Protein AF-0000000071030434 (afdb_homodimer)

Structure (mmCIF, N/CA/C/O backbone):
data_AF-0000000071030434-model_v1
#
loop_
_entity.id
_entity.type
_entity.pdbx_description
1 polymer 'Integrase catalytic domain-containing protein'
#
loop_
_atom_site.group_PDB
_atom_site.id
_atom_site.type_symbol
_atom_site.label_atom_id
_atom_site.label_alt_id
_atom_site.label_comp_id
_atom_site.label_asym_id
_atom_site.label_entity_id
_atom_site.label_seq_id
_atom_site.pdbx_PDB_ins_code
_atom_site.Cartn_x
_atom_site.Cartn_y
_atom_site.Cartn_z
_atom_site.occupancy
_atom_site.B_iso_or_equiv
_atom_site.auth_seq_id
_atom_site.auth_comp_id
_atom_site.auth_asym_id
_atom_site.auth_atom_id
_atom_site.pdbx_PDB_model_num
ATOM 1 N N . MET A 1 1 ? -12.977 -3.25 -10.227 1 89.88 1 MET A N 1
ATOM 2 C CA . MET A 1 1 ? -12.336 -4.531 -9.938 1 89.88 1 MET A CA 1
ATOM 3 C C . MET A 1 1 ? -10.82 -4.383 -9.883 1 89.88 1 MET A C 1
ATOM 5 O O . MET A 1 1 ? -10.172 -4.883 -8.961 1 89.88 1 MET A O 1
ATOM 9 N N . ASN A 1 2 ? -10.219 -3.688 -10.883 1 91.19 2 ASN A N 1
ATOM 10 C CA . ASN A 1 2 ? -8.781 -3.432 -10.844 1 91.19 2 ASN A CA 1
ATOM 11 C C . ASN A 1 2 ? -8.375 -2.688 -9.57 1 91.19 2 ASN A C 1
ATOM 13 O O . ASN A 1 2 ? -7.336 -2.975 -8.984 1 91.19 2 ASN A O 1
ATOM 17 N N . SER A 1 3 ? -9.211 -1.746 -9.242 1 90.5 3 SER A N 1
ATOM 18 C CA . SER A 1 3 ? -8.914 -0.987 -8.031 1 90.5 3 SER A CA 1
ATOM 19 C C . SER A 1 3 ? -8.922 -1.888 -6.797 1 90.5 3 SER A C 1
ATOM 21 O O . SER A 1 3 ? -8.07 -1.75 -5.918 1 90.5 3 SER A O 1
ATOM 23 N N . LEU A 1 4 ? -9.867 -2.775 -6.727 1 90.75 4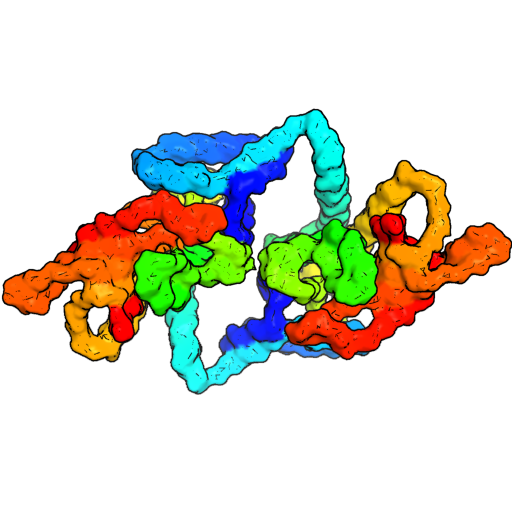 LEU A N 1
ATOM 24 C CA . LEU A 1 4 ? -9.93 -3.723 -5.617 1 90.75 4 LEU A CA 1
ATOM 25 C C . LEU A 1 4 ? -8.695 -4.617 -5.598 1 90.75 4 LEU A C 1
ATOM 27 O O . LEU A 1 4 ? -8.117 -4.863 -4.535 1 90.75 4 LEU A O 1
ATOM 31 N N . ARG A 1 5 ? -8.336 -5.07 -6.719 1 93.5 5 ARG A N 1
ATOM 32 C CA . ARG A 1 5 ? -7.172 -5.941 -6.82 1 93.5 5 ARG A CA 1
ATOM 33 C C . ARG A 1 5 ? -5.906 -5.211 -6.379 1 93.5 5 ARG A C 1
ATOM 35 O O . ARG A 1 5 ? -5.039 -5.801 -5.73 1 93.5 5 ARG A O 1
ATOM 42 N N . CYS A 1 6 ? -5.781 -3.953 -6.789 1 94.94 6 CYS A N 1
ATOM 43 C CA . CYS A 1 6 ? -4.656 -3.145 -6.328 1 94.94 6 CYS A CA 1
ATOM 44 C C . CYS A 1 6 ? -4.629 -3.061 -4.809 1 94.94 6 CYS A C 1
ATOM 46 O O . CYS A 1 6 ? -3.578 -3.234 -4.191 1 94.94 6 CYS A O 1
ATOM 48 N N . MET A 1 7 ? -5.773 -2.818 -4.238 1 93.81 7 MET A N 1
ATOM 49 C CA . MET A 1 7 ? -5.871 -2.711 -2.785 1 93.81 7 MET A CA 1
ATOM 50 C C . MET A 1 7 ? -5.426 -4.008 -2.113 1 93.81 7 MET A C 1
ATOM 52 O O . MET A 1 7 ? -4.664 -3.979 -1.145 1 93.81 7 MET A O 1
ATOM 56 N N . ILE A 1 8 ? -5.844 -5.105 -2.635 1 93.75 8 ILE A N 1
ATOM 57 C CA . ILE A 1 8 ? -5.512 -6.406 -2.07 1 93.75 8 ILE A CA 1
ATOM 58 C C . ILE A 1 8 ? -4.016 -6.672 -2.229 1 93.75 8 ILE A C 1
ATOM 60 O O . ILE A 1 8 ? -3.373 -7.191 -1.314 1 93.75 8 ILE A O 1
ATOM 64 N N . SER A 1 9 ? -3.48 -6.332 -3.357 1 95.19 9 SER A N 1
ATOM 65 C CA . SER A 1 9 ? -2.059 -6.531 -3.611 1 95.19 9 SER A CA 1
ATOM 66 C C . SER A 1 9 ? -1.203 -5.715 -2.648 1 95.19 9 SER A C 1
ATOM 68 O O . SER A 1 9 ? -0.106 -6.133 -2.275 1 95.19 9 SER A O 1
ATOM 70 N N . ILE A 1 10 ? -1.704 -4.562 -2.277 1 94.31 10 ILE A N 1
ATOM 71 C CA . ILE A 1 10 ? -0.948 -3.637 -1.439 1 94.31 10 ILE A CA 1
ATOM 72 C C . ILE A 1 10 ? -1.154 -3.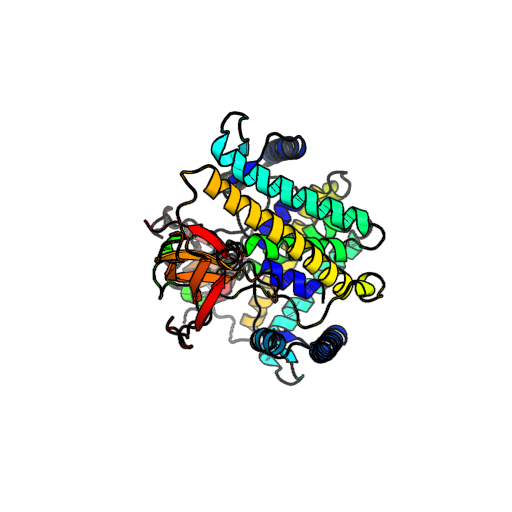99 0.032 1 94.31 10 ILE A C 1
ATOM 74 O O . ILE A 1 10 ? -0.197 -4.023 0.809 1 94.31 10 ILE A O 1
ATOM 78 N N . ARG A 1 11 ? -2.371 -4.262 0.407 1 93.56 11 ARG A N 1
ATOM 79 C CA . ARG A 1 11 ? -2.717 -4.344 1.822 1 93.56 11 ARG A CA 1
ATOM 80 C C . ARG A 1 11 ? -2.926 -5.789 2.252 1 93.56 11 ARG A C 1
ATOM 82 O O . ARG A 1 11 ? -3.074 -6.074 3.441 1 93.56 11 ARG A O 1
ATOM 89 N N . GLY A 1 12 ? -2.953 -6.68 1.349 1 91.44 12 GLY A N 1
ATOM 90 C CA . GLY A 1 12 ? -3.217 -8.07 1.675 1 91.44 12 GLY A CA 1
ATOM 91 C C . GLY A 1 12 ? -4.691 -8.43 1.604 1 91.44 12 GLY A C 1
ATOM 92 O O . GLY A 1 12 ? -5.516 -7.605 1.207 1 91.44 12 GLY A O 1
ATOM 93 N N . ARG A 1 13 ? -4.945 -9.555 2.033 1 90 13 ARG A N 1
ATOM 94 C CA . ARG A 1 13 ? -6.301 -10.094 1.938 1 90 13 ARG A CA 1
ATOM 95 C C . ARG A 1 13 ? -7.277 -9.258 2.764 1 90 13 ARG A C 1
ATOM 97 O O . ARG A 1 13 ? -6.977 -8.891 3.902 1 90 13 ARG A O 1
ATOM 104 N N . ILE A 1 14 ? -8.391 -8.984 2.193 1 90 14 ILE A N 1
ATOM 105 C CA . ILE A 1 14 ? -9.484 -8.273 2.85 1 90 14 ILE A CA 1
ATOM 106 C C . ILE A 1 14 ? -10.625 -9.234 3.152 1 90 14 ILE A C 1
ATOM 108 O O . ILE A 1 14 ? -11.125 -9.914 2.254 1 90 14 ILE A O 1
ATOM 112 N N . ARG A 1 15 ? -11.008 -9.242 4.359 1 87.88 15 ARG A N 1
ATOM 113 C CA . ARG A 1 15 ? -12.055 -10.18 4.75 1 87.88 15 ARG A CA 1
ATOM 114 C C . ARG A 1 15 ? -13.438 -9.641 4.398 1 87.88 15 ARG A C 1
ATOM 116 O O . ARG A 1 15 ? -14.273 -10.375 3.861 1 87.88 15 ARG A O 1
ATOM 123 N N . GLN A 1 16 ? -13.625 -8.336 4.781 1 88.94 16 GLN A N 1
ATOM 124 C CA . GLN A 1 16 ? -14.938 -7.738 4.562 1 88.94 16 GLN A CA 1
ATOM 125 C C . GLN A 1 16 ? -14.82 -6.332 3.984 1 88.94 16 GLN A C 1
ATOM 127 O O . GLN A 1 16 ? -13.93 -5.57 4.371 1 88.94 16 GLN A O 1
ATOM 132 N N . ILE A 1 17 ? -15.68 -6.09 3.105 1 86.06 17 ILE A N 1
ATOM 133 C CA . ILE A 1 17 ? -15.805 -4.75 2.543 1 86.06 17 ILE A CA 1
ATOM 134 C C . ILE A 1 17 ? -17.219 -4.23 2.764 1 86.06 17 ILE A C 1
ATOM 136 O O . ILE A 1 17 ? -18.188 -4.844 2.311 1 86.06 17 ILE A O 1
ATOM 140 N N . PHE A 1 18 ? -17.328 -3.143 3.477 1 82.81 18 PHE A N 1
ATOM 141 C CA . PHE A 1 18 ? -18.609 -2.479 3.672 1 82.81 18 PHE A CA 1
ATOM 142 C C . PHE A 1 18 ? -18.844 -1.423 2.598 1 82.81 18 PHE A C 1
ATOM 144 O O . PHE A 1 18 ? -18 -0.534 2.404 1 82.81 18 PHE A O 1
ATOM 151 N N . CYS A 1 19 ? -19.859 -1.647 1.867 1 80.62 19 CYS A N 1
ATOM 152 C CA . CYS A 1 19 ? -20.078 -0.709 0.773 1 80.62 19 CYS A CA 1
ATOM 153 C C . CYS A 1 19 ? -21.562 -0.381 0.635 1 80.62 19 CYS A C 1
ATOM 155 O O . CYS A 1 19 ? -22.406 -1.078 1.193 1 80.62 19 CYS A O 1
ATOM 157 N N . ASP A 1 20 ? -21.828 0.729 0.026 1 77.75 20 ASP A N 1
ATOM 158 C CA . ASP A 1 20 ? -23.203 1.07 -0.298 1 77.75 20 ASP A CA 1
ATOM 159 C C . ASP A 1 20 ? -23.703 0.264 -1.496 1 77.75 20 ASP A C 1
ATOM 161 O O . ASP A 1 20 ? -22.984 -0.583 -2.025 1 77.75 20 ASP A O 1
ATOM 165 N N . GLN A 1 21 ? -24.938 0.445 -1.788 1 78.06 21 GLN A N 1
ATOM 166 C CA . GLN A 1 21 ? -25.516 -0.317 -2.891 1 78.06 21 GLN A CA 1
ATOM 167 C C . GLN A 1 21 ? -25.359 0.429 -4.215 1 78.06 21 GLN A C 1
ATOM 169 O O . GLN A 1 21 ? -26.281 0.445 -5.031 1 78.06 21 GLN A O 1
ATOM 174 N N . GLY A 1 22 ? -24.203 1.085 -4.336 1 78.06 22 GLY A N 1
ATOM 175 C CA . GLY A 1 22 ? -23.938 1.766 -5.598 1 78.06 22 GLY A CA 1
ATOM 176 C C . GLY A 1 22 ? -23.797 0.816 -6.77 1 78.06 22 GLY A C 1
ATOM 177 O O . GLY A 1 22 ? -23.453 -0.353 -6.594 1 78.06 22 GLY A O 1
ATOM 178 N N . SER A 1 23 ? -24.016 1.279 -7.953 1 80.75 23 SER A N 1
ATOM 179 C CA . SER A 1 23 ? -24.047 0.458 -9.156 1 80.75 23 SER A CA 1
ATOM 180 C C . SER A 1 23 ? -22.703 -0.226 -9.398 1 80.75 23 SER A C 1
ATOM 182 O O . SER A 1 23 ? -22.656 -1.382 -9.82 1 80.75 23 SER A O 1
ATOM 184 N N . ASN A 1 24 ? -21.609 0.449 -9.062 1 79.69 24 ASN A N 1
ATOM 185 C CA . ASN A 1 24 ? -20.297 -0.127 -9.297 1 79.69 24 ASN A CA 1
ATOM 186 C C . ASN A 1 24 ? -20.031 -1.324 -8.383 1 79.69 24 ASN A C 1
ATOM 188 O O . ASN A 1 24 ? -19.453 -2.32 -8.812 1 79.69 24 ASN A O 1
ATOM 192 N N . PHE A 1 25 ? -20.5 -1.24 -7.219 1 81.06 25 PHE A N 1
ATOM 193 C CA . PHE A 1 25 ? -20.266 -2.322 -6.273 1 81.06 25 PHE A CA 1
ATOM 194 C C . PHE A 1 25 ? -21.172 -3.508 -6.559 1 81.06 25 PHE A C 1
ATOM 196 O O . PHE A 1 25 ? -20.75 -4.66 -6.512 1 81.06 25 PHE A O 1
ATOM 203 N N . VAL A 1 26 ? -22.391 -3.113 -6.852 1 81.69 26 VAL A N 1
ATOM 204 C CA . VAL A 1 26 ? -23.328 -4.168 -7.219 1 81.69 26 VAL A CA 1
ATOM 205 C C . VAL A 1 26 ? -22.844 -4.867 -8.492 1 81.69 26 VAL A C 1
ATOM 207 O O . VAL A 1 26 ? -22.906 -6.094 -8.594 1 81.69 26 VAL A O 1
ATOM 210 N N . GLY A 1 27 ? -22.422 -4.055 -9.43 1 83.81 27 GLY A N 1
ATOM 211 C CA . GLY A 1 27 ? -21.859 -4.617 -10.648 1 83.81 27 GLY A CA 1
ATOM 212 C C . GLY A 1 27 ? -20.656 -5.516 -10.391 1 83.81 27 GLY A C 1
ATOM 213 O O . GLY A 1 27 ? -20.531 -6.57 -11.016 1 83.81 27 GLY A O 1
ATOM 214 N N . ALA A 1 28 ? -19.812 -5.062 -9.523 1 85.19 28 ALA A N 1
ATOM 215 C CA . ALA A 1 28 ? -18.656 -5.875 -9.156 1 85.19 28 ALA A CA 1
ATOM 216 C C . ALA A 1 28 ? -19.078 -7.207 -8.555 1 85.19 28 ALA A C 1
ATOM 218 O O . ALA A 1 28 ? -18.516 -8.25 -8.867 1 85.19 28 ALA A O 1
ATOM 219 N N . LEU A 1 29 ? -20.062 -7.133 -7.758 1 86 29 LEU A N 1
ATOM 220 C CA . LEU A 1 29 ? -20.562 -8.344 -7.109 1 86 29 LEU A CA 1
ATOM 221 C C . LEU A 1 29 ? -21.109 -9.312 -8.141 1 86 29 LEU A C 1
ATOM 223 O O . LEU A 1 29 ? -20.891 -10.523 -8.047 1 86 29 LEU A O 1
ATOM 227 N N . ASN A 1 30 ? -21.828 -8.758 -9.031 1 88.5 30 ASN A N 1
ATOM 228 C CA . ASN A 1 30 ? -22.359 -9.594 -10.102 1 88.5 30 ASN A CA 1
ATOM 229 C C . ASN A 1 30 ? -21.25 -10.219 -10.938 1 88.5 30 ASN A C 1
ATOM 231 O O . ASN A 1 30 ? -21.344 -11.383 -11.336 1 88.5 30 ASN A O 1
ATOM 235 N N . GLU A 1 31 ? -20.297 -9.43 -11.188 1 89.25 31 GLU A N 1
ATOM 236 C CA . GLU A 1 31 ? -19.156 -9.93 -11.945 1 89.25 31 GLU A CA 1
ATOM 237 C C . GLU A 1 31 ? -18.453 -11.07 -11.203 1 89.25 31 GLU A C 1
ATOM 239 O O . GLU A 1 31 ? -18.062 -12.07 -11.812 1 89.25 31 GLU A O 1
ATOM 244 N N . PHE A 1 32 ? -18.312 -10.938 -9.969 1 86.75 32 PHE A N 1
ATOM 245 C CA . PHE A 1 32 ? -17.688 -11.977 -9.156 1 86.75 32 PHE A CA 1
ATOM 246 C C . PHE A 1 32 ? -18.516 -13.25 -9.18 1 86.75 32 PHE A C 1
ATOM 248 O O . PHE A 1 32 ? -17.969 -14.352 -9.227 1 86.75 32 PHE A O 1
ATOM 255 N N . LYS A 1 33 ? -19.797 -13.078 -9.148 1 88.38 33 LYS A N 1
ATOM 256 C CA . LYS A 1 33 ? -20.688 -14.234 -9.211 1 88.38 33 LYS A CA 1
ATOM 257 C C . LYS A 1 33 ? -20.531 -14.977 -10.531 1 88.38 33 LYS A C 1
ATOM 259 O O . LYS A 1 33 ? -20.5 -16.219 -10.555 1 88.38 33 LYS A O 1
ATOM 264 N N . LYS A 1 34 ? -20.453 -14.258 -11.562 1 90.56 34 LYS A N 1
ATOM 265 C CA . LYS A 1 34 ? -20.25 -14.859 -12.875 1 90.56 34 LYS A CA 1
ATOM 266 C C . LYS A 1 34 ? -18.922 -15.609 -12.945 1 90.56 34 LYS A C 1
ATOM 268 O O . LYS A 1 34 ? -18.859 -16.703 -13.5 1 90.56 34 LYS A O 1
ATOM 273 N N . CYS A 1 35 ? -17.906 -15.008 -12.398 1 90.5 35 CYS A N 1
ATOM 274 C CA . CYS A 1 35 ? -16.578 -15.609 -12.414 1 90.5 35 CYS A CA 1
ATOM 275 C C . CYS A 1 35 ? -16.562 -16.922 -11.633 1 90.5 35 CYS A C 1
ATOM 277 O O . CYS A 1 35 ? -15.898 -17.875 -12.039 1 90.5 35 CYS A O 1
ATOM 279 N N . ARG A 1 36 ? -17.312 -16.891 -10.617 1 88.38 36 ARG A N 1
ATOM 280 C CA . ARG A 1 36 ? -17.406 -18.094 -9.797 1 88.38 36 ARG A CA 1
ATOM 281 C C . ARG A 1 36 ? -17.969 -19.25 -10.602 1 88.38 36 ARG A C 1
ATOM 283 O O . ARG A 1 36 ? -17.516 -20.391 -10.461 1 88.38 36 ARG A O 1
ATOM 290 N N . LYS A 1 37 ? -18.859 -18.953 -11.383 1 89.88 37 LYS A N 1
ATOM 291 C CA . LYS A 1 37 ? -19.531 -19.984 -12.172 1 89.88 37 LYS A CA 1
ATOM 292 C C . LYS A 1 37 ? -18.609 -20.516 -13.273 1 89.88 37 LYS A C 1
ATOM 294 O O . LYS A 1 37 ? -18.797 -21.641 -13.742 1 89.88 37 LYS A O 1
ATOM 299 N N . GLU A 1 38 ? -17.672 -19.75 -13.648 1 89.44 38 GLU A N 1
ATOM 300 C CA . GLU A 1 38 ? -16.766 -20.109 -14.742 1 89.44 38 GLU A CA 1
ATOM 301 C C . GLU A 1 38 ? -15.742 -21.156 -14.289 1 89.44 38 GLU A C 1
ATOM 303 O O . GLU A 1 38 ? -15.117 -21.812 -15.117 1 89.44 38 GLU A O 1
ATOM 308 N N . MET A 1 39 ? -15.578 -21.25 -13.023 1 89.31 39 MET A N 1
ATOM 309 C CA . MET A 1 39 ? -14.492 -22.078 -12.523 1 89.31 39 MET A CA 1
ATOM 310 C C . MET A 1 39 ? -14.836 -23.562 -12.656 1 89.31 39 MET A C 1
ATOM 312 O O . MET A 1 39 ? -15.875 -24 -12.172 1 89.31 39 MET A O 1
ATOM 316 N N . LYS A 1 40 ? -13.945 -24.297 -13.211 1 85.31 40 LYS A N 1
ATOM 317 C CA . LYS A 1 40 ? -14.164 -25.719 -13.484 1 85.31 40 LYS A CA 1
ATOM 318 C C . LYS A 1 40 ? -13.648 -26.594 -12.344 1 85.31 40 LYS A C 1
ATOM 320 O O . LYS A 1 40 ? -14.312 -27.547 -11.93 1 85.31 40 LYS A O 1
ATOM 325 N N . ASP A 1 41 ? -12.469 -26.203 -11.898 1 84.06 41 ASP A N 1
ATOM 326 C CA . ASP A 1 41 ? -11.859 -26.984 -10.82 1 84.06 41 ASP A CA 1
ATOM 327 C C . ASP A 1 41 ? -12.539 -26.688 -9.484 1 84.06 41 ASP A C 1
ATOM 329 O O . ASP A 1 41 ? -12.359 -25.594 -8.922 1 84.06 41 ASP A O 1
ATOM 333 N N . GLN A 1 42 ? -13.203 -27.625 -8.969 1 85.62 42 GLN A N 1
ATOM 334 C CA . GLN A 1 42 ? -14.016 -27.422 -7.77 1 85.62 42 GLN A CA 1
ATOM 335 C C . GLN A 1 42 ? -13.141 -27.266 -6.531 1 85.62 42 GLN A C 1
ATOM 337 O O . GLN A 1 42 ? -13.5 -26.562 -5.59 1 85.62 42 GLN A O 1
ATOM 342 N N . LEU A 1 43 ? -12.039 -27.922 -6.578 1 79.44 43 LEU A N 1
ATOM 343 C CA . LEU A 1 43 ? -11.148 -27.828 -5.426 1 79.44 43 LEU A CA 1
ATOM 344 C C . LEU A 1 43 ? -10.562 -26.422 -5.305 1 79.44 43 LEU A C 1
ATOM 346 O O . LEU A 1 43 ? -10.555 -25.828 -4.219 1 79.44 43 LEU A O 1
ATOM 350 N N . ILE A 1 44 ? -10.109 -25.984 -6.43 1 80.62 44 ILE A N 1
ATOM 351 C CA . ILE A 1 44 ? -9.539 -24.641 -6.445 1 80.62 44 ILE A CA 1
ATOM 352 C C . ILE A 1 44 ? -10.633 -23.625 -6.156 1 80.62 44 ILE A C 1
ATOM 354 O O . ILE A 1 44 ? -10.414 -22.641 -5.43 1 80.62 44 ILE A O 1
ATOM 358 N N . LYS A 1 45 ? -11.742 -23.891 -6.719 1 87.06 45 LYS A N 1
ATOM 359 C CA . LYS A 1 45 ? -12.883 -23 -6.496 1 87.06 45 LYS A CA 1
ATOM 360 C C . LYS A 1 45 ? -13.211 -22.891 -5.008 1 87.06 45 LYS A C 1
ATOM 362 O O . LYS A 1 45 ? -13.344 -21.797 -4.477 1 87.06 45 LYS A O 1
ATOM 367 N N . LYS A 1 46 ? -13.312 -23.969 -4.383 1 84 46 LYS A N 1
ATOM 368 C CA . LYS A 1 46 ? -13.641 -23.969 -2.963 1 84 46 LYS A CA 1
ATOM 369 C C . LYS A 1 46 ? -12.555 -23.281 -2.141 1 84 46 LYS A C 1
ATOM 371 O O . LYS A 1 46 ? -12.844 -22.531 -1.216 1 84 46 LYS A O 1
ATOM 376 N N . PHE A 1 47 ? -11.391 -23.547 -2.551 1 80.94 47 PHE A N 1
ATOM 377 C CA . PHE A 1 47 ? -10.25 -22.953 -1.859 1 80.94 47 PHE A CA 1
ATOM 378 C C . PHE A 1 47 ? -10.297 -21.438 -1.945 1 80.94 47 PHE A C 1
ATOM 380 O O . PHE A 1 47 ? -10.086 -20.75 -0.944 1 80.94 47 PHE A O 1
ATOM 387 N N . LEU A 1 48 ? -10.562 -20.922 -3.084 1 84.06 48 LEU A N 1
ATOM 388 C CA . LEU A 1 48 ? -10.594 -19.484 -3.309 1 84.06 48 LEU A CA 1
ATOM 389 C C . LEU A 1 48 ? -11.844 -18.875 -2.695 1 84.06 48 LEU A C 1
ATOM 391 O O . LEU A 1 48 ? -11.797 -17.766 -2.15 1 84.06 48 LEU A O 1
ATOM 395 N N . GLU A 1 49 ? -12.906 -19.609 -2.746 1 84.62 49 GLU A N 1
ATOM 396 C CA . GLU A 1 49 ? -14.172 -19.125 -2.209 1 84.62 49 GLU A CA 1
ATOM 397 C C . GLU A 1 49 ? -14.094 -18.922 -0.7 1 84.62 49 GLU A C 1
ATOM 399 O O . GLU A 1 49 ? -14.641 -17.953 -0.167 1 84.62 49 GLU A O 1
ATOM 404 N N . ASP A 1 50 ? -13.406 -19.766 -0.11 1 80.88 50 ASP A N 1
ATOM 405 C CA . ASP A 1 50 ? -13.273 -19.719 1.343 1 80.88 50 ASP A CA 1
ATOM 406 C C . ASP A 1 50 ? -12.469 -18.484 1.774 1 80.88 50 ASP A C 1
ATOM 408 O O . ASP A 1 50 ? -12.539 -18.078 2.934 1 80.88 50 ASP A O 1
ATOM 412 N N . ARG A 1 51 ? -11.797 -17.969 0.853 1 81.5 51 ARG A N 1
ATOM 413 C CA . ARG A 1 51 ? -10.891 -16.891 1.205 1 81.5 51 ARG A CA 1
ATOM 414 C C . ARG A 1 51 ? -11.242 -15.609 0.453 1 81.5 51 ARG A C 1
ATOM 416 O O . ARG A 1 51 ? -10.453 -14.664 0.423 1 81.5 51 ARG A O 1
ATOM 423 N N . GLU A 1 52 ? -12.398 -15.625 -0.109 1 84.19 52 GLU A N 1
ATOM 424 C CA . GLU A 1 52 ? -12.836 -14.477 -0.89 1 84.19 52 GLU A CA 1
ATOM 425 C C . GLU A 1 52 ? -13.328 -13.352 0.017 1 84.19 52 GLU A C 1
ATOM 427 O O . GLU A 1 52 ? -13.773 -13.602 1.139 1 84.19 52 GLU A O 1
ATOM 432 N N . CYS A 1 53 ? -13.117 -12.18 -0.505 1 85.44 53 CYS A N 1
ATOM 433 C CA . CYS A 1 53 ? -13.602 -10.992 0.195 1 85.44 53 CYS A CA 1
ATOM 434 C C . CYS A 1 53 ? -15.125 -10.984 0.256 1 85.44 53 CYS A C 1
ATOM 436 O O . CYS A 1 53 ? -15.789 -11.234 -0.75 1 85.44 53 CYS A O 1
ATOM 438 N N . GLU A 1 54 ? -15.695 -10.758 1.447 1 86.44 54 GLU A N 1
ATOM 439 C CA . GLU A 1 54 ? -17.141 -10.641 1.614 1 86.44 54 GLU A CA 1
ATOM 440 C C . GLU A 1 54 ? -17.594 -9.195 1.472 1 86.44 54 GLU A C 1
ATOM 442 O O . GLU A 1 54 ? -17.062 -8.305 2.135 1 86.44 54 GLU A O 1
ATOM 447 N N . PHE A 1 55 ? -18.547 -8.984 0.653 1 85.75 55 PHE A N 1
ATOM 448 C CA . PHE A 1 55 ? -19.125 -7.652 0.471 1 85.75 55 PHE A CA 1
ATOM 449 C C . PHE A 1 55 ? -20.391 -7.492 1.293 1 85.75 55 PHE A C 1
ATOM 451 O O . PHE A 1 55 ? -21.344 -8.258 1.129 1 85.75 55 PHE A O 1
ATOM 458 N N . ILE A 1 56 ? -20.406 -6.594 2.182 1 83.94 56 ILE A N 1
ATOM 459 C CA . ILE A 1 56 ? -21.562 -6.297 3.016 1 83.94 56 ILE A CA 1
ATOM 460 C C . ILE A 1 56 ? -22.203 -4.992 2.555 1 83.94 56 ILE A C 1
ATOM 462 O O . ILE A 1 56 ? -21.625 -3.918 2.688 1 83.94 56 ILE A O 1
ATOM 466 N N . LEU A 1 57 ? -23.391 -5.117 1.968 1 81.19 57 LEU A N 1
ATOM 467 C CA . LEU A 1 57 ? -24.094 -3.947 1.451 1 81.19 57 LEU A CA 1
ATOM 468 C C . LEU A 1 57 ? -24.891 -3.262 2.555 1 81.19 57 LEU A C 1
ATOM 470 O O . LEU A 1 57 ? -25.609 -3.92 3.307 1 81.19 57 LEU A O 1
ATOM 474 N N . ASN A 1 58 ? -24.484 -2.041 2.873 1 71.31 58 ASN A N 1
ATOM 475 C CA . ASN A 1 58 ? -25.172 -1.284 3.916 1 71.31 58 ASN A CA 1
ATOM 476 C C . ASN A 1 58 ? -26.625 -1.04 3.564 1 71.31 58 ASN A C 1
ATOM 478 O O . ASN A 1 58 ? -26.953 -0.708 2.422 1 71.31 58 ASN A O 1
ATOM 482 N N . THR A 1 59 ? -27.516 -1.575 4.387 1 61.62 59 THR A N 1
ATOM 483 C CA . THR A 1 59 ? -28.922 -1.227 4.258 1 61.62 59 THR A CA 1
ATOM 484 C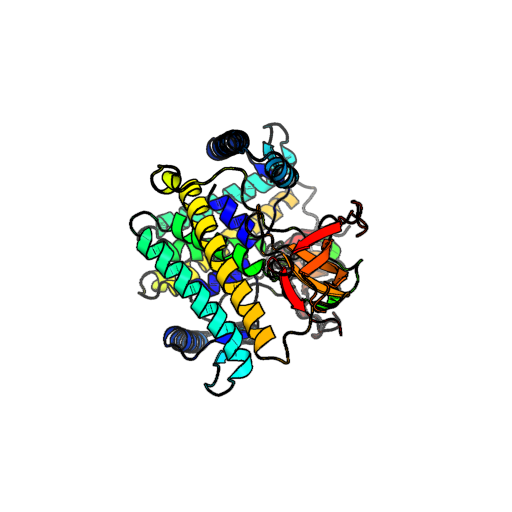 C . THR A 1 59 ? -29.172 0.19 4.766 1 61.62 59 THR A C 1
ATOM 486 O O . THR A 1 59 ? -28.469 0.671 5.656 1 61.62 59 THR A O 1
ATOM 489 N N . PRO A 1 60 ? -29.844 1.016 4.008 1 53 60 PRO A N 1
ATOM 490 C CA . PRO A 1 60 ? -30.203 2.379 4.398 1 53 60 PRO A CA 1
ATOM 491 C C . PRO A 1 60 ? -30.375 2.531 5.91 1 53 60 PRO A C 1
ATOM 493 O O . PRO A 1 60 ? -30.125 3.604 6.461 1 53 60 PRO A O 1
ATOM 496 N N . SER A 1 61 ? -30.859 1.59 6.543 1 47.69 61 SER A N 1
ATOM 497 C CA . SER A 1 61 ? -31.328 1.89 7.895 1 47.69 61 SER A CA 1
ATOM 498 C C . SER A 1 61 ? -30.172 1.892 8.891 1 47.69 61 SER A C 1
ATOM 500 O O . SER A 1 61 ? -30.359 2.121 10.086 1 47.69 61 SER A O 1
ATOM 502 N N . SER A 1 62 ? -29.047 1.376 8.656 1 51 62 SER A N 1
ATOM 503 C CA . SER A 1 62 ? -28.062 1.348 9.727 1 51 62 SER A CA 1
ATOM 504 C C . SER A 1 62 ? -27.344 2.686 9.852 1 51 62 SER A C 1
ATOM 506 O O . SER A 1 62 ? -26.266 2.869 9.281 1 51 62 SER A O 1
ATOM 508 N N . SER A 1 63 ? -27.969 3.682 10.266 1 49.72 63 SER A N 1
ATOM 509 C CA . SER A 1 63 ? -27.875 5.137 10.25 1 49.72 63 SER A CA 1
ATOM 510 C C . SER A 1 63 ? -26.594 5.617 10.914 1 49.72 63 SER A C 1
ATOM 512 O O . SER A 1 63 ? -25.938 6.535 10.414 1 49.72 63 SER A O 1
ATOM 514 N N . HIS A 1 64 ? -26.359 5.02 12.188 1 49.09 64 HIS A N 1
ATOM 515 C CA . HIS A 1 64 ? -25.406 5.762 13.016 1 49.09 64 HIS A CA 1
ATOM 516 C C . HIS A 1 64 ? -23.984 5.555 12.523 1 49.09 64 HIS A C 1
ATOM 518 O O . HIS A 1 64 ? -23.188 6.5 12.492 1 49.09 64 HIS A O 1
ATOM 524 N N . MET A 1 65 ? -23.531 4.301 12.328 1 52.97 65 MET A N 1
ATOM 525 C CA . MET A 1 65 ? -22.156 4.012 11.93 1 52.97 65 MET A CA 1
ATOM 526 C C . MET A 1 65 ? -21.891 4.477 10.5 1 52.97 65 MET A C 1
ATOM 528 O O . MET A 1 65 ? -20.812 4.988 10.203 1 52.97 65 MET A O 1
ATOM 532 N N . GLY A 1 66 ? -22.922 4.41 9.789 1 55.22 66 GLY A N 1
ATOM 533 C CA . GLY A 1 66 ? -22.891 4.832 8.398 1 55.22 66 GLY A CA 1
ATOM 534 C C . GLY A 1 66 ? -22.797 6.336 8.234 1 55.22 66 GLY A C 1
ATOM 535 O O . GLY A 1 66 ? -22.172 6.828 7.289 1 55.22 66 GLY A O 1
ATOM 536 N N . GLY A 1 67 ? -23.172 6.93 9.414 1 60.16 67 GLY A N 1
ATOM 537 C CA . GLY A 1 67 ? -23.25 8.375 9.312 1 60.16 67 GLY A CA 1
ATOM 538 C C . GLY A 1 67 ? -21.906 9.055 9.375 1 60.16 67 GLY A C 1
ATOM 539 O O . GLY A 1 67 ? -21.625 9.969 8.594 1 60.16 67 GLY A O 1
ATOM 540 N N . PHE A 1 68 ? -20.984 8.484 10.234 1 64.31 68 PHE A N 1
ATOM 541 C CA . PHE A 1 68 ? -19.688 9.141 10.406 1 64.31 68 PHE A CA 1
ATOM 542 C C . PHE A 1 68 ? -18.828 8.945 9.164 1 64.31 68 PHE A C 1
ATOM 544 O O . PHE A 1 68 ? -18.234 9.906 8.656 1 64.31 68 PHE A O 1
ATOM 551 N N . TRP A 1 69 ? -18.75 7.754 8.609 1 72.06 69 TRP A N 1
ATOM 552 C CA . TRP A 1 69 ? -17.859 7.527 7.477 1 72.06 69 TRP A CA 1
ATOM 553 C C . TRP A 1 69 ? -18.406 8.195 6.219 1 72.06 69 TRP A C 1
ATOM 555 O O . TRP A 1 69 ? -17.625 8.664 5.375 1 72.06 69 TRP A O 1
ATOM 565 N N . GLU A 1 70 ? -19.703 8.258 6.188 1 73.38 70 GLU A N 1
ATOM 566 C CA . GLU A 1 70 ? -20.297 8.93 5.039 1 73.38 70 GLU A CA 1
ATOM 567 C C . GLU A 1 70 ? -19.969 10.414 5.031 1 73.38 70 GLU A C 1
ATOM 569 O O . GLU A 1 70 ? -19.672 10.984 3.977 1 73.38 70 GLU A O 1
ATOM 574 N N . ARG A 1 71 ? -20.062 11.008 6.215 1 75.06 71 ARG A N 1
ATOM 575 C CA . ARG A 1 71 ? -19.719 12.422 6.32 1 75.06 71 ARG A CA 1
ATOM 576 C C . ARG A 1 71 ? -18.25 12.656 5.992 1 75.06 71 ARG A C 1
ATOM 578 O O . ARG A 1 71 ? -17.906 13.641 5.332 1 75.06 71 ARG A O 1
ATOM 585 N N . GLN A 1 72 ? -17.375 11.758 6.449 1 80.44 72 GLN A N 1
ATOM 586 C CA . GLN A 1 72 ? -15.945 11.867 6.168 1 80.44 72 GLN A CA 1
ATOM 587 C C . GLN A 1 72 ? -15.672 11.742 4.672 1 80.44 72 GLN A C 1
ATOM 589 O O . GLN A 1 72 ? -14.883 12.508 4.113 1 80.44 72 GLN A O 1
ATOM 594 N N . ILE A 1 73 ? -16.328 10.812 4.043 1 85.25 73 ILE A N 1
ATOM 595 C CA . ILE A 1 73 ? -16.141 10.609 2.609 1 85.25 73 ILE A CA 1
ATOM 596 C C . ILE A 1 73 ? -16.609 11.844 1.847 1 85.25 73 ILE A C 1
ATOM 598 O O . ILE A 1 73 ? -15.945 12.289 0.906 1 85.25 73 ILE A O 1
ATOM 602 N N . ARG A 1 74 ? -17.75 12.359 2.275 1 85.5 74 ARG A N 1
ATOM 603 C CA . ARG A 1 74 ? -18.281 13.555 1.627 1 85.5 74 ARG A CA 1
ATOM 604 C C . ARG A 1 74 ? -17.312 14.727 1.743 1 85.5 74 ARG A C 1
ATOM 606 O O . ARG A 1 74 ? -17.078 15.445 0.772 1 85.5 74 ARG A O 1
ATOM 613 N N . SER A 1 75 ? -16.766 14.906 2.934 1 88.25 75 SER A N 1
ATOM 614 C CA . SER A 1 75 ? -15.82 15.984 3.166 1 88.25 75 SER A CA 1
ATOM 615 C C . SER A 1 75 ? -14.578 15.828 2.287 1 88.25 75 SER A C 1
ATOM 617 O O . SER A 1 75 ? -14.156 16.781 1.627 1 88.25 75 SER A O 1
ATOM 619 N N . ILE A 1 76 ? -14.078 14.633 2.191 1 92.5 76 ILE A N 1
ATOM 620 C CA . ILE A 1 76 ? -12.883 14.352 1.397 1 92.5 76 ILE A CA 1
ATOM 621 C C . ILE A 1 76 ? -13.18 14.602 -0.08 1 92.5 76 ILE A C 1
ATOM 623 O O . ILE A 1 76 ? -12.398 15.258 -0.774 1 92.5 76 ILE A O 1
ATOM 627 N N . ARG A 1 77 ? -14.297 14.125 -0.52 1 92.38 77 ARG A N 1
ATOM 628 C CA . ARG A 1 77 ? -14.68 14.281 -1.919 1 92.38 77 ARG A CA 1
ATOM 629 C C . ARG A 1 77 ? -14.844 15.75 -2.279 1 92.38 77 ARG A C 1
ATOM 631 O O . ARG A 1 77 ? -14.398 16.188 -3.344 1 92.38 77 ARG A O 1
ATOM 638 N N . SER A 1 78 ? -15.492 16.469 -1.384 1 93.62 78 SER A N 1
ATOM 639 C CA . SER A 1 78 ? -15.719 17.891 -1.625 1 93.62 78 SER A CA 1
ATOM 640 C C . SER A 1 78 ? -14.406 18.656 -1.76 1 93.62 78 SER A C 1
ATOM 642 O O . SER A 1 78 ? -14.219 19.438 -2.695 1 93.62 78 SER A O 1
ATOM 644 N N . ILE A 1 79 ? -13.5 18.359 -0.911 1 94.88 79 ILE A N 1
ATOM 645 C CA . ILE A 1 79 ? -12.211 19.031 -0.911 1 94.88 79 ILE A CA 1
ATOM 646 C C . ILE A 1 79 ? -11.422 18.641 -2.16 1 94.88 79 ILE A C 1
ATOM 648 O O . ILE A 1 79 ? -10.891 19.516 -2.859 1 94.88 79 ILE A O 1
ATOM 652 N N . LEU A 1 80 ? -11.375 17.359 -2.453 1 94.56 80 LEU A N 1
ATOM 653 C CA . LEU A 1 80 ? -10.633 16.859 -3.607 1 94.56 80 LEU A CA 1
ATOM 654 C C . LEU A 1 80 ? -11.203 17.438 -4.902 1 94.56 80 LEU A C 1
ATOM 656 O O . LEU A 1 80 ? -10.445 17.875 -5.773 1 94.56 80 LEU A O 1
ATOM 660 N N . THR A 1 81 ? -12.547 17.438 -5 1 93.38 81 THR A N 1
ATOM 661 C CA . THR A 1 81 ? -13.195 17.953 -6.203 1 93.38 81 THR A CA 1
ATOM 662 C C . THR A 1 81 ? -12.875 19.438 -6.395 1 93.38 81 THR A C 1
ATOM 664 O O . THR A 1 81 ? -12.578 19.875 -7.512 1 93.38 81 THR A O 1
ATOM 667 N N . SER A 1 82 ? -12.953 20.188 -5.348 1 94 82 SER A N 1
ATOM 668 C CA . SER A 1 82 ? -12.656 21.609 -5.406 1 94 82 SER A CA 1
ATOM 669 C C . SER A 1 82 ? -11.219 21.875 -5.848 1 94 82 SER A C 1
ATOM 671 O O . SER A 1 82 ? -10.969 22.688 -6.73 1 94 82 SER A O 1
ATOM 673 N N . ILE A 1 83 ? -10.266 21.141 -5.277 1 93.38 83 ILE A N 1
ATOM 674 C CA . ILE A 1 83 ? -8.852 21.312 -5.59 1 93.38 83 ILE A CA 1
ATOM 675 C C . ILE A 1 83 ? -8.594 20.922 -7.043 1 93.38 83 ILE A C 1
ATOM 677 O O . ILE A 1 83 ? -7.891 21.625 -7.77 1 93.38 83 ILE A O 1
ATOM 681 N N . LEU A 1 84 ? -9.164 19.797 -7.457 1 90.88 84 LEU A N 1
ATOM 682 C CA . LEU A 1 84 ? -8.93 19.297 -8.812 1 90.88 84 LEU A CA 1
ATOM 683 C C . LEU A 1 84 ? -9.602 20.203 -9.844 1 90.88 84 LEU A C 1
ATOM 685 O O . LEU A 1 84 ? -9.102 20.359 -10.961 1 90.88 84 LEU A O 1
ATOM 689 N N . HIS A 1 85 ? -10.766 20.75 -9.461 1 90.5 85 HIS A N 1
ATOM 690 C CA . HIS A 1 85 ? -11.43 21.703 -10.352 1 90.5 85 HIS A CA 1
ATOM 691 C C . HIS A 1 85 ? -10.586 22.953 -10.555 1 90.5 85 HIS A C 1
ATOM 693 O O . HIS A 1 85 ? -10.531 23.5 -11.664 1 90.5 85 HIS A O 1
ATOM 699 N N . GLN A 1 86 ? -9.953 23.344 -9.547 1 88.31 86 GLN A N 1
ATOM 700 C CA . GLN A 1 86 ? -9.125 24.547 -9.586 1 88.31 86 GLN A CA 1
ATOM 701 C C . GLN A 1 86 ? -7.844 24.312 -10.383 1 88.31 86 GLN A C 1
ATOM 703 O O . GLN A 1 86 ? -7.305 25.234 -10.992 1 88.31 86 GLN A O 1
ATOM 708 N N . HIS A 1 87 ? -7.352 23 -10.422 1 83.19 87 HIS A N 1
ATOM 709 C CA . HIS A 1 87 ? -6.031 22.734 -10.984 1 83.19 87 HIS A CA 1
ATOM 710 C C . HIS A 1 87 ? -6.094 21.672 -12.062 1 83.19 87 HIS A C 1
ATOM 712 O O . HIS A 1 87 ? -5.066 21.094 -12.438 1 83.19 87 HIS A O 1
ATOM 718 N N . LYS A 1 88 ? -7.211 21.188 -12.516 1 65 88 LYS A N 1
ATOM 719 C CA . LYS A 1 88 ? -7.496 20.016 -13.336 1 65 88 LYS A CA 1
ATOM 720 C C . LYS A 1 88 ? -6.547 19.938 -14.531 1 65 88 LYS A C 1
ATOM 722 O O . LYS A 1 88 ? -6.004 18.875 -14.836 1 65 88 LYS A O 1
ATOM 727 N N . SER A 1 89 ? -6.406 20.922 -15.18 1 65.75 89 SER A N 1
ATOM 728 C CA . SER A 1 89 ? -5.73 20.953 -16.469 1 65.75 89 SER A CA 1
ATOM 729 C C . SER A 1 89 ? -4.234 20.688 -16.312 1 65.75 89 SER A C 1
ATOM 731 O O . SER A 1 89 ? -3.531 20.469 -17.297 1 65.75 89 SER A O 1
ATOM 733 N N . ARG A 1 90 ? -3.809 20.203 -15.117 1 77 90 ARG A N 1
ATOM 734 C CA . ARG A 1 90 ? -2.357 20.234 -14.969 1 77 90 ARG A CA 1
ATOM 735 C C . ARG A 1 90 ? -1.842 18.906 -14.414 1 77 90 ARG A C 1
ATOM 737 O O . ARG A 1 90 ? -0.63 18.688 -14.352 1 77 90 ARG A O 1
ATOM 744 N N . LEU A 1 91 ? -2.727 17.953 -14.125 1 85.44 91 LEU A N 1
ATOM 745 C CA . LEU A 1 91 ? -2.236 16.719 -13.516 1 85.44 91 LEU A CA 1
ATOM 746 C C . LEU A 1 91 ? -2.363 15.539 -14.477 1 85.44 91 LEU A C 1
ATOM 748 O O . LEU A 1 91 ? -3.436 15.305 -15.039 1 85.44 91 LEU A O 1
ATOM 752 N N . ASP A 1 92 ? -1.299 14.945 -14.773 1 87.69 92 ASP A N 1
ATOM 753 C CA . ASP A 1 92 ? -1.361 13.695 -15.523 1 87.69 92 ASP A CA 1
ATOM 754 C C . ASP A 1 92 ? -1.739 12.523 -14.609 1 87.69 92 ASP A C 1
ATOM 756 O O . ASP A 1 92 ? -1.934 12.711 -13.406 1 87.69 92 ASP A O 1
ATOM 760 N N . CYS A 1 93 ? -1.876 11.328 -15.117 1 86.5 93 CYS A N 1
ATOM 761 C CA . CYS A 1 93 ? -2.334 10.156 -14.391 1 86.5 93 CYS A CA 1
ATOM 762 C C . CYS A 1 93 ? -1.393 9.828 -13.234 1 86.5 93 CYS A C 1
ATOM 764 O O . CYS A 1 93 ? -1.842 9.484 -12.141 1 86.5 93 CYS A O 1
ATOM 766 N N . SER A 1 94 ? -0.151 9.969 -13.516 1 88.69 94 SER A N 1
ATOM 767 C CA . SER A 1 94 ? 0.839 9.641 -12.492 1 88.69 94 SER A CA 1
ATOM 768 C C . SER A 1 94 ? 0.792 10.641 -11.344 1 88.69 94 SER A C 1
ATOM 770 O O . SER A 1 94 ? 0.852 10.25 -10.172 1 88.69 94 SER A O 1
ATOM 772 N N . SER A 1 95 ? 0.7 11.93 -11.672 1 91.94 95 SER A N 1
ATOM 773 C CA . SER A 1 95 ? 0.634 12.977 -10.648 1 91.94 95 SER A CA 1
ATOM 774 C C . SER A 1 95 ? -0.657 12.875 -9.844 1 91.94 95 SER A C 1
ATOM 776 O O . SER A 1 95 ? -0.654 13.086 -8.625 1 91.94 95 SER A O 1
ATOM 778 N N . LEU A 1 96 ? -1.708 12.609 -10.594 1 91.81 96 LEU A N 1
ATOM 779 C CA . LEU A 1 96 ? -2.982 12.445 -9.898 1 91.81 96 LEU A CA 1
ATOM 780 C C . LEU A 1 96 ? -2.922 11.289 -8.914 1 91.81 96 LEU A C 1
ATOM 782 O O . LEU A 1 96 ? -3.398 11.406 -7.777 1 91.81 96 LEU A O 1
ATOM 786 N N . ARG A 1 97 ? -2.363 10.242 -9.297 1 91.75 97 ARG A N 1
ATOM 787 C CA . ARG A 1 97 ? -2.213 9.078 -8.422 1 91.75 97 ARG A CA 1
ATOM 788 C C . ARG A 1 97 ? -1.39 9.43 -7.188 1 91.75 97 ARG A C 1
ATOM 790 O O . ARG A 1 97 ? -1.763 9.078 -6.07 1 91.75 97 ARG A O 1
ATOM 797 N N . ALA A 1 98 ? -0.267 10.047 -7.453 1 95.12 98 ALA A N 1
ATOM 798 C CA . ALA A 1 98 ? 0.581 10.453 -6.336 1 95.12 98 ALA A CA 1
ATOM 799 C C . ALA A 1 98 ? -0.178 11.359 -5.375 1 95.12 98 ALA A C 1
ATOM 801 O O . ALA A 1 98 ? -0.071 11.219 -4.156 1 95.12 98 ALA A O 1
ATOM 802 N N . PHE A 1 99 ? -0.936 12.297 -6.012 1 95.38 99 PHE A N 1
ATOM 803 C CA . PHE A 1 99 ? -1.725 13.227 -5.207 1 95.38 99 PHE A CA 1
ATOM 804 C C . PHE A 1 99 ? -2.734 12.477 -4.348 1 95.38 99 PHE A C 1
ATOM 806 O O . PHE A 1 99 ? -2.865 12.742 -3.152 1 95.38 99 PHE A O 1
ATOM 813 N N . LEU A 1 100 ? -3.373 11.492 -4.871 1 94.94 100 LEU A N 1
ATOM 814 C CA . LEU A 1 100 ? -4.387 10.727 -4.152 1 94.94 100 LEU A CA 1
ATOM 815 C C . LEU A 1 100 ? -3.752 9.898 -3.037 1 94.94 100 LEU A C 1
ATOM 817 O O . LEU A 1 100 ? -4.336 9.75 -1.961 1 94.94 100 LEU A O 1
ATOM 821 N N . TYR A 1 101 ? -2.604 9.359 -3.268 1 96.19 101 TYR A N 1
ATOM 822 C CA . TYR A 1 101 ? -1.923 8.609 -2.223 1 96.19 101 TYR A CA 1
ATOM 823 C C . TYR A 1 101 ? -1.472 9.523 -1.093 1 96.19 101 TYR A C 1
ATOM 825 O O . TYR A 1 101 ? -1.518 9.148 0.08 1 96.19 101 TYR A O 1
ATOM 833 N N . GLU A 1 102 ? -1.003 10.711 -1.442 1 96.62 102 GLU A N 1
ATOM 834 C CA . GLU A 1 102 ? -0.662 11.688 -0.411 1 96.62 102 GLU A CA 1
ATOM 835 C C . GLU A 1 102 ? -1.874 12.023 0.451 1 96.62 102 GLU A C 1
ATOM 837 O O . GLU A 1 102 ? -1.771 12.086 1.678 1 96.62 102 GLU A O 1
ATOM 842 N N . THR A 1 103 ? -2.973 12.242 -0.226 1 95.94 103 THR A N 1
ATOM 843 C CA . THR A 1 103 ? -4.215 12.547 0.475 1 95.94 103 THR A CA 1
ATOM 844 C C . THR A 1 103 ? -4.613 11.398 1.392 1 95.94 103 THR A C 1
ATOM 846 O O . THR A 1 103 ? -5.059 11.617 2.52 1 95.94 103 THR A O 1
ATOM 849 N N . MET A 1 104 ? -4.453 10.18 0.89 1 96.06 104 MET A N 1
ATOM 850 C CA . MET A 1 104 ? -4.734 8.992 1.698 1 96.06 104 MET A CA 1
ATOM 851 C C . MET A 1 104 ? -3.896 8.992 2.973 1 96.06 104 MET A C 1
ATOM 853 O O . MET A 1 104 ? -4.414 8.758 4.062 1 96.06 104 MET A O 1
ATOM 857 N N . ALA A 1 105 ? -2.654 9.25 2.859 1 95.69 105 ALA A N 1
ATOM 858 C CA . ALA A 1 105 ? -1.75 9.266 4.008 1 95.69 105 ALA A CA 1
ATOM 859 C C . ALA A 1 105 ? -2.154 10.344 5.008 1 95.69 105 ALA A C 1
ATOM 861 O O . ALA A 1 105 ? -2.092 10.125 6.223 1 95.69 105 ALA A O 1
ATOM 862 N N . ILE A 1 106 ? -2.549 11.469 4.48 1 94.44 106 ILE A N 1
ATOM 863 C CA . ILE A 1 106 ? -2.959 12.586 5.324 1 94.44 106 ILE A CA 1
ATOM 864 C C . ILE A 1 106 ? -4.195 12.195 6.129 1 94.44 106 ILE A C 1
ATOM 866 O O . ILE A 1 106 ? -4.227 12.359 7.352 1 94.44 106 ILE A O 1
ATOM 870 N N . VAL A 1 107 ? -5.207 11.703 5.484 1 92.56 107 VAL A N 1
ATOM 871 C CA . VAL A 1 107 ? -6.465 11.344 6.129 1 92.56 107 VAL A CA 1
ATOM 872 C C . VAL A 1 107 ? -6.223 10.258 7.172 1 92.56 107 VAL A C 1
ATOM 874 O O . VAL A 1 107 ? -6.809 10.281 8.25 1 92.56 107 VAL A O 1
ATOM 877 N N . ASN A 1 108 ? -5.316 9.344 6.844 1 91.69 108 ASN A N 1
ATOM 878 C CA . ASN A 1 108 ? -5.039 8.227 7.73 1 91.69 108 ASN A CA 1
ATOM 879 C C . ASN A 1 108 ? -4.109 8.625 8.875 1 91.69 108 ASN A C 1
ATOM 881 O O . ASN A 1 108 ? -3.797 7.812 9.742 1 91.69 108 ASN A O 1
ATOM 885 N N . SER A 1 109 ? -3.691 9.797 8.906 1 88.81 109 SER A N 1
ATOM 886 C CA . SER A 1 109 ? -2.875 10.289 10.016 1 88.81 109 SER A CA 1
ATOM 887 C C . SER A 1 109 ? -3.742 10.836 11.141 1 88.81 109 SER A C 1
ATOM 889 O O . SER A 1 109 ? -3.229 11.242 12.188 1 88.81 109 SER A O 1
ATOM 891 N N . ARG A 1 110 ? -4.996 10.852 10.961 1 83.19 110 ARG A N 1
ATOM 892 C CA . ARG A 1 110 ? -5.918 11.336 11.984 1 83.19 110 ARG A CA 1
ATOM 893 C C . ARG A 1 110 ? -5.902 10.43 13.203 1 83.19 110 ARG A C 1
ATOM 895 O O . ARG A 1 110 ? -5.805 9.203 13.078 1 83.19 110 ARG A O 1
ATOM 902 N N . PRO A 1 111 ? -6.113 10.992 14.375 1 77.5 111 PRO A N 1
ATOM 903 C CA . PRO A 1 111 ? -6.129 10.172 15.594 1 77.5 111 PRO A CA 1
ATOM 904 C C . PRO A 1 111 ? -7.414 9.359 15.742 1 77.5 111 PRO A C 1
ATOM 906 O O . PRO A 1 111 ? -8.5 9.836 15.398 1 77.5 111 PRO A O 1
ATOM 909 N N . LEU A 1 112 ? -7.297 7.957 16.062 1 70.31 112 LEU A N 1
ATOM 910 C CA . LEU A 1 112 ? -8.453 7.098 16.297 1 70.31 112 LEU A CA 1
ATOM 911 C C . LEU A 1 112 ? -8.93 7.203 17.734 1 70.31 112 LEU A C 1
ATOM 913 O O . LEU A 1 112 ? -10.125 7.125 18.016 1 70.31 112 LEU A O 1
ATOM 917 N N . THR A 1 113 ? -8.047 6.75 18.797 1 56.75 113 THR A N 1
ATOM 918 C CA . THR A 1 113 ? -8.422 6.668 20.203 1 56.75 113 THR A CA 1
ATOM 919 C C . THR A 1 113 ? -7.934 7.895 20.953 1 56.75 113 THR A C 1
ATOM 921 O O . THR A 1 113 ? -6.84 8.398 20.703 1 56.75 113 THR A O 1
ATOM 924 N N . VAL A 1 114 ? -8.852 8.617 21.391 1 51.09 114 VAL A N 1
ATOM 925 C CA . VAL A 1 114 ? -8.484 9.719 22.281 1 51.09 114 VAL A CA 1
ATOM 926 C C . VAL A 1 114 ? -8.336 9.195 23.703 1 51.09 114 VAL A C 1
ATOM 928 O O . VAL A 1 114 ? -7.844 9.906 24.594 1 51.09 114 VAL A O 1
ATOM 931 N N . ASP A 1 115 ? -8.867 8.031 23.875 1 44.12 115 ASP A N 1
ATOM 932 C CA . ASP A 1 115 ? -8.969 7.621 25.266 1 44.12 115 ASP A CA 1
ATOM 933 C C . ASP A 1 115 ? -7.586 7.473 25.891 1 44.12 115 ASP A C 1
ATOM 935 O O . ASP A 1 115 ? -7.379 7.852 27.047 1 44.12 115 ASP A O 1
ATOM 939 N N . ASN A 1 116 ? -6.871 6.527 25.453 1 41.75 116 ASN A N 1
ATOM 940 C CA . ASN A 1 116 ? -5.656 6.242 26.219 1 41.75 116 ASN A CA 1
ATOM 941 C C . ASN A 1 116 ? -4.719 7.445 26.25 1 41.75 116 ASN A C 1
ATOM 943 O O . ASN A 1 116 ? -3.547 7.316 26.609 1 41.75 116 ASN A O 1
ATOM 947 N N . LEU A 1 117 ? -5.113 8.367 25.609 1 45.31 117 LEU A N 1
ATOM 948 C CA . LEU A 1 117 ? -4.332 9.594 25.734 1 45.31 117 LEU A CA 1
ATOM 949 C C . LEU A 1 117 ? -4.254 10.039 27.188 1 45.31 117 LEU A C 1
ATOM 951 O O . LEU A 1 117 ? -3.584 11.031 27.5 1 45.31 117 LEU A O 1
ATOM 955 N N . ASN A 1 118 ? -5.156 9.477 27.922 1 38.25 118 ASN A N 1
ATOM 956 C CA . ASN A 1 118 ? -5.184 9.836 29.344 1 38.25 118 ASN A CA 1
ATOM 957 C C . ASN A 1 118 ? -3.84 9.562 30.016 1 38.25 118 ASN A C 1
ATOM 959 O O . ASN A 1 118 ? -3.629 9.945 31.172 1 38.25 118 ASN A O 1
ATOM 963 N N . ASP A 1 119 ? -3.262 8.555 29.719 1 39.78 119 ASP A N 1
ATOM 964 C CA . ASP A 1 119 ? -2.049 8.281 30.5 1 39.78 119 ASP A CA 1
ATOM 965 C C . ASP A 1 119 ? -0.897 9.172 30.031 1 39.78 119 ASP A C 1
ATOM 967 O O . ASP A 1 119 ? -0.53 9.164 28.859 1 39.78 119 ASP A O 1
ATOM 971 N N . PRO A 1 120 ? -0.827 10.367 30.688 1 44 120 PRO A N 1
ATOM 972 C CA . PRO A 1 120 ? 0.299 11.273 30.438 1 44 120 PRO A CA 1
ATOM 973 C C . PRO A 1 120 ? 1.506 10.562 29.828 1 44 120 PRO A C 1
ATOM 975 O O . PRO A 1 120 ? 2.303 11.188 29.125 1 44 120 PRO A O 1
ATOM 978 N N . ASN A 1 121 ? 1.785 9.438 30.281 1 43.88 121 ASN A N 1
ATOM 979 C CA . ASN A 1 121 ? 2.822 8.539 29.781 1 43.88 121 ASN A CA 1
ATOM 980 C C . ASN A 1 121 ? 2.354 7.762 28.562 1 43.88 121 ASN A C 1
ATOM 982 O O . ASN A 1 121 ? 3.004 6.801 28.141 1 43.88 121 ASN A O 1
ATOM 986 N N . GLY A 1 122 ? 1.217 8.133 28.203 1 47.56 122 GLY A N 1
ATOM 987 C CA . GLY A 1 122 ? 0.552 7.312 27.203 1 47.56 122 GLY A CA 1
ATOM 988 C C . GLY A 1 122 ? 1.069 7.543 25.797 1 47.56 122 GLY A C 1
ATOM 989 O O . GLY A 1 122 ? 1.609 8.609 25.5 1 47.56 122 GLY A O 1
ATOM 990 N N . PRO A 1 123 ? 1.232 6.641 25.078 1 51.84 123 PRO A N 1
ATOM 991 C CA . PRO A 1 123 ? 1.787 6.543 23.719 1 51.84 123 PRO A CA 1
ATOM 992 C C . PRO A 1 123 ? 1.04 7.414 22.703 1 51.84 123 PRO A C 1
ATOM 994 O O . PRO A 1 123 ? -0.071 7.871 22.984 1 51.84 123 PRO A O 1
ATOM 997 N N . GLU A 1 124 ? 1.687 8.086 21.734 1 61.09 124 GLU A N 1
ATOM 998 C CA . GLU A 1 124 ? 1.146 8.711 20.531 1 61.09 124 GLU A CA 1
ATOM 999 C C . GLU A 1 124 ? -0.167 8.055 20.109 1 61.09 124 GLU A C 1
ATOM 1001 O O . GLU A 1 124 ? -0.336 6.844 20.266 1 61.09 124 GLU A O 1
ATOM 1006 N N . PRO A 1 125 ? -1.204 9.062 19.922 1 67.31 125 PRO A N 1
ATOM 1007 C CA . PRO A 1 125 ? -2.469 8.469 19.484 1 67.31 125 PRO A CA 1
ATOM 1008 C C . PRO A 1 125 ? -2.289 7.512 18.312 1 67.31 125 PRO A C 1
ATOM 1010 O O . PRO A 1 125 ? -1.421 7.727 17.453 1 67.31 125 PRO A O 1
ATOM 1013 N N . LEU A 1 126 ? -2.975 6.543 18.469 1 74.88 126 LEU A N 1
ATOM 1014 C CA . LEU A 1 126 ? -2.99 5.594 17.375 1 74.88 126 LEU A CA 1
ATOM 1015 C C . LEU A 1 126 ? -3.719 6.18 16.156 1 74.88 126 LEU A C 1
ATOM 1017 O O . LEU A 1 126 ? -4.762 6.82 16.312 1 74.88 126 LEU A O 1
ATOM 1021 N N . THR A 1 127 ? -3.135 6.113 15.055 1 84.38 127 THR A N 1
ATOM 1022 C CA . THR A 1 127 ? -3.73 6.547 13.797 1 84.38 127 THR A CA 1
ATOM 1023 C C . THR A 1 127 ? -3.979 5.355 12.875 1 84.38 127 THR A C 1
ATOM 1025 O O . THR A 1 127 ? -3.387 4.289 13.055 1 84.38 127 THR A O 1
ATOM 1028 N N . PRO A 1 128 ? -4.887 5.465 11.891 1 87.56 128 PRO A N 1
ATOM 1029 C CA . PRO A 1 128 ? -5.055 4.395 10.906 1 87.56 128 PRO A CA 1
ATOM 1030 C C . PRO A 1 128 ? -3.75 4.027 10.195 1 87.56 128 PRO A C 1
ATOM 1032 O O . PRO A 1 128 ? -3.529 2.859 9.867 1 87.56 128 PRO A O 1
ATOM 1035 N N . ASN A 1 129 ? -2.857 4.977 9.984 1 90.31 129 ASN A N 1
ATOM 1036 C CA . ASN A 1 129 ? -1.563 4.684 9.367 1 90.31 129 ASN A CA 1
ATOM 1037 C C . ASN A 1 129 ? -0.754 3.703 10.211 1 90.31 129 ASN A C 1
ATOM 1039 O O . ASN A 1 129 ? -0.073 2.83 9.672 1 90.31 129 ASN A O 1
ATOM 1043 N N . HIS A 1 130 ? -0.879 3.883 11.531 1 86.12 130 HIS A N 1
ATOM 1044 C CA . HIS A 1 130 ? -0.19 2.955 12.422 1 86.12 130 HIS A CA 1
ATOM 1045 C C . HIS A 1 130 ? -0.67 1.524 12.203 1 86.12 130 HIS A C 1
ATOM 1047 O O . HIS A 1 130 ? 0.139 0.594 12.156 1 86.12 130 HIS A O 1
ATOM 1053 N N . LEU A 1 131 ? -1.903 1.453 12.039 1 84.44 131 LEU A N 1
ATOM 1054 C CA . LEU A 1 131 ? -2.504 0.133 11.875 1 84.44 131 LEU A CA 1
ATOM 1055 C C . LEU A 1 131 ? -2.193 -0.437 10.492 1 84.44 131 LEU A C 1
ATOM 1057 O O . LEU A 1 131 ? -1.944 -1.637 10.359 1 84.44 131 LEU A O 1
ATOM 1061 N N . LEU A 1 132 ? -2.16 0.369 9.531 1 88.25 132 LEU A N 1
ATOM 1062 C CA . LEU A 1 132 ? -1.98 -0.076 8.156 1 88.25 132 LEU A CA 1
ATOM 1063 C C . LEU A 1 132 ? -0.519 -0.413 7.879 1 88.25 132 LEU A C 1
ATOM 1065 O O . LEU A 1 132 ? -0.223 -1.341 7.121 1 88.25 132 LEU A O 1
ATOM 1069 N N . THR A 1 133 ? 0.38 0.338 8.453 1 88.06 133 THR A N 1
ATOM 1070 C CA . THR A 1 133 ? 1.797 0.153 8.156 1 88.06 133 THR A CA 1
ATOM 1071 C C . THR A 1 133 ? 2.488 -0.605 9.289 1 88.06 133 THR A C 1
ATOM 1073 O O . THR A 1 133 ? 3.602 -1.105 9.117 1 88.06 133 THR A O 1
ATOM 1076 N N . THR A 1 134 ? 1.86 -0.733 10.445 1 82.31 134 THR A N 1
ATOM 1077 C CA . THR A 1 134 ? 2.402 -1.329 11.656 1 82.31 134 THR A CA 1
ATOM 1078 C C . THR A 1 134 ? 3.678 -0.612 12.086 1 82.31 134 THR A C 1
ATOM 1080 O O . THR A 1 134 ? 4.57 -1.223 12.68 1 82.31 134 THR A O 1
ATOM 1083 N N . LYS A 1 135 ? 3.771 0.585 11.672 1 84.62 135 LYS A N 1
ATOM 1084 C CA . LYS A 1 135 ? 4.891 1.443 12.055 1 84.62 135 LYS A CA 1
ATOM 1085 C C . LYS A 1 135 ? 4.43 2.561 12.984 1 84.62 135 LYS A C 1
ATOM 1087 O O . LYS A 1 135 ? 3.305 3.051 12.867 1 84.62 135 LYS A O 1
ATOM 1092 N N . SER A 1 136 ? 5.324 2.932 13.836 1 76.56 136 SER A N 1
ATOM 1093 C CA . SER A 1 136 ? 4.961 3.949 14.812 1 76.56 136 SER A CA 1
ATOM 1094 C C . SER A 1 136 ? 5.273 5.352 14.305 1 76.56 136 SER A C 1
ATOM 1096 O O . SER A 1 136 ? 4.723 6.336 14.797 1 76.56 136 SER A O 1
ATOM 1098 N N . GLU A 1 137 ? 6.059 5.422 13.258 1 80.62 137 GLU A N 1
ATOM 1099 C CA . GLU A 1 137 ? 6.488 6.73 12.766 1 80.62 137 GLU A CA 1
ATOM 1100 C C . GLU A 1 137 ? 5.434 7.352 11.859 1 80.62 137 GLU A C 1
ATOM 1102 O O . GLU A 1 137 ? 4.777 6.652 11.086 1 80.62 137 GLU A O 1
ATOM 1107 N N . LEU A 1 138 ? 5.359 8.602 11.914 1 82.62 138 LEU A N 1
ATOM 1108 C CA . LEU A 1 138 ? 4.426 9.367 11.094 1 82.62 138 LEU A CA 1
ATOM 1109 C C . LEU A 1 138 ? 4.914 9.453 9.648 1 82.62 138 LEU A C 1
ATOM 1111 O O . LEU A 1 138 ? 6.121 9.43 9.398 1 82.62 138 LEU A O 1
ATOM 1115 N N . ILE A 1 139 ? 3.938 9.438 8.828 1 89.69 139 ILE A N 1
ATOM 1116 C CA . ILE A 1 139 ? 4.246 9.766 7.441 1 89.69 139 ILE A CA 1
ATOM 1117 C C . ILE A 1 139 ? 4.344 11.281 7.273 1 89.69 139 ILE A C 1
ATOM 1119 O O . ILE A 1 139 ? 3.336 11.984 7.328 1 89.69 139 ILE A O 1
ATOM 1123 N N . LEU A 1 140 ? 5.527 11.75 7.074 1 89.06 140 LEU A N 1
ATOM 1124 C CA . LEU A 1 140 ? 5.789 13.188 7.043 1 89.06 140 LEU A CA 1
ATOM 1125 C C . LEU A 1 140 ? 5.961 13.68 5.609 1 89.06 140 LEU A C 1
ATOM 1127 O O . LEU A 1 140 ? 6.293 12.891 4.715 1 89.06 140 LEU A O 1
ATOM 1131 N N . PRO A 1 141 ? 5.668 14.945 5.406 1 91.12 141 PRO A N 1
ATOM 1132 C CA . PRO A 1 141 ? 5.949 15.516 4.086 1 91.12 141 PRO A CA 1
ATOM 1133 C C . PRO A 1 141 ? 7.441 15.57 3.771 1 91.12 141 PRO A C 1
ATOM 1135 O O . PRO A 1 141 ? 8.273 15.477 4.68 1 91.12 141 PRO A O 1
ATOM 1138 N N . PRO A 1 142 ? 7.766 15.586 2.459 1 90.75 142 PRO A N 1
ATOM 1139 C CA . PRO A 1 142 ? 9.18 15.727 2.102 1 90.75 142 PRO A CA 1
ATOM 1140 C C . PRO A 1 142 ? 9.758 17.078 2.484 1 90.75 142 PRO A C 1
ATOM 1142 O O . PRO A 1 142 ? 9.008 18.031 2.746 1 90.75 142 PRO A O 1
ATOM 1145 N N . LEU A 1 143 ? 11.039 17.109 2.539 1 89.75 143 LEU A N 1
ATOM 1146 C CA . LEU A 1 143 ? 11.711 18.391 2.758 1 89.75 143 LEU A CA 1
ATOM 1147 C C . LEU A 1 143 ? 11.477 19.328 1.584 1 89.75 143 LEU A C 1
ATOM 1149 O O . LEU A 1 143 ? 11.477 18.906 0.427 1 89.75 143 LEU A O 1
ATOM 1153 N N . GLY A 1 144 ? 11.234 20.562 1.962 1 90.06 144 GLY A N 1
ATOM 1154 C CA . GLY A 1 144 ? 11.055 21.547 0.91 1 90.06 144 GLY A CA 1
ATOM 1155 C C . GLY A 1 144 ? 9.906 22.5 1.176 1 90.06 144 GLY A C 1
ATOM 1156 O O . GLY A 1 144 ? 9.086 22.266 2.07 1 90.06 144 GLY A O 1
ATOM 1157 N N . GLU A 1 145 ? 9.961 23.562 0.508 1 90.81 145 GLU A N 1
ATOM 1158 C CA . GLU A 1 145 ? 8.867 24.531 0.529 1 90.81 145 GLU A CA 1
ATOM 1159 C C . GLU A 1 145 ? 8.055 24.484 -0.765 1 90.81 145 GLU A C 1
ATOM 1161 O O . GLU A 1 145 ? 8.594 24.719 -1.849 1 90.81 145 GLU A O 1
ATOM 1166 N N . PHE A 1 146 ? 6.84 24.125 -0.644 1 92.31 146 PHE A N 1
ATOM 1167 C CA . PHE A 1 146 ? 5.977 23.969 -1.808 1 92.31 146 PHE A CA 1
ATOM 1168 C C . PHE A 1 146 ? 4.891 25.047 -1.824 1 92.31 146 PHE A C 1
ATOM 1170 O O . PHE A 1 146 ? 3.986 25.031 -0.986 1 92.31 146 PHE A O 1
ATOM 1177 N N . VAL A 1 147 ? 5.059 25.922 -2.779 1 91.06 147 VAL A N 1
ATOM 1178 C CA . VAL A 1 147 ? 4.223 27.109 -2.82 1 91.06 147 VAL A CA 1
ATOM 1179 C C . VAL A 1 147 ? 3.338 27.078 -4.066 1 91.06 147 VAL A C 1
ATOM 1181 O O . VAL A 1 147 ? 3.473 26.188 -4.906 1 91.06 147 VAL A O 1
ATOM 1184 N N . LYS A 1 148 ? 2.473 28.031 -4.176 1 89.94 148 LYS A N 1
ATOM 1185 C CA . LYS A 1 148 ? 1.484 28.094 -5.25 1 89.94 148 LYS A CA 1
ATOM 1186 C C . LYS A 1 148 ? 2.16 28.141 -6.617 1 89.94 148 LYS A C 1
ATOM 1188 O O . LYS A 1 148 ? 1.664 27.547 -7.578 1 89.94 148 LYS A O 1
ATOM 1193 N N . GLN A 1 149 ? 3.301 28.703 -6.73 1 89.75 149 GLN A N 1
ATOM 1194 C CA . GLN A 1 149 ? 4.027 28.844 -7.988 1 89.75 149 GLN A CA 1
ATOM 1195 C C . GLN A 1 149 ? 4.488 27.5 -8.508 1 89.75 149 GLN A C 1
ATOM 1197 O O . GLN A 1 149 ? 4.797 27.344 -9.695 1 89.75 149 GLN A O 1
ATOM 1202 N N . ASP A 1 150 ? 4.512 26.547 -7.598 1 90.19 150 ASP A N 1
ATOM 1203 C CA . ASP A 1 150 ? 4.977 25.219 -7.984 1 90.19 150 ASP A CA 1
ATOM 1204 C C . ASP A 1 150 ? 3.996 24.562 -8.945 1 90.19 150 ASP A C 1
ATOM 1206 O O . ASP A 1 150 ? 4.355 23.609 -9.648 1 90.19 150 ASP A O 1
ATOM 1210 N N . ILE A 1 151 ? 2.785 25.016 -8.977 1 86.88 151 ILE A N 1
ATOM 1211 C CA . ILE A 1 151 ? 1.77 24.453 -9.859 1 86.88 151 ILE A CA 1
ATOM 1212 C C . ILE A 1 151 ? 2.16 24.672 -11.312 1 86.88 151 ILE A C 1
ATOM 1214 O O . ILE A 1 151 ? 1.736 23.922 -12.203 1 86.88 151 ILE A O 1
ATOM 1218 N N . TYR A 1 152 ? 3.018 25.703 -11.516 1 83.25 152 TYR A N 1
ATOM 1219 C CA . TYR A 1 152 ? 3.365 26.094 -12.875 1 83.25 152 TYR A CA 1
ATOM 1220 C C . TYR A 1 152 ? 4.727 25.531 -13.266 1 83.25 152 TYR A C 1
ATOM 1222 O O . TYR A 1 152 ? 5.18 25.703 -14.398 1 83.25 152 TYR A O 1
ATOM 1230 N N . THR A 1 153 ? 5.328 24.828 -12.367 1 84 153 THR A N 1
ATOM 1231 C CA . THR A 1 153 ? 6.66 24.297 -12.648 1 84 153 THR A CA 1
ATOM 1232 C C . THR A 1 153 ? 6.578 23.031 -13.477 1 84 153 THR A C 1
ATOM 1234 O O . THR A 1 153 ? 5.539 22.359 -13.5 1 84 153 THR A O 1
ATOM 1237 N N . LYS A 1 154 ? 7.664 22.75 -14.094 1 84.06 154 LYS A N 1
ATOM 1238 C CA . LYS A 1 154 ? 7.758 21.516 -14.859 1 84.06 154 LYS A CA 1
ATOM 1239 C C . LYS A 1 154 ? 7.957 20.312 -13.945 1 84.06 154 LYS A C 1
ATOM 1241 O O . LYS A 1 154 ? 7.734 19.156 -14.352 1 84.06 154 LYS A O 1
ATOM 1246 N N . LYS A 1 155 ? 8.344 20.578 -12.75 1 88.69 155 LYS A N 1
ATOM 1247 C CA . LYS A 1 155 ? 8.555 19.5 -11.789 1 88.69 155 LYS A CA 1
ATOM 1248 C C . LYS A 1 155 ? 7.223 19.031 -11.203 1 88.69 155 LYS A C 1
ATOM 1250 O O . LYS A 1 155 ? 6.742 19.609 -10.219 1 88.69 155 LYS A O 1
ATOM 1255 N N . ARG A 1 156 ? 6.742 17.891 -11.656 1 90.31 156 ARG A N 1
ATOM 1256 C CA . ARG A 1 156 ? 5.414 17.391 -11.336 1 90.31 156 ARG A CA 1
ATOM 1257 C C . ARG A 1 156 ? 5.309 17.016 -9.859 1 90.31 156 ARG A C 1
ATOM 1259 O O . ARG A 1 156 ? 4.25 17.188 -9.25 1 90.31 156 ARG A O 1
ATOM 1266 N N . TRP A 1 157 ? 6.391 16.578 -9.352 1 92.25 157 TRP A N 1
ATOM 1267 C CA . TRP A 1 157 ? 6.32 16.156 -7.957 1 92.25 157 TRP A CA 1
ATOM 1268 C C . TRP A 1 157 ? 6.129 17.344 -7.031 1 92.25 157 TRP A C 1
ATOM 1270 O O . TRP A 1 157 ? 5.465 17.234 -6 1 92.25 157 TRP A O 1
ATOM 1280 N N . ARG A 1 158 ? 6.645 18.469 -7.391 1 92.75 158 ARG A N 1
ATOM 1281 C CA . ARG A 1 158 ? 6.445 19.672 -6.602 1 92.75 158 ARG A CA 1
ATOM 1282 C C . ARG A 1 158 ? 4.996 20.141 -6.668 1 92.75 158 ARG A C 1
ATOM 1284 O O . ARG A 1 158 ? 4.449 20.641 -5.68 1 92.75 158 ARG A O 1
ATOM 1291 N N . GLN A 1 159 ? 4.441 19.984 -7.871 1 93.62 159 GLN A N 1
ATOM 1292 C CA . GLN A 1 159 ? 3.021 20.281 -8.023 1 93.62 159 GLN A CA 1
ATOM 1293 C C . GLN A 1 159 ? 2.176 19.453 -7.055 1 93.62 159 GLN A C 1
ATOM 1295 O O . GLN A 1 159 ? 1.295 20 -6.379 1 93.62 159 GLN A O 1
ATOM 1300 N N . VAL A 1 160 ? 2.469 18.219 -7.008 1 95.12 160 VAL A N 1
ATOM 1301 C CA . VAL A 1 160 ? 1.716 17.281 -6.172 1 95.12 160 VAL A CA 1
ATOM 1302 C C . VAL A 1 160 ? 1.859 17.672 -4.703 1 95.12 160 VAL A C 1
ATOM 1304 O O . VAL A 1 160 ? 0.882 17.656 -3.953 1 95.12 160 VAL A O 1
ATOM 1307 N N . GLN A 1 161 ? 3.057 18.062 -4.305 1 95.12 161 GLN A N 1
ATOM 1308 C CA . GLN A 1 161 ? 3.279 18.406 -2.906 1 95.12 161 GLN A CA 1
ATOM 1309 C C . GLN A 1 161 ? 2.537 19.688 -2.525 1 95.12 161 GLN A C 1
ATOM 1311 O O . GLN A 1 161 ? 2.031 19.812 -1.408 1 95.12 161 GLN A O 1
ATOM 1316 N N . PHE A 1 162 ? 2.48 20.578 -3.451 1 94.44 162 PHE A N 1
ATOM 1317 C CA . PHE A 1 162 ? 1.697 21.797 -3.203 1 94.44 162 PHE A CA 1
ATOM 1318 C C . PHE A 1 162 ? 0.224 21.453 -3.01 1 94.44 162 PHE A C 1
ATOM 1320 O O . PHE A 1 162 ? -0.409 21.922 -2.066 1 94.44 162 PHE A O 1
ATOM 1327 N N . LEU A 1 163 ? -0.276 20.688 -3.91 1 94.88 163 LEU A N 1
ATOM 1328 C CA . LEU A 1 163 ? -1.678 20.281 -3.832 1 94.88 163 LEU A CA 1
ATOM 1329 C C . LEU A 1 163 ? -1.955 19.531 -2.537 1 94.88 163 LEU A C 1
ATOM 1331 O O . LEU A 1 163 ? -3.018 19.688 -1.935 1 94.88 163 LEU A O 1
ATOM 1335 N N . ALA A 1 164 ? -1.038 18.656 -2.16 1 95.94 164 ALA A N 1
ATOM 1336 C CA . ALA A 1 164 ? -1.178 17.922 -0.907 1 95.94 164 ALA A CA 1
ATOM 1337 C C . ALA A 1 164 ? -1.252 18.875 0.284 1 95.94 164 ALA A C 1
ATOM 1339 O O . ALA A 1 164 ? -2.018 18.641 1.223 1 95.94 164 ALA A O 1
ATOM 1340 N N . ASN A 1 165 ? -0.444 19.922 0.245 1 93.56 165 ASN A N 1
ATOM 1341 C CA . ASN A 1 165 ? -0.508 20.938 1.292 1 93.56 165 ASN A CA 1
ATOM 1342 C C . ASN A 1 165 ? -1.874 21.625 1.33 1 93.56 165 ASN A C 1
ATOM 1344 O O . ASN A 1 165 ? -2.426 21.859 2.406 1 93.56 165 ASN A O 1
ATOM 1348 N N . GLU A 1 166 ? -2.316 21.922 0.137 1 92.94 166 GLU A N 1
ATOM 1349 C CA . GLU A 1 166 ? -3.643 22.531 0.05 1 92.94 166 GLU A CA 1
ATOM 1350 C C . GLU A 1 166 ? -4.711 21.609 0.632 1 92.94 166 GLU A C 1
ATOM 1352 O O . GLU A 1 166 ? -5.582 22.062 1.379 1 92.94 166 GLU A O 1
ATOM 1357 N N . PHE A 1 167 ? -4.652 20.422 0.256 1 95.56 167 PHE A N 1
ATOM 1358 C CA . PHE A 1 167 ? -5.598 19.453 0.783 1 95.56 167 PHE A CA 1
ATOM 1359 C C . PHE A 1 167 ? -5.516 19.375 2.303 1 95.56 167 PHE A C 1
ATOM 1361 O O . PHE A 1 167 ? -6.543 19.375 2.986 1 95.56 167 PHE A O 1
ATOM 1368 N N . TRP A 1 168 ? -4.328 19.266 2.824 1 93.62 168 TRP A N 1
ATOM 1369 C CA . TRP A 1 168 ? -4.113 19.156 4.266 1 93.62 168 TRP A CA 1
ATOM 1370 C C . TRP A 1 168 ? -4.762 20.328 4.996 1 93.62 168 TRP A C 1
ATOM 1372 O O . TRP A 1 168 ? -5.477 20.141 5.98 1 93.62 168 TRP A O 1
ATOM 1382 N N . THR A 1 169 ? -4.512 21.484 4.512 1 90.5 169 THR A N 1
ATOM 1383 C CA . THR A 1 169 ? -5.023 22.688 5.148 1 90.5 169 THR A CA 1
ATOM 1384 C C . THR A 1 169 ? -6.551 22.672 5.203 1 90.5 169 THR A C 1
ATOM 1386 O O . THR A 1 169 ? -7.141 22.938 6.25 1 90.5 169 THR A O 1
ATOM 1389 N N . ARG A 1 170 ? -7.152 22.328 4.152 1 90.94 170 ARG A N 1
ATOM 1390 C CA . ARG A 1 170 ? -8.609 22.297 4.074 1 90.94 170 ARG A CA 1
ATOM 1391 C C . ARG A 1 170 ? -9.18 21.141 4.883 1 90.94 170 ARG A C 1
ATOM 1393 O O . ARG A 1 170 ? -10.164 21.312 5.605 1 90.94 170 ARG A O 1
ATOM 1400 N N . TRP A 1 171 ? -8.609 20.031 4.688 1 91.31 171 TRP A N 1
ATOM 1401 C CA . TRP A 1 171 ? -9.086 18.828 5.375 1 91.31 171 TRP A CA 1
ATOM 1402 C C . TRP A 1 171 ? -8.969 19 6.887 1 91.31 171 TRP A C 1
ATOM 1404 O O . TRP A 1 171 ? -9.891 18.641 7.625 1 91.31 171 TRP A O 1
ATOM 1414 N N . ARG A 1 172 ? -7.906 19.469 7.348 1 85.62 172 ARG A N 1
ATOM 1415 C CA . ARG A 1 172 ? -7.688 19.656 8.773 1 85.62 172 ARG A CA 1
ATOM 1416 C C . ARG A 1 172 ? -8.758 20.578 9.375 1 85.62 172 ARG A C 1
ATOM 1418 O O . ARG A 1 172 ? -9.281 20.297 10.453 1 85.62 172 ARG A O 1
ATOM 1425 N N . LYS A 1 173 ? -8.984 21.641 8.703 1 83 173 LYS A N 1
ATOM 1426 C CA . LYS A 1 173 ? -10 22.578 9.172 1 83 173 LYS A CA 1
ATOM 1427 C C . LYS A 1 173 ? -11.359 21.891 9.305 1 83 173 LYS A C 1
ATOM 1429 O O . LYS A 1 173 ? -12.031 22.031 10.328 1 83 173 LYS A O 1
ATOM 1434 N N . GLU A 1 174 ? -11.727 21.172 8.266 1 82.38 174 GLU A N 1
ATOM 1435 C CA . GLU A 1 174 ? -13.008 20.484 8.281 1 82.38 174 GLU A CA 1
ATOM 1436 C C . GLU A 1 174 ? -13.031 19.391 9.352 1 82.38 174 GLU A C 1
ATOM 1438 O O . GLU A 1 174 ? -14.047 19.203 10.023 1 82.38 174 GLU A O 1
ATOM 1443 N N . TYR A 1 175 ? -12.055 18.719 9.438 1 81.5 175 TYR A N 1
ATOM 1444 C CA . TYR A 1 175 ? -11.961 17.625 10.414 1 81.5 175 TYR A CA 1
ATOM 1445 C C . TYR A 1 175 ? -12.078 18.156 11.836 1 81.5 175 TYR A C 1
ATOM 1447 O O . TYR A 1 175 ? -12.844 17.625 12.641 1 81.5 175 TYR A O 1
ATOM 1455 N N . LEU A 1 176 ? -11.352 19.172 12.164 1 75.44 176 LEU A N 1
ATOM 1456 C CA . LEU A 1 176 ? -11.367 19.766 13.492 1 75.44 176 LEU A CA 1
ATOM 1457 C C . LEU A 1 176 ? -12.75 20.312 13.828 1 75.44 176 LEU A C 1
ATOM 1459 O O . LEU A 1 176 ? -13.219 20.203 14.961 1 75.44 176 LEU A O 1
ATOM 1463 N N . GLN A 1 177 ? -13.344 20.906 12.852 1 73.5 177 GLN A N 1
ATOM 1464 C CA . GLN A 1 177 ? -14.703 21.406 13.039 1 73.5 177 GLN A CA 1
ATOM 1465 C C . GLN A 1 177 ? -15.672 20.266 13.344 1 73.5 177 GLN A C 1
ATOM 1467 O O . GLN A 1 177 ? -16.578 20.422 14.172 1 73.5 177 GLN A O 1
ATOM 1472 N N . SER A 1 178 ? -15.477 19.234 12.609 1 74.12 178 SER A N 1
ATOM 1473 C CA . SER A 1 178 ? -16.359 18.078 12.812 1 74.12 178 SER A CA 1
ATOM 1474 C C . SER A 1 178 ? -16.203 17.516 14.219 1 74.12 178 SER A C 1
ATOM 1476 O O . SER A 1 178 ? -17.156 17 14.789 1 74.12 178 SER A O 1
ATOM 1478 N N . LEU A 1 179 ? -15.062 17.625 14.75 1 69.25 179 LEU A N 1
ATOM 1479 C CA . LEU A 1 179 ? -14.805 17.125 16.094 1 69.25 179 LEU A CA 1
ATOM 1480 C C . LEU A 1 179 ? -15.445 18.031 17.141 1 69.25 179 LEU A C 1
ATOM 1482 O O . LEU A 1 179 ? -15.898 17.562 18.188 1 69.25 179 LEU A O 1
ATOM 1486 N N . GLN A 1 180 ? -15.438 19.281 16.859 1 63.78 180 GLN A N 1
ATOM 1487 C CA . GLN A 1 180 ? -16.016 20.25 17.781 1 63.78 180 GLN A CA 1
ATOM 1488 C C . GLN A 1 180 ? -17.531 20.141 17.812 1 63.78 180 GLN A C 1
ATOM 1490 O O . GLN A 1 180 ? -18.141 20.281 18.875 1 63.78 180 GLN A O 1
ATOM 1495 N N . THR A 1 181 ? -18.109 20.031 16.641 1 60.34 181 THR A N 1
ATOM 1496 C CA . THR A 1 181 ? -19.562 19.953 16.562 1 60.34 181 THR A CA 1
ATOM 1497 C C . THR A 1 181 ? -20.062 18.719 17.297 1 60.34 181 THR A C 1
ATOM 1499 O O . THR A 1 181 ? -21.109 18.75 17.938 1 60.34 181 THR A O 1
ATOM 1502 N N . ARG A 1 182 ? -19.375 17.766 17.141 1 55.94 182 ARG A N 1
ATOM 1503 C CA . ARG A 1 182 ? -19.766 16.547 17.859 1 55.94 182 ARG A CA 1
ATOM 1504 C C . ARG A 1 182 ? -19.734 16.781 19.359 1 55.94 182 ARG A C 1
ATOM 1506 O O . ARG A 1 182 ? -20.578 16.25 20.094 1 55.94 182 ARG A O 1
ATOM 1513 N N . ALA A 1 183 ? -18.781 17.516 19.75 1 52.5 183 ALA A N 1
ATOM 1514 C CA . ALA A 1 183 ? -18.672 17.812 21.172 1 52.5 183 ALA A CA 1
ATOM 1515 C C . ALA A 1 183 ? -19.781 18.75 21.625 1 52.5 183 ALA A C 1
ATOM 1517 O O . ALA A 1 183 ? -20.25 18.672 22.766 1 52.5 183 ALA A O 1
ATOM 1518 N N . LYS A 1 184 ? -20.172 19.656 20.734 1 48.59 184 LYS A N 1
ATOM 1519 C CA . LYS A 1 184 ? -21.219 20.625 21.062 1 48.59 184 LYS A CA 1
ATOM 1520 C C . LYS A 1 184 ? -22.578 19.938 21.234 1 48.59 184 LYS A C 1
ATOM 1522 O O . LYS A 1 184 ? -23.406 20.375 22.031 1 48.59 184 LYS A O 1
ATOM 1527 N N . TRP A 1 185 ? -22.844 19.109 20.234 1 44.66 185 TRP A N 1
ATOM 1528 C CA . TRP A 1 185 ? -24.172 18.516 20.375 1 44.66 185 TRP A CA 1
ATOM 1529 C C . TRP A 1 185 ? -24.312 17.844 21.734 1 44.66 185 TRP A C 1
ATOM 1531 O O . TRP A 1 185 ? -25.422 17.469 22.125 1 44.66 185 TRP A O 1
ATOM 1541 N N . GLY A 1 186 ? -23.203 17.609 22.297 1 45 186 GLY A N 1
ATOM 1542 C CA . GLY A 1 186 ? -23.453 17.25 23.688 1 45 186 GLY A CA 1
ATOM 1543 C C . GLY A 1 186 ? -23.641 18.469 24.578 1 45 186 GLY A C 1
ATOM 1544 O O . GLY A 1 186 ? -23.703 19.594 24.094 1 45 186 GLY A O 1
ATOM 1545 N N . LYS A 1 187 ? -23.641 18.281 26.109 1 46.56 187 LYS A N 1
ATOM 1546 C CA . LYS A 1 187 ? -24.047 19.203 27.156 1 46.56 187 LYS A CA 1
ATOM 1547 C C . LYS A 1 187 ? -23.312 20.531 27.031 1 46.56 187 LYS A C 1
ATOM 1549 O O . LYS A 1 187 ? -22.312 20.641 26.297 1 46.56 187 LYS A O 1
ATOM 1554 N N . ALA A 1 188 ? -23.688 21.484 27.891 1 46.75 188 ALA A N 1
ATOM 1555 C CA . ALA A 1 188 ? -23.203 22.812 28.266 1 46.75 188 ALA A CA 1
ATOM 1556 C C . ALA A 1 188 ? -21.688 22.891 28.188 1 46.75 188 ALA A C 1
ATOM 1558 O O . ALA A 1 188 ? -20.984 21.953 28.594 1 46.75 188 ALA A O 1
ATOM 1559 N N . LYS A 1 189 ? -21.109 23.594 27.047 1 55 189 LYS A N 1
ATOM 1560 C CA . LYS A 1 189 ? -19.672 23.797 26.875 1 55 189 LYS A CA 1
ATOM 1561 C C . LYS A 1 189 ? -18.969 23.906 28.219 1 55 189 LYS A C 1
ATOM 1563 O O . LYS A 1 189 ? -19.141 24.875 28.938 1 55 189 LYS A O 1
ATOM 1568 N N . ARG A 1 190 ? -18.875 22.828 28.844 1 61.59 190 ARG A N 1
ATOM 1569 C CA . ARG A 1 190 ? -18.125 22.906 30.094 1 61.59 190 ARG A CA 1
ATOM 1570 C C . ARG A 1 190 ? -16.734 23.469 29.859 1 61.59 190 ARG A C 1
ATOM 1572 O O . ARG A 1 190 ? -16.203 23.406 28.734 1 61.59 190 ARG A O 1
ATOM 1579 N N . ASN A 1 191 ? -16.297 24.188 30.812 1 66.25 191 ASN A N 1
ATOM 1580 C CA . ASN A 1 191 ? -14.922 24.672 30.781 1 66.25 191 ASN A CA 1
ATOM 1581 C C . ASN A 1 191 ? -13.922 23.516 30.656 1 66.25 191 ASN A C 1
ATOM 1583 O O . ASN A 1 191 ? -14.18 22.406 31.125 1 66.25 191 ASN A O 1
ATOM 1587 N N . LEU A 1 192 ? -12.938 23.719 29.734 1 71.31 192 LEU A N 1
ATOM 1588 C CA . LEU A 1 192 ? -11.836 22.766 29.656 1 71.31 192 LEU A CA 1
ATOM 1589 C C . LEU A 1 192 ? -11.32 22.422 31.047 1 71.31 192 LEU A C 1
ATOM 1591 O O . LEU A 1 192 ? -11.227 23.281 31.922 1 71.31 192 LEU A O 1
ATOM 1595 N N . GLU A 1 193 ? -11.273 21.234 31.297 1 71.62 193 GLU A N 1
ATOM 1596 C CA . GLU A 1 193 ? -10.805 20.781 32.594 1 71.62 193 GLU A CA 1
ATOM 1597 C C . GLU A 1 193 ? -9.477 20.031 32.469 1 71.62 193 GLU A C 1
ATOM 1599 O O . GLU A 1 193 ? -9.102 19.594 31.391 1 71.62 193 GLU A O 1
ATOM 1604 N N . VAL A 1 194 ? -8.82 20.078 33.656 1 75.69 194 VAL A N 1
ATOM 1605 C CA . VAL A 1 194 ? -7.57 19.344 33.75 1 75.69 194 VAL A CA 1
ATOM 1606 C C . VAL A 1 194 ? -7.809 17.891 33.375 1 75.69 194 VAL A C 1
ATOM 1608 O O . VAL A 1 194 ? -8.758 17.266 33.844 1 75.69 194 VAL A O 1
ATOM 1611 N N . GLY A 1 195 ? -7.051 17.375 32.344 1 71.06 195 GLY A N 1
ATOM 1612 C CA . GLY A 1 195 ? -7.172 16 31.906 1 71.06 195 GLY A CA 1
ATOM 1613 C C . GLY A 1 195 ? -7.789 15.875 30.531 1 71.06 195 GLY A C 1
ATOM 1614 O O . GLY A 1 195 ? -7.727 14.805 29.906 1 71.06 195 GLY A O 1
ATOM 1615 N N . ASP A 1 196 ? -8.391 17 30.125 1 70.31 196 ASP A N 1
ATOM 1616 C CA . ASP A 1 196 ? -8.984 16.984 28.797 1 70.31 196 ASP A CA 1
ATOM 1617 C C . ASP A 1 196 ? -7.914 16.844 27.719 1 70.31 196 ASP A C 1
ATOM 1619 O O . ASP A 1 196 ? -6.805 17.359 27.859 1 70.31 196 ASP A O 1
ATOM 1623 N N . ILE A 1 197 ? -8.227 16.031 26.75 1 70.31 197 ILE A N 1
ATOM 1624 C CA . ILE A 1 197 ? -7.344 15.898 25.594 1 70.31 197 ILE A CA 1
ATOM 1625 C C . ILE A 1 197 ? -7.793 16.859 24.484 1 70.31 197 ILE A C 1
ATOM 1627 O O . ILE A 1 197 ? -8.969 16.875 24.125 1 70.31 197 ILE A O 1
ATOM 1631 N N . VAL A 1 198 ? -6.781 17.641 24.141 1 72.5 198 VAL A N 1
ATOM 1632 C CA . VAL A 1 198 ? -7.137 18.656 23.172 1 72.5 198 VAL A CA 1
ATOM 1633 C C . VAL A 1 198 ? -6.195 18.578 21.969 1 72.5 198 VAL A C 1
ATOM 1635 O O . VAL A 1 198 ? -5.094 18.031 22.078 1 72.5 198 VAL A O 1
ATOM 1638 N N . LEU A 1 199 ? -6.762 18.859 20.844 1 72.12 199 LEU A N 1
ATOM 1639 C CA . LEU A 1 199 ? -5.965 19.047 19.641 1 72.12 199 LEU A CA 1
ATOM 1640 C C . LEU A 1 199 ? -5.562 20.5 19.469 1 72.12 199 LEU A C 1
ATOM 1642 O O . LEU A 1 199 ? -6.375 21.406 19.688 1 72.12 199 LEU A O 1
ATOM 1646 N N . LEU A 1 200 ? -4.27 20.641 19.266 1 69.5 200 LEU A N 1
ATOM 1647 C CA . LEU A 1 200 ? -3.791 22 19.047 1 69.5 200 LEU A CA 1
ATOM 1648 C C . LEU A 1 200 ? -4.121 22.469 17.641 1 69.5 200 LEU A C 1
ATOM 1650 O O . LEU A 1 200 ? -3.875 21.75 16.656 1 69.5 200 LEU A O 1
ATOM 1654 N N . LYS A 1 201 ? -5.102 23.484 17.594 1 61.91 201 LYS A N 1
ATOM 1655 C CA . LYS A 1 201 ? -5.461 24.047 16.297 1 61.91 201 LYS A CA 1
ATOM 1656 C C . LYS A 1 201 ? -4.25 24.688 15.633 1 61.91 201 LYS A C 1
ATOM 1658 O O . LYS A 1 201 ? -4.191 24.781 14.406 1 61.91 201 LYS A O 1
ATOM 1663 N N . ASP A 1 202 ? -3.584 25.578 16.453 1 54.59 202 ASP A N 1
ATOM 1664 C CA . ASP A 1 202 ? -2.713 26.594 15.891 1 54.59 202 ASP A CA 1
ATOM 1665 C C . ASP A 1 202 ? -1.727 26 14.898 1 54.59 202 ASP A C 1
ATOM 1667 O O . ASP A 1 202 ? -1.724 24.781 14.68 1 54.59 202 ASP A O 1
ATOM 1671 N N . GLU A 1 203 ? -0.396 26.594 14.867 1 52.94 203 GLU A N 1
ATOM 1672 C CA . GLU A 1 203 ? 0.485 27.078 13.812 1 52.94 203 GLU A CA 1
ATOM 1673 C C . GLU A 1 203 ? 1.092 25.922 13.023 1 52.94 203 GLU A C 1
ATOM 1675 O O . GLU A 1 203 ? 0.453 25.375 12.125 1 52.94 203 GLU A O 1
ATOM 1680 N N . GLU A 1 204 ? 2.514 26.078 12.961 1 55.47 204 GLU A N 1
ATOM 1681 C CA . GLU A 1 204 ? 3.49 25.578 12.008 1 55.47 204 GLU A CA 1
ATOM 1682 C C . GLU A 1 204 ? 3.514 24.047 12.008 1 55.47 204 GLU A C 1
ATOM 1684 O O . GLU A 1 204 ? 4.398 23.438 12.609 1 55.47 204 GLU A O 1
ATOM 1689 N N . LEU A 1 205 ? 2.229 23.578 11.609 1 63.25 205 LEU A N 1
ATOM 1690 C CA . LEU A 1 205 ? 2.119 22.125 11.703 1 63.25 205 LEU A CA 1
ATOM 1691 C C . LEU A 1 205 ? 2.625 21.469 10.422 1 63.25 205 LEU A C 1
ATOM 1693 O O . LEU A 1 205 ? 2.49 22.016 9.336 1 63.25 205 LEU A O 1
ATOM 1697 N N . ILE A 1 206 ? 3.414 20.656 10.664 1 79.69 206 ILE A N 1
ATOM 1698 C CA . ILE A 1 206 ? 3.871 19.75 9.609 1 79.69 206 ILE A CA 1
ATOM 1699 C C . ILE A 1 206 ? 2.697 18.922 9.102 1 79.69 206 ILE A C 1
ATOM 1701 O O . ILE A 1 206 ? 1.886 18.438 9.891 1 79.69 206 ILE A O 1
ATOM 1705 N N . ARG A 1 207 ? 2.584 18.984 7.824 1 86.62 207 ARG A N 1
ATOM 1706 C CA . ARG A 1 207 ? 1.536 18.203 7.172 1 86.62 207 ARG A CA 1
ATOM 1707 C C . ARG A 1 207 ? 1.438 16.812 7.773 1 86.62 207 ARG A C 1
ATOM 1709 O O . ARG A 1 207 ? 2.449 16.109 7.918 1 86.62 207 ARG A O 1
ATOM 1716 N N . GLY A 1 208 ? 0.237 16.469 8.18 1 78.94 208 GLY A N 1
ATOM 1717 C CA . GLY A 1 208 ? 0.001 15.133 8.68 1 78.94 208 GLY A CA 1
ATOM 1718 C C . GLY A 1 208 ? 0.274 15 10.172 1 78.94 208 GLY A C 1
ATOM 1719 O O . GLY A 1 208 ? 0.115 13.914 10.742 1 78.94 208 GLY A O 1
ATOM 1720 N N . ASN A 1 209 ? 0.68 16.016 10.773 1 76.06 209 ASN A N 1
ATOM 1721 C CA . ASN A 1 209 ? 1.008 15.953 12.195 1 76.06 209 ASN A CA 1
ATOM 1722 C C . ASN A 1 209 ? -0.029 16.672 13.047 1 76.06 209 ASN A C 1
ATOM 1724 O O . ASN A 1 209 ? 0.036 17.906 13.203 1 76.06 209 ASN A O 1
ATOM 1728 N N . LEU A 1 210 ? -0.93 15.938 13.523 1 72.81 210 LEU A N 1
ATOM 1729 C CA . LEU A 1 210 ? -1.895 16.469 14.484 1 72.81 210 LEU A CA 1
ATOM 1730 C C . LEU A 1 210 ? -1.397 16.266 15.914 1 72.81 210 LEU A C 1
ATOM 1732 O O . LEU A 1 210 ? -1.246 15.141 16.375 1 72.81 210 LEU A O 1
ATOM 1736 N N . ARG A 1 211 ? -1.103 17.391 16.5 1 71.88 211 ARG A N 1
ATOM 1737 C CA . ARG A 1 211 ? -0.514 17.312 17.828 1 71.88 211 ARG A CA 1
ATOM 1738 C C . ARG A 1 211 ? -1.594 17.297 18.906 1 71.88 211 ARG A C 1
ATOM 1740 O O . ARG A 1 211 ? -2.463 18.172 18.922 1 71.88 211 ARG A O 1
ATOM 1747 N N . LEU A 1 212 ? -1.443 16.297 19.656 1 72 212 LEU A N 1
ATOM 1748 C CA . LEU A 1 212 ? -2.363 16.156 20.781 1 72 212 LEU A CA 1
ATOM 1749 C C . LEU A 1 212 ? -1.71 16.625 22.078 1 72 212 LEU A C 1
ATOM 1751 O O . LEU A 1 212 ? -0.488 16.547 22.219 1 72 212 LEU A O 1
ATOM 1755 N N . ALA A 1 213 ? -2.51 17.234 22.812 1 72.25 213 ALA A N 1
ATOM 1756 C CA . ALA A 1 213 ? -2.029 17.688 24.125 1 72.25 213 ALA A CA 1
ATOM 1757 C C . ALA A 1 213 ? -3.062 17.406 25.203 1 72.25 213 ALA A C 1
ATOM 1759 O O . ALA A 1 213 ? -4.246 17.219 24.922 1 72.25 213 ALA A O 1
ATOM 1760 N N . ARG A 1 214 ? -2.492 17.297 26.359 1 73.06 214 ARG A N 1
ATOM 1761 C CA . ARG A 1 214 ? -3.348 17.156 27.531 1 73.06 214 ARG A CA 1
ATOM 1762 C C . ARG A 1 214 ? -3.307 18.422 28.391 1 73.06 214 ARG A C 1
ATOM 1764 O O . ARG A 1 214 ? -2.24 19.016 28.578 1 73.06 214 ARG A O 1
ATOM 1771 N N . ILE A 1 215 ? -4.473 18.75 28.859 1 74.62 215 ILE A N 1
ATOM 1772 C CA . ILE A 1 215 ? -4.523 19.938 29.719 1 74.62 215 ILE A CA 1
ATOM 1773 C C . ILE A 1 215 ? -4.023 19.562 31.109 1 74.62 215 ILE A C 1
ATOM 1775 O O . ILE A 1 215 ? -4.531 18.641 31.734 1 74.62 215 ILE A O 1
ATOM 1779 N N . VAL A 1 216 ? -3.043 20.156 31.578 1 78.38 216 VAL A N 1
ATOM 1780 C CA . VAL A 1 216 ? -2.484 19.859 32.906 1 78.38 216 VAL A CA 1
ATOM 1781 C C . VAL A 1 216 ? -2.924 20.922 33.906 1 78.38 216 VAL A C 1
ATOM 1783 O O . VAL A 1 216 ? -3.082 20.641 35.094 1 78.38 216 VAL A O 1
ATOM 1786 N N . GLU A 1 217 ? -3.066 22.109 33.469 1 80 217 GLU A N 1
ATOM 1787 C CA . GLU A 1 217 ? -3.494 23.188 34.344 1 80 217 GLU A CA 1
ATOM 1788 C C . GLU A 1 217 ? -4.434 24.156 33.625 1 80 217 GLU A C 1
ATOM 1790 O O . GLU A 1 217 ? -4.262 24.422 32.438 1 80 217 GLU A O 1
ATOM 1795 N N . THR A 1 218 ? -5.422 24.547 34.406 1 80.75 218 THR A N 1
ATOM 1796 C CA . THR A 1 218 ? -6.344 25.547 33.844 1 80.75 218 THR A CA 1
ATOM 1797 C C . THR A 1 218 ? -6.301 26.828 34.656 1 80.75 218 THR A C 1
ATOM 1799 O O . THR A 1 218 ? -6.117 26.797 35.875 1 80.75 218 THR A O 1
ATOM 1802 N N . THR A 1 219 ? -6.246 27.844 33.969 1 77.81 219 THR A N 1
ATOM 1803 C CA . THR A 1 219 ? -6.309 29.125 34.656 1 77.81 219 THR A CA 1
ATOM 1804 C C . THR A 1 219 ? -7.711 29.719 34.562 1 77.81 219 THR A C 1
ATOM 1806 O O . THR A 1 219 ? -8.211 29.984 33.469 1 77.81 219 THR A O 1
ATOM 1809 N N . LEU A 1 220 ? -8.336 29.828 35.719 1 74.62 220 LEU A N 1
ATOM 1810 C CA . LEU A 1 220 ? -9.688 30.391 35.781 1 74.62 220 LEU A CA 1
ATOM 1811 C C . LEU A 1 220 ? -9.641 31.906 35.812 1 74.62 220 LEU A C 1
ATOM 1813 O O . LEU A 1 220 ? -8.82 32.5 36.5 1 74.62 220 LEU A O 1
ATOM 1817 N N . SER A 1 221 ? -10.312 32.438 34.844 1 71.56 221 SER A N 1
ATOM 1818 C CA . SER A 1 221 ? -10.43 33.906 34.844 1 71.56 221 SER A CA 1
ATOM 1819 C C . SER A 1 221 ? -11.5 34.344 35.844 1 71.56 221 SER A C 1
ATOM 1821 O O . SER A 1 221 ? -12.164 33.531 36.469 1 71.56 221 SER A O 1
ATOM 1823 N N . ARG A 1 222 ? -11.594 35.688 36.094 1 70.75 222 ARG A N 1
ATOM 1824 C CA . ARG A 1 222 ? -12.508 36.312 37.062 1 70.75 222 ARG A CA 1
ATOM 1825 C C . ARG A 1 222 ? -13.953 35.906 36.75 1 70.75 222 ARG A C 1
ATOM 1827 O O . ARG A 1 222 ? -14.781 35.844 37.656 1 70.75 222 ARG A O 1
ATOM 1834 N N . ASP A 1 223 ? -14.258 35.625 35.562 1 70.5 223 ASP A N 1
ATOM 1835 C CA . ASP A 1 223 ? -15.617 35.281 35.188 1 70.5 223 ASP A CA 1
ATOM 1836 C C . ASP A 1 223 ? -15.836 33.781 35.219 1 70.5 223 ASP A C 1
ATOM 1838 O O . ASP A 1 223 ? -16.828 33.281 34.688 1 70.5 223 ASP A O 1
ATOM 1842 N N . ASN A 1 224 ? -14.992 32.969 35.812 1 67.12 224 ASN A N 1
ATOM 1843 C CA . ASN A 1 224 ? -15.094 31.516 35.969 1 67.12 224 ASN A CA 1
ATOM 1844 C C . ASN A 1 224 ? -14.953 30.797 34.625 1 67.12 224 ASN A C 1
ATOM 1846 O O . ASN A 1 224 ? -15.492 29.703 34.438 1 67.12 224 ASN A O 1
ATOM 1850 N N . LEU A 1 225 ? -14.398 31.594 33.75 1 72.56 225 LEU A N 1
ATOM 1851 C CA . LEU A 1 225 ? -14.164 30.938 32.469 1 72.56 225 LEU A CA 1
ATOM 1852 C C . LEU A 1 225 ? -12.68 30.609 32.281 1 72.56 225 LEU A C 1
ATOM 1854 O O . LEU A 1 225 ? -11.82 31.375 32.719 1 72.56 225 LEU A O 1
ATOM 1858 N N . VAL A 1 226 ? -12.367 29.469 31.875 1 71.88 226 VAL A N 1
ATOM 1859 C CA . VAL A 1 226 ? -10.992 29.062 31.594 1 71.88 226 VAL A CA 1
ATOM 1860 C C . VAL A 1 226 ? -10.555 29.641 30.25 1 71.88 226 VAL A C 1
ATOM 1862 O O . VAL A 1 226 ? -11.156 29.359 29.219 1 71.88 226 VAL A O 1
ATOM 1865 N N . ARG A 1 227 ? -9.602 30.578 30.266 1 70.81 227 ARG A N 1
ATOM 1866 C CA . ARG A 1 227 ? -9.156 31.219 29.016 1 70.81 227 ARG A CA 1
ATOM 1867 C C . ARG A 1 227 ? -7.785 30.703 28.609 1 70.81 227 ARG A C 1
ATOM 1869 O O . ARG A 1 227 ? -7.43 30.75 27.422 1 70.81 227 ARG A O 1
ATOM 1876 N N . LYS A 1 228 ? -6.996 30.281 29.578 1 75.94 228 LYS A N 1
ATOM 1877 C CA . LYS A 1 228 ? -5.656 29.766 29.297 1 75.94 228 LYS A CA 1
ATOM 1878 C C . LYS A 1 228 ? -5.434 28.406 29.984 1 75.94 228 LYS A C 1
ATOM 1880 O O . LYS A 1 228 ? -5.922 28.172 31.078 1 75.94 228 LYS A O 1
ATOM 1885 N N . VAL A 1 229 ? -4.859 27.531 29.203 1 76.5 229 VAL A N 1
ATOM 1886 C CA . VAL A 1 229 ? -4.594 26.219 29.766 1 76.5 229 VAL A CA 1
ATOM 1887 C C . VAL A 1 229 ? -3.143 25.812 29.5 1 76.5 229 VAL A C 1
ATOM 1889 O O . VAL A 1 229 ? -2.535 26.266 28.531 1 76.5 229 VAL A O 1
ATOM 1892 N N . LYS A 1 230 ? -2.643 25.172 30.422 1 77.31 230 LYS A N 1
ATOM 1893 C CA . LYS A 1 230 ? -1.33 24.562 30.25 1 77.31 230 LYS A CA 1
ATOM 1894 C C . LYS A 1 230 ? -1.459 23.125 29.734 1 77.31 230 LYS A C 1
ATOM 1896 O O . LYS A 1 230 ? -2.203 22.328 30.281 1 77.31 230 LYS A O 1
ATOM 1901 N N . LEU A 1 231 ? -0.739 22.922 28.578 1 74.69 231 LEU A N 1
ATOM 1902 C CA . LEU A 1 231 ? -0.882 21.656 27.875 1 74.69 231 LEU A CA 1
ATOM 1903 C C . LEU A 1 231 ? 0.39 20.828 28 1 74.69 231 LEU A C 1
ATOM 1905 O O . LEU A 1 231 ? 1.496 21.359 27.969 1 74.69 231 LEU A O 1
ATOM 1909 N N . LEU A 1 232 ? 0.193 19.594 28.266 1 70.56 232 LEU A N 1
ATOM 1910 C CA . LEU A 1 232 ? 1.263 18.609 28.125 1 70.56 232 LEU A CA 1
ATOM 1911 C C . LEU A 1 232 ? 1.217 17.938 26.766 1 70.56 232 LEU A C 1
ATOM 1913 O O . LEU A 1 232 ? 0.218 17.297 26.406 1 70.56 232 LEU A O 1
ATOM 1917 N N . MET A 1 233 ? 2.303 18.156 26.016 1 69.5 233 MET A N 1
ATOM 1918 C CA . MET A 1 233 ? 2.338 17.656 24.656 1 69.5 233 MET A CA 1
ATOM 1919 C C . MET A 1 233 ? 2.664 16.172 24.625 1 69.5 233 MET A C 1
ATOM 1921 O O . MET A 1 233 ? 3.457 15.688 25.438 1 69.5 233 MET A O 1
ATOM 1925 N N . ALA A 1 234 ? 1.921 15.531 23.797 1 61.47 234 ALA A N 1
ATOM 1926 C CA . ALA A 1 234 ? 2.215 14.109 23.594 1 61.47 234 ALA A CA 1
ATOM 1927 C C . ALA A 1 234 ? 3.574 13.914 22.938 1 61.47 234 ALA A C 1
ATOM 1929 O O . ALA A 1 234 ? 3.988 14.734 22.109 1 61.47 234 ALA A O 1
ATOM 1930 N N . ASP A 1 235 ? 4.59 13.164 23.609 1 56.19 235 ASP A N 1
ATOM 1931 C CA . ASP A 1 235 ? 5.918 12.922 23.047 1 56.19 235 ASP A CA 1
ATOM 1932 C C . ASP A 1 235 ? 5.875 11.82 21.984 1 56.19 235 ASP A C 1
ATOM 1934 O O . ASP A 1 235 ? 5.438 10.695 22.281 1 56.19 235 ASP A O 1
ATOM 1938 N N . SER A 1 236 ? 5.973 12.172 20.797 1 54.62 236 SER A N 1
ATOM 1939 C CA . SER A 1 236 ? 5.992 11.148 19.75 1 54.62 236 SER A CA 1
ATOM 1940 C C . SER A 1 236 ? 7.34 10.43 19.719 1 54.62 236 SER A C 1
ATOM 1942 O O . SER A 1 236 ? 7.457 9.352 19.125 1 54.62 236 SER A O 1
ATOM 1944 N N . ASP A 1 237 ? 8.383 10.961 20.328 1 53.88 237 ASP A N 1
ATOM 1945 C CA . ASP A 1 237 ? 9.727 10.398 20.203 1 53.88 237 ASP A CA 1
ATOM 1946 C C . ASP A 1 237 ? 10.055 9.477 21.375 1 53.88 237 ASP A C 1
ATOM 1948 O O . ASP A 1 237 ? 10.391 9.945 22.453 1 53.88 237 ASP A O 1
ATOM 1952 N N . LEU A 1 238 ? 9.547 8.344 21.328 1 52.59 238 LEU A N 1
ATOM 1953 C CA . LEU A 1 238 ? 9.859 7.355 22.359 1 52.59 238 LEU A CA 1
ATOM 1954 C C . LEU A 1 238 ? 11.148 6.617 22.031 1 52.59 238 LEU A C 1
ATOM 1956 O O . LEU A 1 238 ? 11.477 6.422 20.859 1 52.59 238 LEU A O 1
ATOM 1960 N N . ASN A 1 239 ? 12.023 6.555 22.953 1 53.06 239 ASN A N 1
ATOM 1961 C CA . ASN A 1 239 ? 13.227 5.766 22.734 1 53.06 239 ASN A CA 1
ATOM 1962 C C . ASN A 1 239 ? 12.898 4.293 22.5 1 53.06 239 ASN A C 1
ATOM 1964 O O . ASN A 1 239 ? 11.734 3.895 22.594 1 53.06 239 ASN A O 1
ATOM 1968 N N . LYS A 1 240 ? 13.992 3.471 22.141 1 52.19 240 LYS A N 1
ATOM 1969 C CA . LYS A 1 240 ? 13.906 2.061 21.781 1 52.19 240 LYS A CA 1
ATOM 1970 C C . LYS A 1 240 ? 13.133 1.266 22.828 1 52.19 240 LYS A C 1
ATOM 1972 O O . LYS A 1 240 ? 12.539 0.23 22.516 1 52.19 240 LYS A O 1
ATOM 1977 N N . MET A 1 241 ? 13.141 1.781 24 1 51.91 241 MET A N 1
ATOM 1978 C CA . MET A 1 241 ? 12.508 1.054 25.109 1 51.91 241 MET A CA 1
ATOM 1979 C C . MET A 1 241 ? 11.102 1.583 25.375 1 51.91 241 MET A C 1
ATOM 1981 O O . MET A 1 241 ? 10.477 1.231 26.375 1 51.91 241 MET A O 1
ATOM 1985 N N . GLY A 1 242 ? 10.672 2.396 24.438 1 51.06 242 GLY A N 1
ATOM 1986 C CA . GLY A 1 242 ? 9.336 2.967 24.594 1 51.06 242 GLY A CA 1
ATOM 1987 C C . GLY A 1 242 ? 9.289 4.105 25.594 1 51.06 242 GLY A C 1
ATOM 1988 O O . GLY A 1 242 ? 8.211 4.492 26.047 1 51.06 242 GLY A O 1
ATOM 1989 N N . LYS A 1 243 ? 10.453 4.375 26.047 1 53.25 243 LYS A N 1
ATOM 1990 C CA . LYS A 1 243 ? 10.531 5.449 27.031 1 53.25 243 LYS A CA 1
ATOM 1991 C C . LYS A 1 243 ? 10.727 6.805 26.359 1 53.25 243 LYS A C 1
ATOM 1993 O O . LYS A 1 243 ? 11.359 6.891 25.297 1 53.25 243 LYS A O 1
ATOM 1998 N N . ARG A 1 244 ? 10.07 7.805 27.016 1 56.06 244 ARG A N 1
ATOM 1999 C CA . ARG A 1 244 ? 10.18 9.172 26.516 1 56.06 244 ARG A CA 1
ATOM 2000 C C . ARG A 1 244 ? 11.625 9.656 26.562 1 56.06 244 ARG A C 1
ATOM 2002 O O . ARG A 1 244 ? 12.305 9.492 27.578 1 56.06 244 ARG A O 1
ATOM 2009 N N . VAL A 1 245 ? 12.211 9.891 25.391 1 56.44 245 VAL A N 1
ATOM 2010 C CA . VAL A 1 245 ? 13.586 10.375 25.328 1 56.44 245 VAL A CA 1
ATOM 2011 C C . VAL A 1 245 ? 13.625 11.859 25.703 1 56.44 245 VAL A C 1
ATOM 2013 O O . VAL A 1 245 ? 14.648 12.352 26.172 1 56.44 245 VAL A O 1
ATOM 2016 N N . LYS A 1 246 ? 12.555 12.562 25.391 1 58.19 246 LYS A N 1
ATOM 2017 C CA . LYS A 1 246 ? 12.648 14.008 25.609 1 58.19 246 LYS A CA 1
ATOM 2018 C C . LYS A 1 246 ? 11.758 14.445 26.766 1 58.19 246 LYS A C 1
ATOM 2020 O O . LYS A 1 246 ? 10.781 13.773 27.109 1 58.19 246 LYS A O 1
ATOM 2025 N N . GLU A 1 247 ? 12.188 15.391 27.609 1 60.62 247 GLU A N 1
ATOM 2026 C CA . GLU A 1 247 ? 11.422 16 28.688 1 60.62 247 GLU A CA 1
ATOM 2027 C C . GLU A 1 247 ? 10.047 16.453 28.203 1 60.62 247 GLU A C 1
ATOM 2029 O O . GLU A 1 247 ? 9.891 16.844 27.047 1 60.62 247 GLU A O 1
ATOM 2034 N N . PRO A 1 248 ? 9.023 16.141 29 1 64.25 248 PRO A N 1
ATOM 2035 C CA . PRO A 1 248 ? 7.676 16.594 28.641 1 64.25 248 PRO A CA 1
ATOM 2036 C C . PRO A 1 248 ? 7.617 18.078 28.297 1 64.25 248 PRO A C 1
ATOM 2038 O O . PRO A 1 248 ? 8.305 18.891 28.922 1 64.25 248 PRO A O 1
ATOM 2041 N N . VAL A 1 249 ? 7.168 18.359 27.188 1 66.12 249 VAL A N 1
ATOM 2042 C CA . VAL A 1 249 ? 7.027 19.734 26.75 1 66.12 249 VAL A CA 1
ATOM 2043 C C . VAL A 1 249 ? 5.668 20.281 27.172 1 66.12 249 VAL A C 1
ATOM 2045 O O . VAL A 1 249 ? 4.633 19.672 26.906 1 66.12 249 VAL A O 1
ATOM 2048 N N . TYR A 1 250 ? 5.75 21.359 28.016 1 71 250 TYR A N 1
ATOM 2049 C CA . TYR A 1 250 ? 4.527 22.047 28.438 1 71 250 TYR A CA 1
ATOM 2050 C C . TYR A 1 250 ? 4.305 23.312 27.641 1 71 250 TYR A C 1
ATOM 2052 O O . TYR A 1 250 ? 5.25 24.047 27.344 1 71 250 TYR A O 1
ATOM 2060 N N . LEU A 1 251 ? 3.117 23.438 27.078 1 74.38 251 LEU A N 1
ATOM 2061 C CA . LEU A 1 251 ? 2.783 24.641 26.312 1 74.38 251 LEU A CA 1
ATOM 2062 C C . LEU A 1 251 ? 1.536 25.312 26.875 1 74.38 251 LEU A C 1
ATOM 2064 O O . LEU A 1 251 ? 0.604 24.641 27.312 1 74.38 251 LEU A O 1
ATOM 2068 N N . GLU A 1 252 ? 1.626 26.625 27.031 1 73.81 252 GLU A N 1
ATOM 2069 C CA . GLU A 1 252 ? 0.441 27.391 27.406 1 73.81 252 GLU A CA 1
ATOM 2070 C C . GLU A 1 252 ? -0.286 27.922 26.172 1 73.81 252 GLU A C 1
ATOM 2072 O O . GLU A 1 252 ? 0.334 28.5 25.281 1 73.81 252 GLU A O 1
ATOM 2077 N N . ARG A 1 253 ? -1.528 27.516 26.016 1 74.19 253 ARG A N 1
ATOM 2078 C CA . ARG A 1 253 ? -2.311 27.984 24.875 1 74.19 253 ARG A CA 1
ATOM 2079 C C . ARG A 1 253 ? -3.688 28.469 25.312 1 74.19 253 ARG A C 1
ATOM 2081 O O . ARG A 1 253 ? -4.238 27.969 26.297 1 74.19 253 ARG A O 1
ATOM 2088 N N . PRO A 1 254 ? -4.066 29.594 24.594 1 70.06 254 PRO A N 1
ATOM 2089 C CA . PRO A 1 254 ? -5.461 29.984 24.828 1 70.06 254 PRO A CA 1
ATOM 2090 C C . PRO A 1 254 ? -6.453 28.906 24.375 1 70.06 254 PRO A C 1
ATOM 2092 O O . PRO A 1 254 ? -6.156 28.141 23.469 1 70.06 254 PRO A O 1
ATOM 2095 N N . VAL A 1 255 ? -7.605 28.859 25.031 1 68.44 255 VAL A N 1
ATOM 2096 C CA . VAL A 1 255 ? -8.617 27.828 24.828 1 68.44 255 VAL A CA 1
ATOM 2097 C C . VAL A 1 255 ? -9.117 27.875 23.391 1 68.44 255 VAL A C 1
ATOM 2099 O O . VAL A 1 255 ? -9.484 26.844 22.828 1 68.44 255 VAL A O 1
ATOM 2102 N N . HIS A 1 256 ? -9.055 29.078 22.797 1 61.47 256 HIS A N 1
ATOM 2103 C CA . HIS A 1 256 ? -9.617 29.188 21.453 1 61.47 256 HIS A CA 1
ATOM 2104 C C . HIS A 1 256 ? -8.734 28.484 20.422 1 61.47 256 HIS A C 1
ATOM 2106 O O . HIS A 1 256 ? -9.18 28.203 19.297 1 61.47 256 HIS A O 1
ATOM 2112 N N . LYS A 1 257 ? -7.543 28.078 20.781 1 63.72 257 LYS A N 1
ATOM 2113 C CA . LYS A 1 257 ? -6.625 27.391 19.875 1 63.72 257 LYS A CA 1
ATOM 2114 C C . LYS A 1 257 ? -6.668 25.875 20.094 1 63.72 257 LYS A C 1
ATOM 2116 O O . LYS A 1 257 ? -5.844 25.141 19.547 1 63.72 257 LYS A O 1
ATOM 2121 N N . LEU A 1 258 ? -7.621 25.531 20.875 1 65.56 258 LEU A N 1
ATOM 2122 C CA . LEU A 1 258 ? -7.672 24.125 21.25 1 65.56 258 LEU A CA 1
ATOM 2123 C C . LEU A 1 258 ? -9.016 23.5 20.859 1 65.56 258 LEU A C 1
ATOM 2125 O O . LEU A 1 258 ? -10.031 24.203 20.828 1 65.56 258 LEU A O 1
ATOM 2129 N N . VAL A 1 259 ? -8.922 22.344 20.406 1 61.41 259 VAL A N 1
ATOM 2130 C CA . VAL A 1 259 ? -10.141 21.594 20.141 1 61.41 259 VAL A CA 1
ATOM 2131 C C . VAL A 1 259 ? -10.219 20.391 21.094 1 61.41 259 VAL A C 1
ATOM 2133 O O . VAL A 1 259 ? -9.289 19.594 21.156 1 61.41 259 VAL A O 1
ATOM 2136 N N . LEU A 1 260 ? -11.32 20.422 21.859 1 57.41 260 LEU A N 1
ATOM 2137 C CA . LEU A 1 260 ? -11.516 19.344 22.812 1 57.41 260 LEU A CA 1
ATOM 2138 C C . LEU A 1 260 ? -11.828 18.031 22.094 1 57.41 260 LEU A C 1
ATOM 2140 O O . LEU A 1 260 ? -12.727 17.984 21.25 1 57.41 260 LEU A O 1
ATOM 2144 N N . LEU A 1 261 ? -10.992 17.125 22.234 1 59.97 261 LEU A N 1
ATOM 2145 C CA . LEU A 1 261 ? -11.211 15.828 21.609 1 59.97 261 LEU A CA 1
ATOM 2146 C C . LEU A 1 261 ? -11.922 14.883 22.562 1 59.97 261 LEU A C 1
ATOM 2148 O O . LEU A 1 261 ? -12.836 14.164 22.172 1 59.97 261 LEU A O 1
ATOM 2152 N N . GLN A 1 262 ? -11.398 14.836 23.797 1 55.66 262 GLN A N 1
ATOM 2153 C CA . GLN A 1 262 ? -11.992 13.914 24.766 1 55.66 262 GLN A CA 1
ATOM 2154 C C . GLN A 1 262 ? -12.039 14.531 26.156 1 55.66 262 GLN A C 1
ATOM 2156 O O . GLN A 1 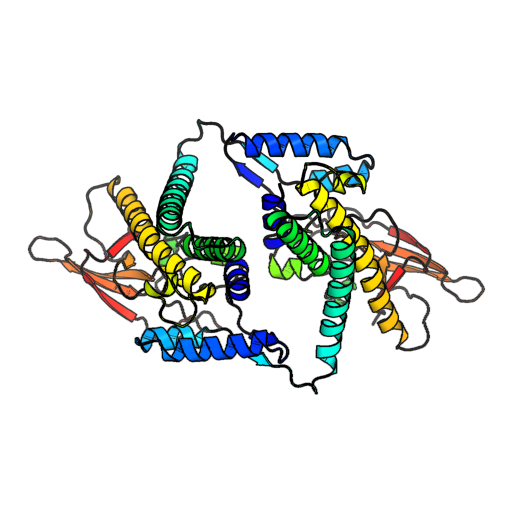262 ? -11.039 15.062 26.641 1 55.66 262 GLN A O 1
ATOM 2161 N N . GLU A 1 263 ? -13.391 14.547 26.719 1 54 263 GLU A N 1
ATOM 2162 C CA . GLU A 1 263 ? -13.586 15.039 28.078 1 54 263 GLU A CA 1
ATOM 2163 C C . GLU A 1 263 ? -13.039 14.055 29.109 1 54 263 GLU A C 1
ATOM 2165 O O . GLU A 1 263 ? -13.078 12.836 28.891 1 54 263 GLU A O 1
ATOM 2170 N N . ARG A 1 264 ? -12.344 14.539 30.141 1 55.59 264 ARG A N 1
ATOM 2171 C CA . ARG A 1 264 ? -11.922 13.672 31.234 1 55.59 264 ARG A CA 1
ATOM 2172 C C . ARG A 1 264 ? -13.07 12.789 31.719 1 55.59 264 ARG A C 1
ATOM 2174 O O . ARG A 1 264 ? -14.219 13.234 31.781 1 55.59 264 ARG A O 1
ATOM 2181 N N . GLU A 1 265 ? -12.797 11.383 31.562 1 48.84 265 GLU A N 1
ATOM 2182 C CA . GLU A 1 265 ? -13.805 10.57 32.219 1 48.84 265 GLU A CA 1
ATOM 2183 C C . GLU A 1 265 ? -13.891 10.914 33.719 1 48.84 265 GLU A C 1
ATOM 2185 O O . GLU A 1 265 ? -12.891 11.305 34.312 1 48.84 265 GLU A O 1
ATOM 2190 N N . MET B 1 1 ? 10.438 10.82 -7.945 1 89.88 1 MET B N 1
ATOM 2191 C CA . MET B 1 1 ? 10.062 11.398 -6.656 1 89.88 1 MET B CA 1
ATOM 2192 C C . MET B 1 1 ? 8.609 11.078 -6.312 1 89.88 1 MET B C 1
ATOM 2194 O O . MET B 1 1 ? 8.312 10.672 -5.188 1 89.88 1 MET B O 1
ATOM 2198 N N . ASN B 1 2 ? 7.684 11.266 -7.273 1 91.25 2 ASN B N 1
ATOM 2199 C CA . ASN B 1 2 ? 6.293 10.883 -7.035 1 91.25 2 ASN B CA 1
ATOM 2200 C C . ASN B 1 2 ? 6.168 9.406 -6.672 1 91.25 2 ASN B C 1
ATOM 2202 O O . ASN B 1 2 ? 5.371 9.047 -5.805 1 91.25 2 ASN B O 1
ATOM 2206 N N . SER B 1 3 ? 6.938 8.633 -7.383 1 90.62 3 SER B N 1
ATOM 2207 C CA . SER B 1 3 ? 6.906 7.207 -7.09 1 90.62 3 SER B CA 1
ATOM 2208 C C . SER B 1 3 ? 7.359 6.922 -5.664 1 90.62 3 SER B C 1
ATOM 2210 O O . SER B 1 3 ? 6.773 6.086 -4.973 1 90.62 3 SER B O 1
ATOM 2212 N N . LEU B 1 4 ? 8.391 7.586 -5.23 1 90.81 4 LEU B N 1
ATOM 2213 C CA . LEU B 1 4 ? 8.875 7.43 -3.863 1 90.81 4 LEU B CA 1
ATOM 2214 C C . LEU B 1 4 ? 7.812 7.867 -2.861 1 90.81 4 LEU B C 1
ATOM 2216 O O . LEU B 1 4 ? 7.586 7.191 -1.854 1 90.81 4 LEU B O 1
ATOM 2220 N N . ARG B 1 5 ? 7.211 8.953 -3.139 1 93.56 5 ARG B N 1
ATOM 2221 C CA . ARG B 1 5 ? 6.176 9.469 -2.248 1 93.56 5 ARG B CA 1
ATOM 2222 C C . ARG B 1 5 ? 5.004 8.492 -2.15 1 93.56 5 ARG B C 1
ATOM 2224 O O . ARG B 1 5 ? 4.426 8.32 -1.075 1 93.56 5 ARG B O 1
ATOM 2231 N N . CYS B 1 6 ? 4.613 7.922 -3.287 1 95 6 CYS B N 1
ATOM 2232 C CA . CYS B 1 6 ? 3.57 6.898 -3.273 1 95 6 CYS B CA 1
ATOM 2233 C C . CYS B 1 6 ? 3.957 5.738 -2.369 1 95 6 CYS B C 1
ATOM 2235 O O . CYS B 1 6 ? 3.15 5.277 -1.559 1 95 6 CYS B O 1
ATOM 2237 N N . MET B 1 7 ? 5.176 5.301 -2.506 1 94 7 MET B N 1
ATOM 2238 C CA . MET B 1 7 ? 5.66 4.184 -1.696 1 94 7 MET B CA 1
ATOM 2239 C C . MET B 1 7 ? 5.586 4.516 -0.21 1 94 7 MET B C 1
ATOM 2241 O O . MET B 1 7 ? 5.125 3.701 0.591 1 94 7 MET B O 1
ATOM 2245 N N . ILE B 1 8 ? 5.98 5.695 0.154 1 93.81 8 ILE B N 1
ATOM 2246 C CA . ILE B 1 8 ? 5.984 6.125 1.548 1 93.81 8 ILE B CA 1
ATOM 2247 C C . ILE B 1 8 ? 4.547 6.234 2.059 1 93.81 8 ILE B C 1
ATOM 2249 O O . ILE B 1 8 ? 4.254 5.84 3.189 1 93.81 8 ILE B O 1
ATOM 2253 N N . SER B 1 9 ? 3.676 6.758 1.249 1 95.25 9 SER B N 1
ATOM 2254 C CA . SER B 1 9 ? 2.275 6.902 1.631 1 95.25 9 SER B CA 1
ATOM 2255 C C . SER B 1 9 ? 1.627 5.543 1.88 1 95.25 9 SER B C 1
ATOM 2257 O O . SER B 1 9 ? 0.739 5.422 2.727 1 95.25 9 SER B O 1
ATOM 2259 N N . ILE B 1 10 ? 2.062 4.562 1.132 1 94.31 10 ILE B N 1
ATOM 2260 C CA . ILE B 1 10 ? 1.46 3.234 1.198 1 94.31 10 ILE B CA 1
ATOM 2261 C C . ILE B 1 10 ? 2.107 2.43 2.322 1 94.31 10 ILE B C 1
ATOM 2263 O O . ILE B 1 10 ? 1.416 1.771 3.102 1 94.31 10 ILE B O 1
ATOM 2267 N N . ARG B 1 11 ? 3.408 2.49 2.412 1 93.69 11 ARG B N 1
ATOM 2268 C CA . ARG B 1 11 ? 4.141 1.561 3.266 1 93.69 11 ARG B CA 1
ATOM 2269 C C . ARG B 1 11 ? 4.637 2.254 4.531 1 93.69 11 ARG B C 1
ATOM 2271 O O . ARG B 1 11 ? 5.141 1.601 5.445 1 93.69 11 ARG B O 1
ATOM 2278 N N . GLY B 1 12 ? 4.523 3.514 4.598 1 91.56 12 GLY B N 1
ATOM 2279 C CA . GLY B 1 12 ? 5.035 4.25 5.742 1 91.56 12 GLY B CA 1
ATOM 2280 C C . GLY B 1 12 ? 6.465 4.73 5.551 1 91.56 12 GLY B C 1
ATOM 2281 O O . GLY B 1 12 ? 7.039 4.57 4.473 1 91.56 12 GLY B O 1
ATOM 2282 N N . ARG B 1 13 ? 6.961 5.219 6.57 1 90.06 13 ARG B N 1
ATOM 2283 C CA . ARG B 1 13 ? 8.289 5.816 6.523 1 90.06 13 ARG B CA 1
ATOM 2284 C C . ARG B 1 13 ? 9.352 4.777 6.172 1 90.06 13 ARG B C 1
ATOM 2286 O O . ARG B 1 13 ? 9.336 3.666 6.707 1 90.06 13 ARG B O 1
ATOM 2293 N N . ILE B 1 14 ? 10.219 5.141 5.309 1 90.12 14 ILE B N 1
ATOM 2294 C CA . ILE B 1 14 ? 11.352 4.316 4.902 1 90.12 14 ILE B CA 1
ATOM 2295 C C . ILE B 1 14 ? 12.648 4.891 5.48 1 90.12 14 ILE B C 1
ATOM 2297 O O . ILE B 1 14 ? 12.961 6.066 5.273 1 90.12 14 ILE B O 1
ATOM 2301 N N . ARG B 1 15 ? 13.352 4.066 6.121 1 88 15 ARG B N 1
ATOM 2302 C CA . ARG B 1 15 ? 14.57 4.551 6.77 1 88 15 ARG B CA 1
ATOM 2303 C C . ARG B 1 15 ? 15.727 4.617 5.781 1 88 15 ARG B C 1
ATOM 2305 O O . ARG B 1 15 ? 16.469 5.602 5.75 1 88 15 ARG B O 1
ATOM 2312 N N . GLN B 1 16 ? 15.844 3.484 5.008 1 89 16 GLN B N 1
ATOM 2313 C CA . GLN B 1 16 ? 16.969 3.406 4.078 1 89 16 GLN B CA 1
ATOM 2314 C C . GLN B 1 16 ? 16.516 2.863 2.725 1 89 16 GLN B C 1
ATOM 2316 O O . GLN B 1 16 ? 15.688 1.96 2.656 1 89 16 GLN B O 1
ATOM 2321 N N . ILE B 1 17 ? 17.078 3.445 1.758 1 86.19 17 ILE B N 1
ATOM 2322 C CA . ILE B 1 17 ? 16.875 2.967 0.393 1 86.19 17 ILE B CA 1
ATOM 2323 C C . ILE B 1 17 ? 18.234 2.633 -0.233 1 86.19 17 ILE B C 1
ATOM 2325 O O . ILE B 1 17 ? 19.109 3.494 -0.329 1 86.19 17 ILE B O 1
ATOM 2329 N N . PHE B 1 18 ? 18.391 1.384 -0.614 1 82.88 18 PHE B N 1
ATOM 2330 C CA . PHE B 1 18 ? 19.594 0.955 -1.326 1 82.88 18 PHE B CA 1
ATOM 2331 C C . PHE B 1 18 ? 19.391 1.048 -2.834 1 82.88 18 PHE B C 1
ATOM 2333 O O . PHE B 1 18 ? 18.438 0.48 -3.373 1 82.88 18 PHE B O 1
ATOM 2340 N N . CYS B 1 19 ? 20.172 1.865 -3.418 1 80.5 19 CYS B N 1
ATOM 2341 C CA . CYS B 1 19 ? 19.969 2.053 -4.852 1 80.5 19 CYS B CA 1
ATOM 2342 C C . CYS B 1 19 ? 21.297 2.105 -5.59 1 80.5 19 CYS B C 1
ATOM 2344 O O . CYS B 1 19 ? 22.359 2.285 -4.969 1 80.5 19 CYS B O 1
ATOM 2346 N N . ASP B 1 20 ? 21.234 1.811 -6.844 1 77.62 20 ASP B N 1
ATOM 2347 C CA . ASP B 1 20 ? 22.422 1.98 -7.684 1 77.62 20 ASP B CA 1
ATOM 2348 C C . ASP B 1 20 ? 22.656 3.455 -8 1 77.62 20 ASP B C 1
ATOM 2350 O O . ASP B 1 20 ? 21.922 4.324 -7.527 1 77.62 20 ASP B O 1
ATOM 2354 N N . GLN B 1 21 ? 23.734 3.691 -8.656 1 77.56 21 GLN B N 1
ATOM 2355 C CA . GLN B 1 21 ? 24.078 5.078 -8.961 1 77.56 21 GLN B CA 1
ATOM 2356 C C . GLN B 1 21 ? 23.469 5.512 -10.289 1 77.56 21 GLN B C 1
ATOM 2358 O O . GLN B 1 21 ? 24.109 6.211 -11.07 1 77.56 21 GLN B O 1
ATOM 2363 N N . GLY B 1 22 ? 22.25 5.02 -10.516 1 78 22 GLY B N 1
ATOM 2364 C CA . GLY B 1 22 ? 21.578 5.441 -11.727 1 78 22 GLY B CA 1
ATOM 2365 C C . GLY B 1 22 ? 21.234 6.918 -11.734 1 78 22 GLY B C 1
ATOM 2366 O O . GLY B 1 22 ? 21.094 7.535 -10.68 1 78 22 GLY B O 1
ATOM 2367 N N . SER B 1 23 ? 21.031 7.496 -12.867 1 80.81 23 SER B N 1
ATOM 2368 C CA . SER B 1 23 ? 20.828 8.93 -13.039 1 80.81 23 SER B CA 1
ATOM 2369 C C . SER B 1 23 ? 19.578 9.406 -12.328 1 80.81 23 SER B C 1
ATOM 2371 O O . SER B 1 23 ? 19.562 10.492 -11.742 1 80.81 23 SER B O 1
ATOM 2373 N N . ASN B 1 24 ? 18.547 8.562 -12.305 1 79.88 24 ASN B N 1
ATOM 2374 C CA . ASN B 1 24 ? 17.297 8.969 -11.672 1 79.88 24 ASN B CA 1
ATOM 2375 C C . ASN B 1 24 ? 17.438 9.086 -10.156 1 79.88 24 ASN B C 1
ATOM 2377 O O . ASN B 1 24 ? 16.891 10.008 -9.547 1 79.88 24 ASN B O 1
ATOM 2381 N N . PHE B 1 25 ? 18.203 8.234 -9.609 1 80.94 25 PHE B N 1
ATOM 2382 C CA . PHE B 1 25 ? 18.359 8.25 -8.164 1 80.94 25 PHE B CA 1
ATOM 2383 C C . PHE B 1 25 ? 19.297 9.367 -7.734 1 80.94 25 PHE B C 1
ATOM 2385 O O . PHE B 1 25 ? 19.047 10.055 -6.742 1 80.94 25 PHE B O 1
ATOM 2392 N N . VAL B 1 26 ? 20.328 9.461 -8.539 1 81.38 26 VAL B N 1
ATOM 2393 C CA . VAL B 1 26 ? 21.25 10.555 -8.258 1 81.38 26 VAL B CA 1
ATOM 2394 C C . VAL B 1 26 ? 20.531 11.891 -8.422 1 81.38 26 VAL B C 1
ATOM 2396 O O . VAL B 1 26 ? 20.703 12.805 -7.609 1 81.38 26 VAL B O 1
ATOM 2399 N N . GLY B 1 27 ? 19.766 11.969 -9.469 1 83.69 27 GLY B N 1
ATOM 2400 C CA . GLY B 1 27 ? 18.969 13.164 -9.672 1 83.69 27 GLY B CA 1
ATOM 2401 C C . GLY B 1 27 ? 18 13.438 -8.531 1 83.69 27 GLY B C 1
ATOM 2402 O O . GLY B 1 27 ? 17.844 14.594 -8.117 1 83.69 27 GLY B O 1
ATOM 2403 N N . ALA B 1 28 ? 17.375 12.398 -8.078 1 85.19 28 ALA B N 1
ATOM 2404 C CA . ALA B 1 28 ? 16.469 12.547 -6.945 1 85.19 28 ALA B CA 1
ATOM 2405 C C . ALA B 1 28 ? 17.219 13.055 -5.711 1 85.19 28 ALA B C 1
ATOM 2407 O O . ALA B 1 28 ? 16.703 13.922 -4.992 1 85.19 28 ALA B O 1
ATOM 2408 N N . LEU B 1 29 ? 18.344 12.547 -5.535 1 86 29 LEU B N 1
ATOM 2409 C CA . LEU B 1 29 ? 19.156 12.953 -4.387 1 86 29 LEU B CA 1
ATOM 2410 C C . LEU B 1 29 ? 19.516 14.43 -4.48 1 86 29 LEU B C 1
ATOM 2412 O O . LEU B 1 29 ? 19.484 15.148 -3.48 1 86 29 LEU B O 1
ATOM 2416 N N . ASN B 1 30 ? 19.875 14.789 -5.637 1 88.31 30 ASN B N 1
ATOM 2417 C CA . ASN B 1 30 ? 20.203 16.188 -5.852 1 88.31 30 ASN B CA 1
ATOM 2418 C C . ASN B 1 30 ? 19 17.094 -5.621 1 88.31 30 ASN B C 1
ATOM 2420 O O . ASN B 1 30 ? 19.125 18.172 -5.055 1 88.31 30 ASN B O 1
ATOM 2424 N N . GLU B 1 31 ? 17.906 16.625 -6.09 1 89.12 31 GLU B N 1
ATOM 2425 C CA . GLU B 1 31 ? 16.672 17.375 -5.887 1 89.12 31 GLU B CA 1
ATOM 2426 C C . GLU B 1 31 ? 16.359 17.516 -4.398 1 89.12 31 GLU B C 1
ATOM 2428 O O . GLU B 1 31 ? 15.93 18.594 -3.953 1 89.12 31 GLU B O 1
ATOM 2433 N N . PHE B 1 32 ? 16.547 16.516 -3.684 1 86.62 32 PHE B N 1
ATOM 2434 C CA . PHE B 1 32 ? 16.297 16.547 -2.246 1 86.62 32 PHE B CA 1
ATOM 2435 C C . PHE B 1 32 ? 17.234 17.531 -1.562 1 86.62 32 PHE B C 1
ATOM 2437 O O . PHE B 1 32 ? 16.828 18.25 -0.643 1 86.62 32 PHE B O 1
ATOM 2444 N N . LYS B 1 33 ? 18.453 17.547 -2.018 1 88.25 33 LYS B N 1
ATOM 2445 C CA . LYS B 1 33 ? 19.422 18.484 -1.464 1 88.25 33 LYS B CA 1
ATOM 2446 C C . LYS B 1 33 ? 19 19.922 -1.709 1 88.25 33 LYS B C 1
ATOM 2448 O O . LYS B 1 33 ? 19.125 20.766 -0.822 1 88.25 33 LYS B O 1
ATOM 2453 N N . LYS B 1 34 ? 18.547 20.172 -2.857 1 90.56 34 LYS B N 1
ATOM 2454 C CA . LYS B 1 34 ? 18.078 21.516 -3.197 1 90.56 34 LYS B CA 1
ATOM 2455 C C . LYS B 1 34 ? 16.891 21.906 -2.33 1 90.56 34 LYS B C 1
ATOM 2457 O O . LYS B 1 34 ? 16.797 23.047 -1.863 1 90.56 34 LYS B O 1
ATOM 2462 N N . CYS B 1 35 ? 15.992 20.984 -2.137 1 90.56 35 CYS B N 1
ATOM 2463 C CA . CYS B 1 35 ? 14.797 21.234 -1.343 1 90.56 35 CYS B CA 1
ATOM 2464 C C . CYS B 1 35 ? 15.156 21.562 0.103 1 90.56 35 CYS B C 1
ATOM 2466 O O . CYS B 1 35 ? 14.531 22.422 0.729 1 90.56 35 CYS B O 1
ATOM 2468 N N . ARG B 1 36 ? 16.141 20.875 0.513 1 88.38 36 ARG B N 1
ATOM 2469 C CA . ARG B 1 36 ? 16.609 21.109 1.875 1 88.38 36 ARG B CA 1
ATOM 2470 C C . ARG B 1 36 ? 17.062 22.547 2.059 1 88.38 36 ARG B C 1
ATOM 2472 O O . ARG B 1 36 ? 16.812 23.172 3.1 1 88.38 36 ARG B O 1
ATOM 2479 N N . LYS B 1 37 ? 17.656 23.031 1.104 1 89.81 37 LYS B N 1
ATOM 2480 C CA . LYS B 1 37 ? 18.203 24.391 1.167 1 89.81 37 LYS B CA 1
ATOM 2481 C C . LYS B 1 37 ? 17.109 25.438 1.108 1 89.81 37 LYS B C 1
ATOM 2483 O O . LYS B 1 37 ? 17.281 26.562 1.573 1 89.81 37 LYS B O 1
ATOM 2488 N N . GLU B 1 38 ? 16 25.078 0.584 1 89.38 38 GLU B N 1
ATOM 2489 C CA . GLU B 1 38 ? 14.891 26 0.409 1 89.38 38 GLU B CA 1
ATOM 2490 C C . GLU B 1 38 ? 14.164 26.25 1.729 1 89.38 38 GLU B C 1
ATOM 2492 O O . GLU B 1 38 ? 13.422 27.234 1.862 1 89.38 38 GLU B O 1
ATOM 2497 N N . MET B 1 39 ? 14.367 25.391 2.645 1 89.38 39 MET B N 1
ATOM 2498 C CA . MET B 1 39 ? 13.562 25.453 3.865 1 89.38 39 MET B CA 1
ATOM 2499 C C . MET B 1 39 ? 14.031 26.594 4.758 1 89.38 39 MET B C 1
ATOM 2501 O O . MET B 1 39 ? 15.219 26.688 5.098 1 89.38 39 MET B O 1
ATOM 2505 N N . LYS B 1 40 ? 13.133 27.391 5.191 1 85.56 40 LYS B N 1
ATOM 2506 C CA . LYS B 1 40 ? 13.438 28.578 5.984 1 85.56 40 LYS B CA 1
ATOM 2507 C C . LYS B 1 40 ? 13.352 28.281 7.477 1 85.56 40 LYS B C 1
ATOM 2509 O O . LYS B 1 40 ? 14.211 28.719 8.25 1 85.56 40 LYS B O 1
ATOM 2514 N N . ASP B 1 41 ? 12.297 27.531 7.793 1 84.19 41 ASP B N 1
ATOM 2515 C CA . ASP B 1 41 ? 12.102 27.203 9.203 1 84.19 41 ASP B CA 1
ATOM 2516 C C . ASP B 1 41 ? 13.086 26.125 9.648 1 84.19 41 ASP B C 1
ATOM 2518 O O . ASP B 1 41 ? 12.945 24.953 9.266 1 84.19 41 ASP B O 1
ATOM 2522 N N . GLN B 1 42 ? 13.984 26.469 10.477 1 85.69 42 GLN B N 1
ATOM 2523 C CA . GLN B 1 42 ? 15.062 25.562 10.867 1 85.69 42 GLN B CA 1
ATOM 2524 C C . GLN B 1 42 ? 14.555 24.453 11.781 1 85.69 42 GLN B C 1
ATOM 2526 O O . GLN B 1 42 ? 15.078 23.344 11.758 1 85.69 42 GLN B O 1
ATOM 2531 N N . LEU B 1 43 ? 13.555 24.781 12.508 1 79.56 43 LEU B N 1
ATOM 2532 C CA . LEU B 1 43 ? 13.016 23.781 13.414 1 79.56 43 LEU B CA 1
ATOM 2533 C C . LEU B 1 43 ? 12.32 22.656 12.633 1 79.56 43 LEU B C 1
ATOM 2535 O O . LEU B 1 43 ? 12.547 21.484 12.898 1 79.56 43 LEU B O 1
ATOM 2539 N N . ILE B 1 44 ? 11.539 23.125 11.742 1 80.56 44 ILE B N 1
ATOM 2540 C CA . ILE B 1 44 ? 10.836 22.156 10.914 1 80.56 44 ILE B CA 1
ATOM 2541 C C . ILE B 1 44 ? 11.836 21.391 10.047 1 80.56 44 ILE B C 1
ATOM 2543 O O . ILE B 1 44 ? 11.703 20.172 9.859 1 80.56 44 ILE B O 1
ATOM 2547 N N . LYS B 1 45 ? 12.758 22.109 9.594 1 87 45 LYS B N 1
ATOM 2548 C CA . LYS B 1 45 ? 13.797 21.5 8.773 1 87 45 LYS B CA 1
ATOM 2549 C C . LYS B 1 45 ? 14.508 20.391 9.547 1 87 45 LYS B C 1
ATOM 2551 O O . LYS B 1 45 ? 14.648 19.266 9.047 1 87 45 LYS B O 1
ATOM 2556 N N . LYS B 1 46 ? 14.914 20.672 10.688 1 84.06 46 LYS B N 1
ATOM 2557 C CA . LYS B 1 46 ? 15.625 19.688 11.5 1 84.06 46 LYS B CA 1
ATOM 2558 C C . LYS B 1 46 ? 14.727 18.5 11.82 1 84.06 46 LYS B C 1
ATOM 2560 O O . LYS B 1 46 ? 15.18 17.344 11.773 1 84.06 46 LYS B O 1
ATOM 2565 N N . PHE B 1 47 ? 13.547 18.812 12.062 1 81 47 PHE B N 1
ATOM 2566 C CA . PHE B 1 47 ? 12.578 17.781 12.383 1 81 47 PHE B CA 1
ATOM 2567 C C . PHE B 1 47 ? 12.414 16.812 11.219 1 81 47 PHE B C 1
ATOM 2569 O O . PHE B 1 47 ? 12.406 15.594 11.406 1 81 47 PHE B O 1
ATOM 2576 N N . LEU B 1 48 ? 12.281 17.328 10.062 1 84.06 48 LEU B N 1
ATOM 2577 C CA . LEU B 1 48 ? 12.086 16.516 8.867 1 84.06 48 LEU B CA 1
ATOM 2578 C C . LEU B 1 48 ? 13.375 15.812 8.461 1 84.06 48 LEU B C 1
ATOM 2580 O O . LEU B 1 48 ? 13.352 14.656 8.023 1 84.06 48 LEU B O 1
ATOM 2584 N N . GLU B 1 49 ? 14.461 16.484 8.672 1 84.75 49 GLU B N 1
ATOM 2585 C CA . GLU B 1 49 ? 15.758 15.922 8.312 1 84.75 49 GLU B CA 1
ATOM 2586 C C . GLU B 1 49 ? 16.078 14.68 9.141 1 84.75 49 GLU B C 1
ATOM 2588 O O . GLU B 1 49 ? 16.641 13.711 8.625 1 84.75 49 GLU B O 1
ATOM 2593 N N . ASP B 1 50 ? 15.695 14.742 10.312 1 81 50 ASP B N 1
ATOM 2594 C CA . ASP B 1 50 ? 15.961 13.641 11.227 1 81 50 ASP B CA 1
ATOM 2595 C C . ASP B 1 50 ? 15.164 12.391 10.836 1 81 50 ASP B C 1
ATOM 2597 O O . ASP B 1 50 ? 15.5 11.281 11.242 1 81 50 ASP B O 1
ATOM 2601 N N . ARG B 1 51 ? 14.203 12.641 10.07 1 81.62 51 ARG B N 1
ATOM 2602 C CA . ARG B 1 51 ? 13.305 11.531 9.758 1 81.62 51 ARG B CA 1
ATOM 2603 C C . ARG B 1 51 ? 13.281 11.25 8.258 1 81.62 51 ARG B C 1
ATOM 2605 O O . ARG B 1 51 ? 12.398 10.539 7.766 1 81.62 51 ARG B O 1
ATOM 2612 N N . GLU B 1 52 ? 14.219 11.805 7.59 1 84.12 52 GLU B N 1
ATOM 2613 C CA . GLU B 1 52 ? 14.273 11.641 6.141 1 84.12 52 GLU B CA 1
ATOM 2614 C C . GLU B 1 52 ? 14.859 10.289 5.766 1 84.12 52 GLU B C 1
ATOM 2616 O O . GLU B 1 52 ? 15.625 9.695 6.535 1 84.12 52 GLU B O 1
ATOM 2621 N N . CYS B 1 53 ? 14.391 9.852 4.637 1 85.5 53 CYS B N 1
ATOM 2622 C CA . CYS B 1 53 ? 14.906 8.609 4.086 1 85.5 53 CYS B CA 1
ATOM 2623 C C . CYS B 1 53 ? 16.375 8.75 3.693 1 85.5 53 CYS B C 1
ATOM 2625 O O . CYS B 1 53 ? 16.75 9.734 3.062 1 85.5 53 CYS B O 1
ATOM 2627 N N . GLU B 1 54 ? 17.203 7.793 4.125 1 86.38 54 GLU B N 1
ATOM 2628 C CA . GLU B 1 54 ? 18.609 7.777 3.74 1 86.38 54 GLU B CA 1
ATOM 2629 C C . GLU B 1 54 ? 18.828 6.965 2.469 1 86.38 54 GLU B C 1
ATOM 2631 O O . GLU B 1 54 ? 18.406 5.812 2.383 1 86.38 54 GLU B O 1
ATOM 2636 N N . PHE B 1 55 ? 19.5 7.535 1.537 1 85.75 55 PHE B N 1
ATOM 2637 C CA . PHE B 1 55 ? 19.828 6.844 0.295 1 85.75 55 PHE B CA 1
ATOM 2638 C C . PHE B 1 55 ? 21.25 6.297 0.338 1 85.75 55 PHE B C 1
ATOM 2640 O O . PHE B 1 55 ? 22.203 7.055 0.526 1 85.75 55 PHE B O 1
ATOM 2647 N N . ILE B 1 56 ? 21.391 5.051 0.231 1 83.94 56 ILE B N 1
ATOM 2648 C CA . ILE B 1 56 ? 22.703 4.391 0.213 1 83.94 56 ILE B CA 1
ATOM 2649 C C . ILE B 1 56 ? 23.016 3.926 -1.205 1 83.94 56 ILE B C 1
ATOM 2651 O O . ILE B 1 56 ? 22.359 3.033 -1.738 1 83.94 56 ILE B O 1
ATOM 2655 N N . LEU B 1 57 ? 23.984 4.57 -1.812 1 80.81 57 LEU B N 1
ATOM 2656 C CA . LEU B 1 57 ? 24.375 4.238 -3.182 1 80.81 57 LEU B CA 1
ATOM 2657 C C . LEU B 1 57 ? 25.359 3.074 -3.207 1 80.81 57 LEU B C 1
ATOM 2659 O O . LEU B 1 57 ? 26.328 3.068 -2.461 1 80.81 57 LEU B O 1
ATOM 2663 N N . ASN B 1 58 ? 24.906 1.969 -3.773 1 70.94 58 ASN B N 1
ATOM 2664 C CA . ASN B 1 58 ? 25.75 0.785 -3.855 1 70.94 58 ASN B CA 1
ATOM 2665 C C . ASN B 1 58 ? 27.016 1.061 -4.656 1 70.94 58 ASN B C 1
ATOM 2667 O O . ASN B 1 58 ? 26.969 1.704 -5.707 1 70.94 58 ASN B O 1
ATOM 2671 N N . THR B 1 59 ? 28.156 0.947 -4 1 61.12 59 THR B N 1
ATOM 2672 C CA . THR B 1 59 ? 29.422 0.974 -4.727 1 61.12 59 THR B CA 1
ATOM 2673 C C . THR B 1 59 ? 29.625 -0.325 -5.5 1 61.12 59 THR B C 1
ATOM 2675 O O . THR B 1 59 ? 29.141 -1.381 -5.094 1 61.12 59 THR B O 1
ATOM 2678 N N . PRO B 1 60 ? 29.938 -0.259 -6.77 1 52.44 60 PRO B N 1
ATOM 2679 C CA . PRO B 1 60 ? 30.234 -1.425 -7.605 1 52.44 60 PRO B CA 1
ATOM 2680 C C . PRO B 1 60 ? 30.797 -2.598 -6.809 1 52.44 60 PRO B C 1
ATOM 2682 O O . PRO B 1 60 ? 30.578 -3.758 -7.168 1 52.44 60 PRO B O 1
ATOM 2685 N N . SER B 1 61 ? 31.547 -2.375 -5.867 1 47.53 61 SER B N 1
ATOM 2686 C CA . SER B 1 61 ? 32.344 -3.494 -5.367 1 47.53 61 SER B CA 1
ATOM 2687 C C . SER B 1 61 ? 31.516 -4.375 -4.43 1 47.53 61 SER B C 1
ATOM 2689 O O . SER B 1 61 ? 32 -5.371 -3.908 1 47.53 61 SER B O 1
ATOM 2691 N N . SER B 1 62 ? 30.438 -3.986 -3.889 1 50.94 62 SER B N 1
ATOM 2692 C CA . SER B 1 62 ? 29.812 -4.887 -2.93 1 50.94 62 SER B CA 1
ATOM 2693 C C . SER B 1 62 ? 29 -5.969 -3.637 1 50.94 62 SER B C 1
ATOM 2695 O O . SER B 1 62 ? 27.781 -5.828 -3.811 1 50.94 62 SER B O 1
ATOM 2697 N N . SER B 1 63 ? 29.594 -6.836 -4.297 1 49.75 63 SER B N 1
ATOM 2698 C CA . SER B 1 63 ? 29.344 -7.812 -5.352 1 49.75 63 SER B CA 1
ATOM 2699 C C . SER B 1 63 ? 28.25 -8.805 -4.938 1 49.75 63 SER B C 1
ATOM 2701 O O . SER B 1 63 ? 27.391 -9.156 -5.734 1 49.75 63 SER B O 1
ATOM 2703 N N . HIS B 1 64 ? 28.469 -9.367 -3.641 1 49.47 64 HIS B N 1
ATOM 2704 C CA . HIS B 1 64 ? 27.719 -10.594 -3.398 1 49.47 64 HIS B CA 1
ATOM 2705 C C . HIS B 1 64 ? 26.25 -10.297 -3.135 1 49.47 64 HIS B C 1
ATOM 2707 O O . HIS B 1 64 ? 25.375 -11.023 -3.607 1 49.47 64 HIS B O 1
ATOM 2713 N N . MET B 1 65 ? 25.938 -9.344 -2.227 1 53.03 65 MET B N 1
ATOM 2714 C CA . MET B 1 65 ? 24.562 -9.039 -1.861 1 53.03 65 MET B CA 1
ATOM 2715 C C . MET B 1 65 ? 23.828 -8.367 -3.018 1 53.03 65 MET B C 1
ATOM 2717 O O . MET B 1 65 ? 22.656 -8.633 -3.25 1 53.03 65 MET B O 1
ATOM 2721 N N . GLY B 1 66 ? 24.594 -7.699 -3.725 1 55.44 66 GLY B N 1
ATOM 2722 C CA . GLY B 1 66 ? 24.109 -6.984 -4.895 1 55.44 66 GLY B CA 1
ATOM 2723 C C . GLY B 1 66 ? 23.766 -7.898 -6.055 1 55.44 66 GLY B C 1
ATOM 2724 O O . GLY B 1 66 ? 22.844 -7.621 -6.824 1 55.44 66 GLY B O 1
ATOM 2725 N N . GLY B 1 67 ? 24.375 -9.102 -5.848 1 60.28 67 GLY B N 1
ATOM 2726 C CA . GLY B 1 67 ? 24.234 -10.008 -6.977 1 60.28 67 GLY B CA 1
ATOM 2727 C C . GLY B 1 67 ? 22.875 -10.672 -7.047 1 60.28 67 GLY B C 1
ATOM 2728 O O . GLY B 1 67 ? 22.266 -10.766 -8.125 1 60.28 67 GLY B O 1
ATOM 2729 N N . PHE B 1 68 ? 22.312 -11.016 -5.828 1 64.44 68 PHE B N 1
ATOM 2730 C CA . PHE B 1 68 ? 21.047 -11.734 -5.828 1 64.44 68 PHE B CA 1
ATOM 2731 C C . PHE B 1 68 ? 19.906 -10.812 -6.23 1 64.44 68 PHE B C 1
ATOM 2733 O O . PHE B 1 68 ? 19.078 -11.156 -7.086 1 64.44 68 PHE B O 1
ATOM 2740 N N . TRP B 1 69 ? 19.828 -9.617 -5.688 1 71.94 69 TRP B N 1
ATOM 2741 C CA . TRP B 1 69 ? 18.703 -8.742 -5.988 1 71.94 69 TRP B CA 1
ATOM 2742 C C . TRP B 1 69 ? 18.781 -8.219 -7.418 1 71.94 69 TRP B C 1
ATOM 2744 O O . TRP B 1 69 ? 17.75 -8.008 -8.07 1 71.94 69 TRP B O 1
ATOM 2754 N N . GLU B 1 70 ? 19.984 -8.094 -7.848 1 73.38 70 GLU B N 1
ATOM 2755 C CA . GLU B 1 70 ? 20.156 -7.637 -9.227 1 73.38 70 GLU B CA 1
ATOM 2756 C C . GLU B 1 70 ? 19.641 -8.68 -10.219 1 73.38 70 GLU B C 1
ATOM 2758 O O . GLU B 1 70 ? 19 -8.336 -11.203 1 73.38 70 GLU B O 1
ATOM 2763 N N . ARG B 1 71 ? 19.984 -9.93 -9.922 1 75.19 71 ARG B N 1
ATOM 2764 C CA . ARG B 1 71 ? 19.5 -11 -10.789 1 75.19 71 ARG B CA 1
ATOM 2765 C C . ARG B 1 71 ? 17.984 -11.102 -10.75 1 75.19 71 ARG B C 1
ATOM 2767 O O . ARG B 1 71 ? 17.344 -11.328 -11.781 1 75.19 71 ARG B O 1
ATOM 2774 N N . GLN B 1 72 ? 17.406 -10.93 -9.57 1 80.44 72 GLN B N 1
ATOM 2775 C CA . GLN B 1 72 ? 15.961 -10.977 -9.43 1 80.44 72 GLN B CA 1
ATOM 2776 C C . GLN B 1 72 ? 15.297 -9.836 -10.203 1 80.44 72 GLN B C 1
ATOM 2778 O O . GLN B 1 72 ? 14.297 -10.047 -10.891 1 80.44 72 GLN B O 1
ATOM 2783 N N . ILE B 1 73 ? 15.852 -8.672 -10.102 1 85.31 73 ILE B N 1
ATOM 2784 C CA . ILE B 1 73 ? 15.312 -7.508 -10.797 1 85.31 73 ILE B CA 1
ATOM 2785 C C . ILE B 1 73 ? 15.391 -7.734 -12.312 1 85.31 73 ILE B C 1
ATOM 2787 O O . ILE B 1 73 ? 14.438 -7.43 -13.039 1 85.31 73 ILE B O 1
ATOM 2791 N N . ARG B 1 74 ? 16.516 -8.266 -12.734 1 85.5 74 ARG B N 1
ATOM 2792 C CA . ARG B 1 74 ? 16.703 -8.539 -14.156 1 85.5 74 ARG B CA 1
ATOM 2793 C C . ARG B 1 74 ? 15.656 -9.531 -14.656 1 85.5 74 ARG B C 1
ATOM 2795 O O . ARG B 1 74 ? 15.078 -9.344 -15.734 1 85.5 74 ARG B O 1
ATOM 2802 N N . SER B 1 75 ? 15.453 -10.586 -13.898 1 88.25 75 SER B N 1
ATOM 2803 C CA . SER B 1 75 ? 14.469 -11.594 -14.266 1 88.25 75 SER B CA 1
ATOM 2804 C C . SER B 1 75 ? 13.07 -10.992 -14.359 1 88.25 75 SER B C 1
ATOM 2806 O O . SER B 1 75 ? 12.359 -11.211 -15.344 1 88.25 75 SER B O 1
ATOM 2808 N N . ILE B 1 76 ? 12.711 -10.18 -13.406 1 92.62 76 ILE B N 1
ATOM 2809 C CA . ILE B 1 76 ? 11.391 -9.555 -13.375 1 92.62 76 ILE B CA 1
ATOM 2810 C C . ILE B 1 76 ? 11.234 -8.617 -14.57 1 92.62 76 ILE B C 1
ATOM 2812 O O . ILE B 1 76 ? 10.219 -8.648 -15.258 1 92.62 76 ILE B O 1
ATOM 2816 N N . ARG B 1 77 ? 12.242 -7.832 -14.812 1 92.44 77 ARG B N 1
ATOM 2817 C CA . ARG B 1 77 ? 12.195 -6.875 -15.914 1 92.44 77 ARG B CA 1
ATOM 2818 C C . ARG B 1 77 ? 12.07 -7.59 -17.25 1 92.44 77 ARG B C 1
ATOM 2820 O O . ARG B 1 77 ? 11.297 -7.164 -18.125 1 92.44 77 ARG B O 1
ATOM 2827 N N . SER B 1 78 ? 12.836 -8.656 -17.391 1 93.56 78 SER B N 1
ATOM 2828 C CA . SER B 1 78 ? 12.805 -9.414 -18.641 1 93.56 78 SER B CA 1
ATOM 2829 C C . SER B 1 78 ? 11.422 -9.984 -18.906 1 93.56 78 SER B C 1
ATOM 2831 O O . SER B 1 78 ? 10.891 -9.852 -20.016 1 93.56 78 SER B O 1
ATOM 2833 N N . ILE B 1 79 ? 10.836 -10.5 -17.922 1 94.88 79 ILE B N 1
ATOM 2834 C CA . ILE B 1 79 ? 9.523 -11.109 -18.047 1 94.88 79 ILE B CA 1
ATOM 2835 C C . ILE B 1 79 ? 8.477 -10.039 -18.344 1 94.88 79 ILE B C 1
ATOM 2837 O O . ILE B 1 79 ? 7.668 -10.18 -19.25 1 94.88 79 ILE B O 1
ATOM 2841 N N . LEU B 1 80 ? 8.523 -8.961 -17.578 1 94.62 80 LEU B N 1
ATOM 2842 C CA . LEU B 1 80 ? 7.559 -7.875 -17.734 1 94.62 80 LEU B CA 1
ATOM 2843 C C . LEU B 1 80 ? 7.668 -7.254 -19.125 1 94.62 80 LEU B C 1
ATOM 2845 O O . LEU B 1 80 ? 6.656 -7.012 -19.781 1 94.62 80 LEU B O 1
ATOM 2849 N N . THR B 1 81 ? 8.922 -7.027 -19.562 1 93.38 81 THR B N 1
ATOM 2850 C CA . THR B 1 81 ? 9.148 -6.426 -20.875 1 93.38 81 THR B CA 1
ATOM 2851 C C . THR B 1 81 ? 8.594 -7.324 -21.984 1 93.38 81 THR B C 1
ATOM 2853 O O . THR B 1 81 ? 7.953 -6.844 -22.906 1 93.38 81 THR B O 1
ATOM 2856 N N . SER B 1 82 ? 8.852 -8.594 -21.891 1 93.94 82 SER B N 1
ATOM 2857 C CA . SER B 1 82 ? 8.375 -9.547 -22.875 1 93.94 82 SER B CA 1
ATOM 2858 C C . SER B 1 82 ? 6.852 -9.57 -22.938 1 93.94 82 SER B C 1
ATOM 2860 O O . SER B 1 82 ? 6.27 -9.516 -24.031 1 93.94 82 SER B O 1
ATOM 2862 N N . ILE B 1 83 ? 6.207 -9.602 -21.797 1 93.38 83 ILE B N 1
ATOM 2863 C CA . ILE B 1 83 ? 4.75 -9.656 -21.719 1 93.38 83 ILE B CA 1
ATOM 2864 C C . ILE B 1 83 ? 4.156 -8.359 -22.281 1 93.38 83 ILE B C 1
ATOM 2866 O O . ILE B 1 83 ? 3.191 -8.398 -23.047 1 93.38 83 ILE B O 1
ATOM 2870 N N . LEU B 1 84 ? 4.715 -7.242 -21.875 1 90.94 84 LEU B N 1
ATOM 2871 C CA . LEU B 1 84 ? 4.188 -5.949 -22.297 1 90.94 84 LEU B CA 1
ATOM 2872 C C . LEU B 1 84 ? 4.422 -5.727 -23.781 1 90.94 84 LEU B C 1
ATOM 2874 O O . LEU B 1 84 ? 3.611 -5.09 -24.453 1 90.94 84 LEU B O 1
ATOM 2878 N N . HIS B 1 85 ? 5.562 -6.238 -24.281 1 90.5 85 HIS B N 1
ATOM 2879 C CA . HIS B 1 85 ? 5.836 -6.148 -25.703 1 90.5 85 HIS B CA 1
ATOM 2880 C C . HIS B 1 85 ? 4.82 -6.949 -26.516 1 90.5 85 HIS B C 1
ATOM 2882 O O . HIS B 1 85 ? 4.395 -6.523 -27.594 1 90.5 85 HIS B O 1
ATOM 2888 N N . GLN B 1 86 ? 4.441 -8.039 -25.984 1 88.38 86 GLN B N 1
ATOM 2889 C CA . GLN B 1 86 ? 3.494 -8.922 -26.656 1 88.38 86 GLN B CA 1
ATOM 2890 C C . GLN B 1 86 ? 2.084 -8.336 -26.625 1 88.38 86 GLN B C 1
ATOM 2892 O O . GLN B 1 86 ? 1.287 -8.586 -27.531 1 88.38 86 GLN B O 1
ATOM 2897 N N . HIS B 1 87 ? 1.778 -7.465 -25.562 1 83.38 87 HIS B N 1
ATOM 2898 C CA . HIS B 1 87 ? 0.398 -7.035 -25.375 1 83.38 87 HIS B CA 1
ATOM 2899 C C . HIS B 1 87 ? 0.301 -5.516 -25.297 1 83.38 87 HIS B C 1
ATOM 2901 O O . HIS B 1 87 ? -0.703 -4.977 -24.828 1 83.38 87 HIS B O 1
ATOM 2907 N N . LYS B 1 88 ? 1.297 -4.73 -25.547 1 65.12 88 LYS B N 1
ATOM 2908 C CA . LYS B 1 88 ? 1.49 -3.307 -25.297 1 65.12 88 LYS B CA 1
ATOM 2909 C C . LYS B 1 88 ? 0.265 -2.502 -25.719 1 65.12 88 LYS B C 1
ATOM 2911 O O . LYS B 1 88 ? -0.202 -1.633 -24.984 1 65.12 88 LYS B O 1
ATOM 2916 N N . SER B 1 89 ? -0.175 -2.721 -26.797 1 65.88 89 SER B N 1
ATOM 2917 C CA . SER B 1 89 ? -1.183 -1.873 -27.438 1 65.88 89 SER B CA 1
ATOM 2918 C C . SER B 1 89 ? -2.529 -2 -26.734 1 65.88 89 SER B C 1
ATOM 2920 O O . SER B 1 89 ? -3.449 -1.224 -27 1 65.88 89 SER B O 1
ATOM 2922 N N . ARG B 1 90 ? -2.553 -2.619 -25.516 1 76.69 90 ARG B N 1
ATOM 2923 C CA . ARG B 1 90 ? -3.893 -2.926 -25.016 1 76.69 90 ARG B CA 1
ATOM 2924 C C . ARG B 1 90 ? -4.062 -2.488 -23.578 1 76.69 90 ARG B C 1
ATOM 2926 O O . ARG B 1 90 ? -5.168 -2.535 -23.031 1 76.69 90 ARG B O 1
ATOM 2933 N N . LEU B 1 91 ? -3.021 -1.938 -22.953 1 85.62 91 LEU B N 1
ATOM 2934 C CA . LEU B 1 91 ? -3.162 -1.617 -21.531 1 85.62 91 LEU B CA 1
ATOM 2935 C C . LEU B 1 91 ? -3.16 -0.108 -21.312 1 85.62 91 LEU B C 1
ATOM 2937 O O . LEU B 1 91 ? -2.258 0.59 -21.781 1 85.62 91 LEU B O 1
ATOM 2941 N N . ASP B 1 92 ? -4.191 0.38 -20.781 1 87.69 92 ASP B N 1
ATOM 2942 C CA . ASP B 1 92 ? -4.188 1.778 -20.359 1 87.69 92 ASP B CA 1
ATOM 2943 C C . ASP B 1 92 ? -3.426 1.953 -19.047 1 87.69 92 ASP B C 1
ATOM 2945 O O . ASP B 1 92 ? -2.938 0.978 -18.469 1 87.69 92 ASP B O 1
ATOM 2949 N N . CYS B 1 93 ? -3.283 3.143 -18.531 1 86.56 93 CYS B N 1
ATOM 2950 C CA . CYS B 1 93 ? -2.496 3.469 -17.344 1 86.56 93 CYS B CA 1
ATOM 2951 C C . CYS B 1 93 ? -3.029 2.74 -16.125 1 86.56 93 CYS B C 1
ATOM 2953 O O . CYS B 1 93 ? -2.254 2.232 -15.312 1 86.56 93 CYS B O 1
ATOM 2955 N N . SER B 1 94 ? -4.301 2.693 -16.047 1 88.69 94 SER B N 1
ATOM 2956 C CA . SER B 1 94 ? -4.918 2.053 -14.898 1 88.69 94 SER B CA 1
ATOM 2957 C C . SER B 1 94 ? -4.684 0.545 -14.906 1 88.69 94 SER B C 1
ATOM 2959 O O . SER B 1 94 ? -4.367 -0.047 -13.875 1 88.69 94 SER B O 1
ATOM 2961 N N . SER B 1 95 ? -4.848 -0.075 -16.078 1 92 95 SER B N 1
ATOM 2962 C CA . SER B 1 95 ? -4.633 -1.513 -16.219 1 92 95 SER B CA 1
ATOM 2963 C C . SER B 1 95 ? -3.168 -1.876 -16 1 92 95 SER B C 1
ATOM 2965 O O . SER B 1 95 ? -2.859 -2.9 -15.391 1 92 95 SER B O 1
ATOM 2967 N N . LEU B 1 96 ? -2.352 -1.022 -16.562 1 91.88 96 LEU B N 1
ATOM 2968 C CA . LEU B 1 96 ? -0.925 -1.258 -16.359 1 91.88 96 LEU B CA 1
ATOM 2969 C C . LEU B 1 96 ? -0.565 -1.205 -14.883 1 91.88 96 LEU B C 1
ATOM 2971 O O . LEU B 1 96 ? 0.187 -2.051 -14.391 1 91.88 96 LEU B O 1
ATOM 2975 N N . ARG B 1 97 ? -1.072 -0.28 -14.203 1 91.69 97 ARG B N 1
ATOM 2976 C CA . ARG B 1 97 ? -0.828 -0.151 -12.766 1 91.69 97 ARG B CA 1
ATOM 2977 C C . ARG B 1 97 ? -1.313 -1.387 -12.016 1 91.69 97 ARG B C 1
ATOM 2979 O O . ARG B 1 97 ? -0.604 -1.916 -11.156 1 91.69 97 ARG B O 1
ATOM 2986 N N . ALA B 1 98 ? -2.523 -1.749 -12.328 1 95.06 98 ALA B N 1
ATOM 2987 C CA . ALA B 1 98 ? -3.074 -2.939 -11.688 1 95.06 98 ALA B CA 1
ATOM 2988 C C . ALA B 1 98 ? -2.199 -4.16 -11.953 1 95.06 98 ALA B C 1
ATOM 2990 O O . ALA B 1 98 ? -1.948 -4.961 -11.055 1 95.06 98 ALA B O 1
ATOM 2991 N N . PHE B 1 99 ? -1.774 -4.246 -13.242 1 95.38 99 PHE B N 1
ATOM 2992 C CA . PHE B 1 99 ? -0.917 -5.359 -13.625 1 95.38 99 PHE B CA 1
ATOM 2993 C C . PHE B 1 99 ? 0.376 -5.352 -12.82 1 95.38 99 PHE B C 1
ATOM 2995 O O . PHE B 1 99 ? 0.797 -6.391 -12.305 1 95.38 99 PHE B O 1
ATOM 3002 N N . LEU B 1 100 ? 0.962 -4.227 -12.609 1 94.94 100 LEU B N 1
ATOM 3003 C CA . LEU B 1 100 ? 2.219 -4.109 -11.883 1 94.94 100 LEU B CA 1
ATOM 3004 C C . LEU B 1 100 ? 2.023 -4.438 -10.406 1 94.94 100 LEU B C 1
ATOM 3006 O O . LEU B 1 100 ? 2.893 -5.047 -9.781 1 94.94 100 LEU B O 1
ATOM 3010 N N . TYR B 1 101 ? 0.926 -4.047 -9.844 1 96.25 101 TYR B N 1
ATOM 3011 C CA . TYR B 1 101 ? 0.658 -4.379 -8.453 1 96.25 101 TYR B CA 1
ATOM 3012 C C . TYR B 1 101 ? 0.429 -5.879 -8.281 1 96.25 101 TYR B C 1
ATOM 3014 O O . TYR B 1 101 ? 0.848 -6.469 -7.285 1 96.25 101 TYR B O 1
ATOM 3022 N N . GLU B 1 102 ? -0.259 -6.48 -9.234 1 96.62 102 GLU B N 1
ATOM 3023 C CA . GLU B 1 102 ? -0.419 -7.934 -9.203 1 96.62 102 GLU B CA 1
ATOM 3024 C C . GLU B 1 102 ? 0.933 -8.641 -9.242 1 96.62 102 GLU B C 1
ATOM 3026 O O . GLU B 1 102 ? 1.167 -9.586 -8.484 1 96.62 102 GLU B O 1
ATOM 3031 N N . THR B 1 103 ? 1.771 -8.172 -10.125 1 95.94 103 THR B N 1
ATOM 3032 C CA . THR B 1 103 ? 3.111 -8.734 -10.25 1 95.94 103 THR B CA 1
ATOM 3033 C C . THR B 1 103 ? 3.889 -8.57 -8.945 1 95.94 103 THR B C 1
ATOM 3035 O O . THR B 1 103 ? 4.598 -9.492 -8.523 1 95.94 103 THR B O 1
ATOM 3038 N N . MET B 1 104 ? 3.744 -7.402 -8.336 1 96 104 MET B N 1
ATOM 3039 C CA . MET B 1 104 ? 4.387 -7.156 -7.043 1 96 104 MET B CA 1
ATOM 3040 C C . MET B 1 104 ? 3.938 -8.18 -6.008 1 96 104 MET B C 1
ATOM 3042 O O . MET B 1 104 ? 4.762 -8.75 -5.293 1 96 104 MET B O 1
ATOM 3046 N N . ALA B 1 105 ? 2.684 -8.422 -5.926 1 95.69 105 ALA B N 1
ATOM 3047 C CA . ALA B 1 105 ? 2.135 -9.375 -4.969 1 95.69 105 ALA B CA 1
ATOM 3048 C C . ALA B 1 105 ? 2.666 -10.781 -5.23 1 95.69 105 ALA B C 1
ATOM 3050 O O . ALA B 1 105 ? 2.969 -11.523 -4.293 1 95.69 105 ALA B O 1
ATOM 3051 N N . ILE B 1 106 ? 2.764 -11.109 -6.48 1 94.5 106 ILE B N 1
ATOM 3052 C CA . ILE B 1 106 ? 3.25 -12.422 -6.875 1 94.5 106 ILE B CA 1
ATOM 3053 C C . ILE B 1 106 ? 4.699 -12.594 -6.434 1 94.5 106 ILE B C 1
ATOM 3055 O O . ILE B 1 106 ? 5.047 -13.586 -5.781 1 94.5 106 ILE B O 1
ATOM 3059 N N . VAL B 1 107 ? 5.547 -11.672 -6.762 1 92.56 107 VAL B N 1
ATOM 3060 C CA . VAL B 1 107 ? 6.969 -11.742 -6.441 1 92.56 107 VAL B CA 1
ATOM 3061 C C . VAL B 1 107 ? 7.16 -11.797 -4.93 1 92.56 107 VAL B C 1
ATOM 3063 O O . VAL B 1 107 ? 8.016 -12.531 -4.43 1 92.56 107 VAL B O 1
ATOM 3066 N N . ASN B 1 108 ? 6.312 -11.047 -4.223 1 91.75 108 ASN B N 1
ATOM 3067 C CA . ASN B 1 108 ? 6.434 -10.969 -2.771 1 91.75 108 ASN B CA 1
ATOM 3068 C C . ASN B 1 108 ? 5.812 -12.18 -2.088 1 91.75 108 ASN B C 1
ATOM 3070 O O . ASN B 1 108 ? 5.848 -12.297 -0.861 1 91.75 108 ASN B O 1
ATOM 3074 N N . SER B 1 109 ? 5.285 -13.055 -2.797 1 88.88 109 SER B N 1
ATOM 3075 C CA . SER B 1 109 ? 4.754 -14.289 -2.227 1 88.88 109 SER B CA 1
ATOM 3076 C C . SER B 1 109 ? 5.824 -15.375 -2.158 1 88.88 109 SER B C 1
ATOM 3078 O O . SER B 1 109 ? 5.574 -16.469 -1.655 1 88.88 109 SER B O 1
ATOM 3080 N N . ARG B 1 110 ? 6.965 -15.102 -2.625 1 83.38 110 ARG B N 1
ATOM 3081 C CA . ARG B 1 110 ? 8.07 -16.062 -2.59 1 83.38 110 ARG B CA 1
ATOM 3082 C C . ARG B 1 110 ? 8.5 -16.344 -1.157 1 83.38 110 ARG B C 1
ATOM 3084 O O . ARG B 1 110 ? 8.516 -15.438 -0.317 1 83.38 110 ARG B O 1
ATOM 3091 N N . PRO B 1 111 ? 8.953 -17.547 -0.887 1 77.62 111 PRO B N 1
ATOM 3092 C CA . PRO B 1 111 ? 9.398 -17.891 0.467 1 77.62 111 PRO B CA 1
ATOM 3093 C C . PRO B 1 111 ? 10.758 -17.297 0.806 1 77.62 111 PRO B C 1
ATOM 3095 O O . PRO B 1 111 ? 11.648 -17.25 -0.051 1 77.62 111 PRO B O 1
ATOM 3098 N N . LEU B 1 112 ? 10.898 -16.609 2.061 1 71.06 112 LEU B N 1
ATOM 3099 C CA . LEU B 1 112 ? 12.172 -16.062 2.523 1 71.06 112 LEU B CA 1
ATOM 3100 C C . LEU B 1 112 ? 12.984 -17.125 3.252 1 71.06 112 LEU B C 1
ATOM 3102 O O . LEU B 1 112 ? 14.219 -17.125 3.168 1 71.06 112 LEU B O 1
ATOM 3106 N N . THR B 1 113 ? 12.461 -17.688 4.438 1 58 113 THR B N 1
ATOM 3107 C CA . THR B 1 113 ? 13.195 -18.609 5.293 1 58 113 THR B CA 1
ATOM 3108 C C . THR B 1 113 ? 12.789 -20.062 5.004 1 58 113 THR B C 1
ATOM 3110 O O . THR B 1 113 ? 11.609 -20.328 4.758 1 58 113 THR B O 1
ATOM 3113 N N . VAL B 1 114 ? 13.703 -20.75 4.527 1 51.69 114 VAL B N 1
ATOM 3114 C CA . VAL B 1 114 ? 13.453 -22.188 4.367 1 51.69 114 VAL B CA 1
ATOM 3115 C C . VAL B 1 114 ? 13.758 -22.906 5.676 1 51.69 114 VAL B C 1
ATOM 3117 O O . VAL B 1 114 ? 13.422 -24.078 5.84 1 51.69 114 VAL B O 1
ATOM 3120 N N . ASP B 1 115 ? 14.469 -22.172 6.488 1 44.94 115 ASP B N 1
ATOM 3121 C CA . ASP B 1 115 ? 14.984 -22.922 7.637 1 44.94 115 ASP B CA 1
ATOM 3122 C C . ASP B 1 115 ? 13.852 -23.438 8.508 1 44.94 115 ASP B C 1
ATOM 3124 O O . ASP B 1 115 ? 13.914 -24.562 9.016 1 44.94 115 ASP B O 1
ATOM 3128 N N . ASN B 1 116 ? 13.148 -22.594 9.109 1 42.66 116 ASN B N 1
ATOM 3129 C CA . ASN B 1 116 ? 12.203 -23.094 10.109 1 42.66 116 ASN B CA 1
ATOM 3130 C C . ASN B 1 116 ? 11.133 -23.969 9.477 1 42.66 116 ASN B C 1
ATOM 3132 O O . ASN B 1 116 ? 10.117 -24.281 10.109 1 42.66 116 ASN B O 1
ATOM 3136 N N . LEU B 1 117 ? 11.25 -24.078 8.32 1 46.66 117 LEU B N 1
ATOM 3137 C CA . LEU B 1 117 ? 10.344 -25.016 7.672 1 46.66 117 LEU B CA 1
ATOM 3138 C C . LEU B 1 117 ? 10.508 -26.422 8.25 1 46.66 117 LEU B C 1
ATOM 3140 O O . LEU B 1 117 ? 9.75 -27.344 7.906 1 46.66 117 LEU B O 1
ATOM 3144 N N . ASN B 1 118 ? 11.641 -26.562 8.898 1 39.16 118 ASN B N 1
ATOM 3145 C CA . ASN B 1 118 ? 11.938 -27.875 9.461 1 39.16 118 ASN B CA 1
ATOM 3146 C C . ASN B 1 118 ? 10.859 -28.328 10.445 1 39.16 118 ASN B C 1
ATOM 3148 O O . ASN B 1 118 ? 10.875 -29.469 10.898 1 39.16 118 ASN B O 1
ATOM 3152 N N . ASP B 1 119 ? 10.391 -27.516 11.172 1 41.09 119 ASP B N 1
ATOM 3153 C CA . ASP B 1 119 ? 9.461 -28.031 12.172 1 41.09 119 ASP B CA 1
ATOM 3154 C C . ASP B 1 119 ? 8.109 -28.375 11.547 1 41.09 119 ASP B C 1
ATOM 3156 O O . ASP B 1 119 ? 7.473 -27.516 10.93 1 41.09 119 ASP B O 1
ATOM 3160 N N . PRO B 1 120 ? 8.047 -29.672 11.125 1 44.75 120 PRO B N 1
ATOM 3161 C CA . PRO B 1 120 ? 6.762 -30.172 10.617 1 44.75 120 PRO B CA 1
ATOM 3162 C C . PRO B 1 120 ? 5.574 -29.344 11.094 1 44.75 120 PRO B C 1
ATOM 3164 O O . PRO B 1 120 ? 4.547 -29.281 10.414 1 44.75 120 PRO B O 1
ATOM 3167 N N . ASN B 1 121 ? 5.637 -28.969 12.266 1 44.03 121 ASN B N 1
ATOM 3168 C CA . ASN B 1 121 ? 4.66 -28.109 12.93 1 44.03 121 ASN B CA 1
ATOM 3169 C C . ASN B 1 121 ? 4.906 -26.625 12.609 1 44.03 121 ASN B C 1
ATOM 3171 O O . ASN B 1 121 ? 4.289 -25.75 13.211 1 44.03 121 ASN B O 1
ATOM 3175 N N . GLY B 1 122 ? 5.879 -26.531 11.836 1 47.91 122 GLY B N 1
ATOM 3176 C CA . GLY B 1 122 ? 6.344 -25.172 11.656 1 47.91 122 GLY B CA 1
ATOM 3177 C C . GLY B 1 122 ? 5.477 -24.359 10.711 1 47.91 122 GLY B C 1
ATOM 3178 O O . GLY B 1 122 ? 4.781 -24.922 9.859 1 47.91 122 GLY B O 1
ATOM 3179 N N . PRO B 1 123 ? 5.242 -23.234 10.969 1 51.34 123 PRO B N 1
ATOM 3180 C CA . PRO B 1 123 ? 4.383 -22.25 10.305 1 51.34 123 PRO B CA 1
ATOM 3181 C C . PRO B 1 123 ? 4.77 -22.016 8.844 1 51.34 123 PRO B C 1
ATOM 3183 O O . PRO B 1 123 ? 5.883 -22.359 8.438 1 51.34 123 PRO B O 1
ATOM 3186 N N . GLU B 1 124 ? 3.818 -21.906 7.875 1 61.09 124 GLU B N 1
ATOM 3187 C CA . GLU B 1 124 ? 3.975 -21.391 6.52 1 61.09 124 GLU B CA 1
ATOM 3188 C C . GLU B 1 124 ? 5.191 -20.469 6.414 1 61.09 124 GLU B C 1
ATOM 3190 O O . GLU B 1 124 ? 5.508 -19.734 7.355 1 61.09 124 GLU B O 1
ATOM 3195 N N . PRO B 1 125 ? 6.043 -20.875 5.309 1 67.75 125 PRO B N 1
ATOM 3196 C CA . PRO B 1 125 ? 7.199 -20 5.148 1 67.75 125 PRO B CA 1
ATOM 3197 C C . PRO B 1 125 ? 6.816 -18.516 5.164 1 67.75 125 PRO B C 1
ATOM 3199 O O . PRO B 1 125 ? 5.727 -18.156 4.715 1 67.75 125 PRO B O 1
ATOM 3202 N N . LEU B 1 126 ? 7.629 -17.891 5.805 1 75.19 126 LEU B N 1
ATOM 3203 C CA . LEU B 1 126 ? 7.453 -16.438 5.793 1 75.19 126 LEU B CA 1
ATOM 3204 C C . LEU B 1 126 ? 7.742 -15.867 4.406 1 75.19 126 LEU B C 1
ATOM 3206 O O . LEU B 1 126 ? 8.703 -16.281 3.748 1 75.19 126 LEU B O 1
ATOM 3210 N N . THR B 1 127 ? 6.902 -15.086 3.92 1 84.75 127 THR B N 1
ATOM 3211 C CA . THR B 1 127 ? 7.07 -14.398 2.646 1 84.75 127 THR B CA 1
ATOM 3212 C C . THR B 1 127 ? 7.195 -12.891 2.861 1 84.75 127 THR B C 1
ATOM 3214 O O . THR B 1 127 ? 6.805 -12.375 3.91 1 84.75 127 THR B O 1
ATOM 3217 N N . PRO B 1 128 ? 7.77 -12.133 1.904 1 87.88 128 PRO B N 1
ATOM 3218 C CA . PRO B 1 128 ? 7.789 -10.672 2.018 1 87.88 128 PRO B CA 1
ATOM 3219 C C . PRO B 1 128 ? 6.395 -10.078 2.199 1 87.88 128 PRO B C 1
ATOM 3221 O O . PRO B 1 128 ? 6.234 -9.07 2.902 1 87.88 128 PRO B O 1
ATOM 3224 N N . ASN B 1 129 ? 5.371 -10.672 1.619 1 90.44 129 ASN B N 1
ATOM 3225 C CA . ASN B 1 129 ? 4.004 -10.195 1.801 1 90.44 129 ASN B CA 1
ATOM 3226 C C . ASN B 1 129 ? 3.58 -10.242 3.266 1 90.44 129 ASN B C 1
ATOM 3228 O O . ASN B 1 129 ? 2.887 -9.344 3.748 1 90.44 129 ASN B O 1
ATOM 3232 N N . HIS B 1 130 ? 4.039 -11.305 3.938 1 86.31 130 HIS B N 1
ATOM 3233 C CA . HIS B 1 130 ? 3.738 -11.414 5.359 1 86.31 130 HIS B CA 1
ATOM 3234 C C . HIS B 1 130 ? 4.305 -10.227 6.133 1 86.31 130 HIS B C 1
ATOM 3236 O O . HIS B 1 130 ? 3.631 -9.664 7 1 86.31 130 HIS B O 1
ATOM 3242 N N . LEU B 1 131 ? 5.441 -9.898 5.734 1 84.62 131 LEU B N 1
ATOM 3243 C CA . LEU B 1 131 ? 6.125 -8.812 6.43 1 84.62 131 LEU B CA 1
ATOM 3244 C C . LEU B 1 131 ? 5.523 -7.465 6.059 1 84.62 131 LEU B C 1
ATOM 3246 O O . LEU B 1 131 ? 5.387 -6.586 6.91 1 84.62 131 LEU B O 1
ATOM 3250 N N . LEU B 1 132 ? 5.137 -7.32 4.871 1 88.44 132 LEU B N 1
ATOM 3251 C CA . LEU B 1 132 ? 4.641 -6.039 4.375 1 88.44 132 LEU B CA 1
ATOM 3252 C C . LEU B 1 132 ? 3.211 -5.793 4.844 1 88.44 132 LEU B C 1
ATOM 3254 O O . LEU B 1 132 ? 2.832 -4.656 5.121 1 88.44 132 LEU B O 1
ATOM 3258 N N . THR B 1 133 ? 2.428 -6.824 4.906 1 88.19 133 THR B N 1
ATOM 3259 C CA . THR B 1 133 ? 1.017 -6.664 5.246 1 88.19 133 THR B CA 1
ATOM 3260 C C . THR B 1 133 ? 0.763 -7.055 6.699 1 88.19 133 THR B C 1
ATOM 3262 O O . THR B 1 133 ? -0.285 -6.73 7.258 1 88.19 133 THR B O 1
ATOM 3265 N N . THR B 1 134 ? 1.7 -7.723 7.344 1 82.69 134 THR B N 1
ATOM 3266 C CA . THR B 1 134 ? 1.593 -8.266 8.695 1 82.69 134 THR B CA 1
ATOM 3267 C C . THR B 1 134 ? 0.412 -9.227 8.805 1 82.69 134 THR B C 1
ATOM 3269 O O . THR B 1 134 ? -0.206 -9.344 9.859 1 82.69 134 THR B O 1
ATOM 3272 N N . LYS B 1 135 ? 0.063 -9.75 7.703 1 84.75 135 LYS B N 1
ATOM 3273 C CA . LYS B 1 135 ? -1.001 -10.75 7.633 1 84.75 135 LYS B CA 1
ATOM 3274 C C . LYS B 1 135 ? -0.442 -12.125 7.277 1 84.75 135 LYS B C 1
ATOM 3276 O O . LYS B 1 135 ? 0.529 -12.234 6.527 1 84.75 135 LYS B O 1
ATOM 3281 N N . SER B 1 136 ? -1.087 -13.109 7.785 1 76.81 136 SER B N 1
ATOM 3282 C CA . SER B 1 136 ? -0.589 -14.461 7.566 1 76.81 136 SER B CA 1
ATOM 3283 C C . SER B 1 136 ? -1.199 -15.078 6.312 1 76.81 136 SER B C 1
ATOM 3285 O O . SER B 1 136 ? -0.658 -16.047 5.762 1 76.81 136 SER B O 1
ATOM 3287 N N . GLU B 1 137 ? -2.248 -14.461 5.828 1 80.5 137 GLU B N 1
ATOM 3288 C CA . GLU B 1 137 ? -2.949 -15.055 4.691 1 80.5 137 GLU B CA 1
ATOM 3289 C C . GLU B 1 137 ? -2.273 -14.68 3.375 1 80.5 137 GLU B C 1
ATOM 3291 O O . GLU B 1 137 ? -1.777 -13.562 3.221 1 80.5 137 GLU B O 1
ATOM 3296 N N . LEU B 1 138 ? -2.344 -15.555 2.475 1 82.5 138 LEU B N 1
ATOM 3297 C CA . LEU B 1 138 ? -1.781 -15.352 1.143 1 82.5 138 LEU B CA 1
ATOM 3298 C C . LEU B 1 138 ? -2.664 -14.422 0.314 1 82.5 138 LEU B C 1
ATOM 3300 O O . LEU B 1 138 ? -3.881 -14.383 0.51 1 82.5 138 LEU B O 1
ATOM 3304 N N . ILE B 1 139 ? -1.957 -13.695 -0.468 1 89.69 139 ILE B N 1
ATOM 3305 C CA . ILE B 1 139 ? -2.682 -12.945 -1.486 1 89.69 139 ILE B CA 1
ATOM 3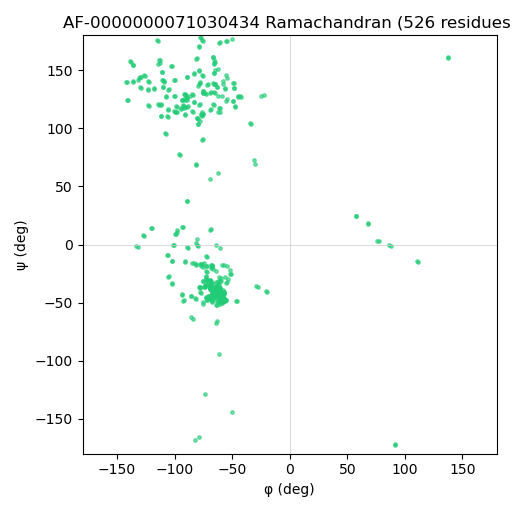306 C C . ILE B 1 139 ? -3.012 -13.859 -2.664 1 89.69 139 ILE B C 1
ATOM 3308 O O . ILE B 1 139 ? -2.123 -14.25 -3.422 1 89.69 139 ILE B O 1
ATOM 3312 N N . LEU B 1 140 ? -4.254 -14.18 -2.795 1 89.06 140 LEU B N 1
ATOM 3313 C CA . LEU B 1 140 ? -4.691 -15.156 -3.783 1 89.06 140 LEU B CA 1
ATOM 3314 C C . LEU B 1 140 ? -5.312 -14.461 -4.992 1 89.06 140 LEU B C 1
ATOM 3316 O O . LEU B 1 140 ? -5.773 -13.328 -4.891 1 89.06 140 LEU B O 1
ATOM 3320 N N . PRO B 1 141 ? -5.246 -15.141 -6.125 1 91.12 141 PRO B N 1
ATOM 3321 C CA . PRO B 1 141 ? -5.953 -14.594 -7.289 1 91.12 141 PRO B CA 1
ATOM 3322 C C . PRO B 1 141 ? -7.469 -14.586 -7.109 1 91.12 141 PRO B C 1
ATOM 3324 O O . PRO B 1 141 ? -7.996 -15.289 -6.246 1 91.12 141 PRO B O 1
ATOM 3327 N N . PRO B 1 142 ? -8.141 -13.68 -7.863 1 90.81 142 PRO B N 1
ATOM 3328 C CA . PRO B 1 142 ? -9.602 -13.688 -7.793 1 90.81 142 PRO B CA 1
ATOM 3329 C C . PRO B 1 142 ? -10.211 -14.953 -8.383 1 90.81 142 PRO B C 1
ATOM 3331 O O . PRO B 1 142 ? -9.539 -15.688 -9.109 1 90.81 142 PRO B O 1
ATOM 3334 N N . LEU B 1 143 ? -11.422 -15.164 -8.008 1 89.75 143 LEU B N 1
ATOM 3335 C CA . LEU B 1 143 ? -12.156 -16.266 -8.609 1 89.75 143 LEU B CA 1
ATOM 3336 C C . LEU B 1 143 ? -12.375 -16.031 -10.102 1 89.75 143 LEU B C 1
ATOM 3338 O O . LEU B 1 143 ? -12.648 -14.898 -10.516 1 89.75 143 LEU B O 1
ATOM 3342 N N . GLY B 1 144 ? -12.195 -17.109 -10.812 1 89.94 144 GLY B N 1
ATOM 3343 C CA . GLY B 1 144 ? -12.438 -16.984 -12.242 1 89.94 144 GLY B CA 1
ATOM 3344 C C . GLY B 1 144 ? -11.383 -17.688 -13.086 1 89.94 144 GLY B C 1
ATOM 3345 O O . GLY B 1 144 ? -10.336 -18.078 -12.578 1 89.94 144 GLY B O 1
ATOM 3346 N N . GLU B 1 145 ? -11.742 -17.922 -14.266 1 90.75 145 GLU B N 1
ATOM 3347 C CA . GLU B 1 145 ? -10.82 -18.469 -15.258 1 90.75 145 GLU B CA 1
ATOM 3348 C C . GLU B 1 145 ? -10.398 -17.391 -16.266 1 90.75 145 GLU B C 1
ATOM 3350 O O . GLU B 1 145 ? -11.242 -16.844 -16.984 1 90.75 145 GLU B O 1
ATOM 3355 N N . PHE B 1 146 ? -9.172 -17.094 -16.266 1 92.31 146 PHE B N 1
ATOM 3356 C CA . PHE B 1 146 ? -8.648 -16.031 -17.125 1 92.31 146 PHE B CA 1
ATOM 3357 C C . PHE B 1 146 ? -7.754 -16.609 -18.203 1 92.31 146 PHE B C 1
ATOM 3359 O O . PHE B 1 146 ? -6.66 -17.109 -17.922 1 92.31 146 PHE B O 1
ATOM 3366 N N . VAL B 1 147 ? -8.273 -16.531 -19.391 1 91 147 VAL B N 1
ATOM 3367 C CA . VAL B 1 147 ? -7.637 -17.203 -20.516 1 91 147 VAL B CA 1
ATOM 3368 C C . VAL B 1 147 ? -7.141 -16.172 -21.531 1 91 147 VAL B C 1
ATOM 3370 O O . VAL B 1 147 ? -7.391 -14.969 -21.375 1 91 147 VAL B O 1
ATOM 3373 N N . LYS B 1 148 ? -6.477 -16.625 -22.547 1 90 148 LYS B N 1
ATOM 3374 C CA . LYS B 1 148 ? -5.844 -15.781 -23.547 1 90 148 LYS B CA 1
ATOM 3375 C C . LYS B 1 148 ? -6.871 -14.906 -24.25 1 90 148 LYS B C 1
ATOM 3377 O O . LYS B 1 148 ? -6.594 -13.742 -24.562 1 90 148 LYS B O 1
ATOM 3382 N N . GLN B 1 149 ? -8.055 -15.352 -24.406 1 89.81 149 GLN B N 1
ATOM 3383 C CA . GLN B 1 149 ? -9.117 -14.625 -25.109 1 89.81 149 GLN B CA 1
ATOM 3384 C C . GLN B 1 149 ? -9.531 -13.383 -24.328 1 89.81 149 GLN B C 1
ATOM 3386 O O . GLN B 1 149 ? -10.148 -12.469 -24.875 1 89.81 149 GLN B O 1
ATOM 3391 N N . ASP B 1 150 ? -9.188 -13.406 -23.062 1 90.31 150 ASP B N 1
ATOM 3392 C CA . ASP B 1 150 ? -9.57 -12.281 -22.219 1 90.31 150 ASP B CA 1
ATOM 3393 C C . ASP B 1 150 ? -8.82 -11.008 -22.609 1 90.31 150 ASP B C 1
ATOM 3395 O O . ASP B 1 150 ? -9.242 -9.906 -22.281 1 90.31 150 ASP B O 1
ATOM 3399 N N . ILE B 1 151 ? -7.738 -11.148 -23.312 1 87.06 151 ILE B N 1
ATOM 3400 C CA . ILE B 1 151 ? -6.941 -10 -23.719 1 87.06 151 ILE B CA 1
ATOM 3401 C C . ILE B 1 151 ? -7.746 -9.148 -24.703 1 87.06 151 ILE B C 1
ATOM 3403 O O . ILE B 1 151 ? -7.492 -7.949 -24.844 1 87.06 151 ILE B O 1
ATOM 3407 N N . TYR B 1 152 ? -8.758 -9.812 -25.328 1 83.44 152 TYR B N 1
ATOM 3408 C CA . TYR B 1 152 ? -9.516 -9.125 -26.375 1 83.44 152 TYR B CA 1
ATOM 3409 C C . TYR B 1 152 ? -10.852 -8.625 -25.828 1 83.44 152 TYR B C 1
ATOM 3411 O O . TYR B 1 152 ? -11.617 -7.977 -26.547 1 83.44 152 TYR B O 1
ATOM 3419 N N . THR B 1 153 ? -11.094 -8.883 -24.594 1 84.19 153 THR B N 1
ATOM 3420 C CA . THR B 1 153 ? -12.367 -8.484 -24.016 1 84.19 153 THR B CA 1
ATOM 3421 C C . THR B 1 153 ? -12.352 -7.004 -23.641 1 84.19 153 THR B C 1
ATOM 3423 O O . THR B 1 153 ? -11.281 -6.414 -23.469 1 84.19 153 THR B O 1
ATOM 3426 N N . LYS B 1 154 ? -13.523 -6.496 -23.5 1 83.94 154 LYS B N 1
ATOM 3427 C CA . LYS B 1 154 ? -13.664 -5.109 -23.062 1 83.94 154 LYS B CA 1
ATOM 3428 C C . LYS B 1 154 ? -13.453 -4.98 -21.562 1 83.94 154 LYS B C 1
ATOM 3430 O O . LYS B 1 154 ? -13.203 -3.887 -21.047 1 83.94 154 LYS B O 1
ATOM 3435 N N . LYS B 1 155 ? -13.523 -6.09 -20.906 1 88.69 155 LYS B N 1
ATOM 3436 C CA . LYS B 1 155 ? -13.32 -6.078 -19.453 1 88.69 155 LYS B CA 1
ATOM 3437 C C . LYS B 1 155 ? -11.836 -6.027 -19.109 1 88.69 155 LYS B C 1
ATOM 3439 O O . LYS B 1 155 ? -11.172 -7.062 -19.047 1 88.69 155 LYS B O 1
ATOM 3444 N N . ARG B 1 156 ? -11.367 -4.859 -18.703 1 90.31 156 ARG B N 1
ATOM 3445 C CA . ARG B 1 156 ? -9.945 -4.582 -18.5 1 90.31 156 ARG B CA 1
ATOM 3446 C C . ARG B 1 156 ? -9.391 -5.398 -17.344 1 90.31 156 ARG B C 1
ATOM 3448 O O . ARG B 1 156 ? -8.234 -5.816 -17.375 1 90.31 156 ARG B O 1
ATOM 3455 N N . TRP B 1 157 ? -10.219 -5.594 -16.406 1 92.12 157 TRP B N 1
ATOM 3456 C CA . TRP B 1 157 ? -9.711 -6.305 -15.242 1 92.12 157 TRP B CA 1
ATOM 3457 C C . TRP B 1 157 ? -9.422 -7.766 -15.578 1 92.12 157 TRP B C 1
ATOM 3459 O O . TRP B 1 157 ? -8.484 -8.359 -15.039 1 92.12 157 TRP B O 1
ATOM 3469 N N . ARG B 1 158 ? -10.141 -8.32 -16.469 1 92.75 158 ARG B N 1
ATOM 3470 C CA . ARG B 1 158 ? -9.883 -9.688 -16.906 1 92.75 158 ARG B CA 1
ATOM 3471 C C . ARG B 1 158 ? -8.578 -9.781 -17.688 1 92.75 158 ARG B C 1
ATOM 3473 O O . ARG B 1 158 ? -7.852 -10.766 -17.594 1 92.75 158 ARG B O 1
ATOM 3480 N N . GLN B 1 159 ? -8.375 -8.742 -18.484 1 93.62 159 GLN B N 1
ATOM 3481 C CA . GLN B 1 159 ? -7.105 -8.664 -19.203 1 93.62 159 GLN B CA 1
ATOM 3482 C C . GLN B 1 159 ? -5.926 -8.703 -18.234 1 93.62 159 GLN B C 1
ATOM 3484 O O . GLN B 1 159 ? -4.969 -9.453 -18.438 1 93.62 159 GLN B O 1
ATOM 3489 N N . VAL B 1 160 ? -6.031 -7.93 -17.219 1 95.19 160 VAL B N 1
ATOM 3490 C CA . VAL B 1 160 ? -4.965 -7.816 -16.219 1 95.19 160 VAL B CA 1
ATOM 3491 C C . VAL B 1 160 ? -4.746 -9.164 -15.539 1 95.19 160 VAL B C 1
ATOM 3493 O O . VAL B 1 160 ? -3.604 -9.578 -15.328 1 95.19 160 VAL B O 1
ATOM 3496 N N . GLN B 1 161 ? -5.824 -9.867 -15.258 1 95.19 161 GLN B N 1
ATOM 3497 C CA . GLN B 1 161 ? -5.691 -11.148 -14.562 1 95.19 161 GLN B CA 1
ATOM 3498 C C . GLN B 1 161 ? -5.039 -12.195 -15.453 1 95.19 161 GLN B C 1
ATOM 3500 O O . GLN B 1 161 ? -4.266 -13.031 -14.984 1 95.19 161 GLN B O 1
ATOM 3505 N N . PHE B 1 162 ? -5.355 -12.117 -16.703 1 94.5 162 PHE B N 1
ATOM 3506 C CA . PHE B 1 162 ? -4.691 -13.023 -17.641 1 94.5 162 PHE B CA 1
ATOM 3507 C C . PHE B 1 162 ? -3.191 -12.75 -17.688 1 94.5 162 PHE B C 1
ATOM 3509 O O . PHE B 1 162 ? -2.385 -13.68 -17.609 1 94.5 162 PHE B O 1
ATOM 3516 N N . LEU B 1 163 ? -2.865 -11.516 -17.812 1 94.94 163 LEU B N 1
ATOM 3517 C CA . LEU B 1 163 ? -1.46 -11.133 -17.875 1 94.94 163 LEU B CA 1
ATOM 3518 C C . LEU B 1 163 ? -0.744 -11.523 -16.578 1 94.94 163 LEU B C 1
ATOM 3520 O O . LEU B 1 163 ? 0.417 -11.938 -16.609 1 94.94 163 LEU B O 1
ATOM 3524 N N . ALA B 1 164 ? -1.41 -11.328 -15.461 1 96 164 ALA B N 1
ATOM 3525 C CA . ALA B 1 164 ? -0.839 -11.727 -14.18 1 96 164 ALA B CA 1
ATOM 3526 C C . ALA B 1 164 ? -0.557 -13.227 -14.141 1 96 164 ALA B C 1
ATOM 3528 O O . ALA B 1 164 ? 0.462 -13.656 -13.602 1 96 164 ALA B O 1
ATOM 3529 N N . ASN B 1 165 ? -1.466 -14 -14.703 1 93.62 165 ASN B N 1
ATOM 3530 C CA . ASN B 1 165 ? -1.241 -15.438 -14.805 1 93.62 165 ASN B CA 1
ATOM 3531 C C . ASN B 1 165 ? -0.014 -15.758 -15.648 1 93.62 165 ASN B C 1
ATOM 3533 O O . ASN B 1 165 ? 0.78 -16.625 -15.297 1 93.62 165 ASN B O 1
ATOM 3537 N N . GLU B 1 166 ? 0.047 -15.047 -16.75 1 93 166 GLU B N 1
ATOM 3538 C CA . GLU B 1 166 ? 1.211 -15.227 -17.609 1 93 166 GLU B CA 1
ATOM 3539 C C . GLU B 1 166 ? 2.504 -14.898 -16.859 1 93 166 GLU B C 1
ATOM 3541 O O . GLU B 1 166 ? 3.486 -15.641 -16.969 1 93 166 GLU B O 1
ATOM 3546 N N . PHE B 1 167 ? 2.492 -13.828 -16.219 1 95.56 167 PHE B N 1
ATOM 3547 C CA . PHE B 1 167 ? 3.662 -13.438 -15.445 1 95.56 167 PHE B CA 1
ATOM 3548 C C . PHE B 1 167 ? 4.012 -14.5 -14.414 1 95.56 167 PHE B C 1
ATOM 3550 O O . PHE B 1 167 ? 5.176 -14.875 -14.266 1 95.56 167 PHE B O 1
ATOM 3557 N N . TRP B 1 168 ? 3.035 -14.945 -13.68 1 93.62 168 TRP B N 1
ATOM 3558 C CA . TRP B 1 168 ? 3.24 -15.945 -12.641 1 93.62 168 TRP B CA 1
ATOM 3559 C C . TRP B 1 168 ? 3.912 -17.188 -13.211 1 93.62 168 TRP B C 1
ATOM 3561 O O . TRP B 1 168 ? 4.891 -17.688 -12.648 1 93.62 168 TRP B O 1
ATOM 3571 N N . THR B 1 169 ? 3.395 -17.641 -14.281 1 90.56 169 THR B N 1
ATOM 3572 C CA . THR B 1 169 ? 3.908 -18.859 -14.898 1 90.56 169 THR B CA 1
ATOM 3573 C C . THR B 1 169 ? 5.379 -18.703 -15.266 1 90.56 169 THR B C 1
ATOM 3575 O O . THR B 1 169 ? 6.195 -19.578 -14.969 1 90.56 169 THR B O 1
ATOM 3578 N N . ARG B 1 170 ? 5.711 -17.641 -15.844 1 91 170 ARG B N 1
ATOM 3579 C CA . ARG B 1 170 ? 7.082 -17.391 -16.266 1 91 170 ARG B CA 1
ATOM 3580 C C . ARG B 1 170 ? 7.992 -17.125 -15.078 1 91 170 ARG B C 1
ATOM 3582 O O . ARG B 1 170 ? 9.109 -17.641 -15.016 1 91 170 ARG B O 1
ATOM 3589 N N . TRP B 1 171 ? 7.535 -16.281 -14.234 1 91.38 171 TRP B N 1
ATOM 3590 C CA . TRP B 1 171 ? 8.32 -15.922 -13.062 1 91.38 171 TRP B CA 1
ATOM 3591 C C . TRP B 1 171 ? 8.609 -17.141 -12.195 1 91.38 171 TRP B C 1
ATOM 3593 O O . TRP B 1 171 ? 9.734 -17.328 -11.734 1 91.38 171 TRP B O 1
ATOM 3603 N N . ARG B 1 172 ? 7.652 -17.938 -11.969 1 85.69 172 ARG B N 1
ATOM 3604 C CA . ARG B 1 172 ? 7.816 -19.125 -11.148 1 85.69 172 ARG B CA 1
ATOM 3605 C C . ARG B 1 172 ? 8.883 -20.047 -11.727 1 85.69 172 ARG B C 1
ATOM 3607 O O . ARG B 1 172 ? 9.711 -20.594 -10.992 1 85.69 172 ARG B O 1
ATOM 3614 N N . LYS B 1 173 ? 8.781 -20.266 -12.977 1 83 173 LYS B N 1
ATOM 3615 C CA . LYS B 1 173 ? 9.766 -21.109 -13.648 1 83 173 LYS B CA 1
ATOM 3616 C C . LYS B 1 173 ? 11.18 -20.578 -13.445 1 83 173 LYS B C 1
ATOM 3618 O O . LYS B 1 173 ? 12.086 -21.344 -13.094 1 83 173 LYS B O 1
ATOM 3623 N N . GLU B 1 174 ? 11.328 -19.297 -13.688 1 82.5 174 GLU B N 1
ATOM 3624 C CA . GLU B 1 174 ? 12.648 -18.688 -13.531 1 82.5 174 GLU B CA 1
ATOM 3625 C C . GLU B 1 174 ? 13.102 -18.734 -12.078 1 82.5 174 GLU B C 1
ATOM 3627 O O . GLU B 1 174 ? 14.281 -18.969 -11.797 1 82.5 174 GLU B O 1
ATOM 3632 N N . TYR B 1 175 ? 12.281 -18.453 -11.266 1 81.69 175 TYR B N 1
ATOM 3633 C CA . TYR B 1 175 ? 12.594 -18.438 -9.836 1 81.69 175 TYR B CA 1
ATOM 3634 C C . TYR B 1 175 ? 13.031 -19.812 -9.367 1 81.69 175 TYR B C 1
ATOM 3636 O O . TYR B 1 175 ? 14.055 -19.953 -8.68 1 81.69 175 TYR B O 1
ATOM 3644 N N . LEU B 1 176 ? 12.297 -20.828 -9.68 1 75.5 176 LEU B N 1
ATOM 3645 C CA . LEU B 1 176 ? 12.609 -22.188 -9.281 1 75.5 176 LEU B CA 1
ATOM 3646 C C . LEU B 1 176 ? 13.945 -22.641 -9.859 1 75.5 176 LEU B C 1
ATOM 3648 O O . LEU B 1 176 ? 14.719 -23.328 -9.195 1 75.5 176 LEU B O 1
ATOM 3652 N N . GLN B 1 177 ? 14.164 -22.25 -11.078 1 73.62 177 GLN B N 1
ATOM 3653 C CA . GLN B 1 177 ? 15.445 -22.562 -11.703 1 73.62 177 GLN B CA 1
ATOM 3654 C C . GLN B 1 177 ? 16.609 -21.891 -10.969 1 73.62 177 GLN B C 1
ATOM 3656 O O . GLN B 1 177 ? 17.672 -22.5 -10.805 1 73.62 177 GLN B O 1
ATOM 3661 N N . SER B 1 178 ? 16.344 -20.703 -10.609 1 74.19 178 SER B N 1
ATOM 3662 C CA . SER B 1 178 ? 17.391 -19.969 -9.891 1 74.19 178 SER B CA 1
ATOM 3663 C C . SER B 1 178 ? 17.703 -20.625 -8.555 1 74.19 178 SER B C 1
ATOM 3665 O O . SER B 1 178 ? 18.844 -20.578 -8.094 1 74.19 178 SER B O 1
ATOM 3667 N N . LEU B 1 179 ? 16.75 -21.203 -7.977 1 69.25 179 LEU B N 1
ATOM 3668 C CA . LEU B 1 179 ? 16.953 -21.891 -6.703 1 69.25 179 LEU B CA 1
ATOM 3669 C C . LEU B 1 179 ? 17.719 -23.188 -6.891 1 69.25 179 LEU B C 1
ATOM 3671 O O . LEU B 1 179 ? 18.516 -23.578 -6.023 1 69.25 179 LEU B O 1
ATOM 3675 N N . GLN B 1 180 ? 17.469 -23.812 -7.961 1 63.94 180 GLN B N 1
ATOM 3676 C CA . GLN B 1 180 ? 18.156 -25.062 -8.258 1 63.94 180 GLN B CA 1
ATOM 3677 C C . GLN B 1 180 ? 19.625 -24.828 -8.586 1 63.94 180 GLN B C 1
ATOM 3679 O O . GLN B 1 180 ? 20.484 -25.625 -8.188 1 63.94 180 GLN B O 1
ATOM 3684 N N . THR B 1 181 ? 19.859 -23.812 -9.391 1 60.47 181 THR B N 1
ATOM 3685 C CA . THR B 1 181 ? 21.234 -23.531 -9.781 1 60.47 181 THR B CA 1
ATOM 3686 C C . THR B 1 181 ? 22.078 -23.172 -8.562 1 60.47 181 THR B C 1
ATOM 3688 O O . THR B 1 181 ? 23.25 -23.547 -8.477 1 60.47 181 THR B O 1
ATOM 3691 N N . ARG B 1 182 ? 21.5 -22.484 -7.766 1 56.09 182 ARG B N 1
ATOM 3692 C CA . ARG B 1 182 ? 22.219 -22.141 -6.547 1 56.09 182 ARG B CA 1
ATOM 3693 C C . ARG B 1 182 ? 22.578 -23.391 -5.746 1 56.09 182 ARG B C 1
ATOM 3695 O O . ARG B 1 182 ? 23.641 -23.469 -5.133 1 56.09 182 ARG B O 1
ATOM 3702 N N . ALA B 1 183 ? 21.656 -24.281 -5.781 1 52.91 183 ALA B N 1
ATOM 3703 C CA . ALA B 1 183 ? 21.891 -25.531 -5.07 1 52.91 183 ALA B CA 1
ATOM 3704 C C . ALA B 1 183 ? 22.953 -26.375 -5.766 1 52.91 183 ALA B C 1
ATOM 3706 O O . ALA B 1 183 ? 23.719 -27.094 -5.109 1 52.91 183 ALA B O 1
ATOM 3707 N N . LYS B 1 184 ? 22.953 -26.297 -7.098 1 49 184 LYS B N 1
ATOM 3708 C CA . LYS B 1 184 ? 23.922 -27.062 -7.871 1 49 184 LYS B CA 1
ATOM 3709 C C . LYS B 1 184 ? 25.344 -26.547 -7.637 1 49 184 LYS B C 1
ATOM 3711 O O . LYS B 1 184 ? 26.297 -27.328 -7.676 1 49 184 LYS B O 1
ATOM 3716 N N . TRP B 1 185 ? 25.453 -25.234 -7.766 1 44.97 185 TRP B N 1
ATOM 3717 C CA . TRP B 1 185 ? 26.812 -24.766 -7.598 1 44.97 185 TRP B CA 1
ATOM 3718 C C . TRP B 1 185 ? 27.422 -25.281 -6.297 1 44.97 185 TRP B C 1
ATOM 3720 O O . TRP B 1 185 ? 28.625 -25.203 -6.086 1 44.97 185 TRP B O 1
ATOM 3730 N N . GLY B 1 186 ? 26.547 -25.609 -5.438 1 45.25 186 GLY B N 1
ATOM 3731 C CA . GLY B 1 186 ? 27.219 -26.344 -4.375 1 45.25 186 GLY B CA 1
ATOM 3732 C C . GLY B 1 186 ? 27.516 -27.797 -4.742 1 45.25 186 GLY B C 1
ATOM 3733 O O . GLY B 1 186 ? 27.344 -28.188 -5.895 1 45.25 186 GLY B O 1
ATOM 3734 N N . LYS B 1 187 ? 27.906 -28.781 -3.645 1 46.75 187 LYS B N 1
ATOM 3735 C CA . LYS B 1 187 ? 28.484 -30.125 -3.762 1 46.75 187 LYS B CA 1
ATOM 3736 C C . LYS B 1 187 ? 27.625 -31.016 -4.633 1 46.75 187 LYS B C 1
ATOM 3738 O O . LYS B 1 187 ? 26.469 -30.703 -4.91 1 46.75 187 LYS B O 1
ATOM 3743 N N . ALA B 1 188 ? 28.141 -32.219 -4.863 1 46.94 188 ALA B N 1
ATOM 3744 C CA . ALA B 1 188 ? 27.656 -33.469 -5.469 1 46.94 188 ALA B CA 1
ATOM 3745 C C . ALA B 1 188 ? 26.172 -33.688 -5.184 1 46.94 188 ALA B C 1
ATOM 3747 O O . ALA B 1 188 ? 25.719 -33.438 -4.062 1 46.94 188 ALA B O 1
ATOM 3748 N N . LYS B 1 189 ? 25.234 -33.438 -6.273 1 55.12 189 LYS B N 1
ATOM 3749 C CA . LYS B 1 189 ? 23.781 -33.656 -6.188 1 55.12 189 LYS B CA 1
ATOM 3750 C C . LYS B 1 189 ? 23.453 -34.781 -5.227 1 55.12 189 LYS B C 1
ATOM 3752 O O . LYS B 1 189 ? 23.703 -35.938 -5.531 1 55.12 189 LYS B O 1
ATOM 3757 N N . ARG B 1 190 ? 23.672 -34.531 -4.039 1 61.38 190 ARG B N 1
ATOM 3758 C CA . ARG B 1 190 ? 23.281 -35.562 -3.107 1 61.38 190 ARG B CA 1
ATOM 3759 C C . ARG B 1 190 ? 21.812 -35.938 -3.291 1 61.38 190 ARG B C 1
ATOM 3761 O O . ARG B 1 190 ? 21.016 -35.156 -3.799 1 61.38 190 ARG B O 1
ATOM 3768 N N . ASN B 1 191 ? 21.578 -37.188 -3.121 1 66.12 191 ASN B N 1
ATOM 3769 C CA . ASN B 1 191 ? 20.188 -37.656 -3.127 1 66.12 191 ASN B CA 1
ATOM 3770 C C . ASN B 1 191 ? 19.344 -36.938 -2.082 1 66.12 191 ASN B C 1
ATOM 3772 O O . ASN B 1 191 ? 19.859 -36.5 -1.047 1 66.12 191 ASN B O 1
ATOM 3776 N N . LEU B 1 192 ? 18.125 -36.5 -2.527 1 70.94 192 LEU B N 1
ATOM 3777 C CA . LEU B 1 192 ? 17.172 -35.938 -1.574 1 70.94 192 LEU B CA 1
ATOM 3778 C C . LEU B 1 192 ? 17.109 -36.812 -0.31 1 70.94 192 LEU B C 1
ATOM 3780 O O . LEU B 1 192 ? 17.156 -38.031 -0.382 1 70.94 192 LEU B O 1
ATOM 3784 N N . GLU B 1 193 ? 17.266 -36.188 0.727 1 71.44 193 GLU B N 1
ATOM 3785 C CA . GLU B 1 193 ? 17.25 -36.875 2.01 1 71.44 193 GLU B CA 1
ATOM 3786 C C . GLU B 1 193 ? 16.047 -36.438 2.846 1 71.44 193 GLU B C 1
ATOM 3788 O O . GLU B 1 193 ? 15.438 -35.406 2.584 1 71.44 193 GLU B O 1
ATOM 3793 N N . VAL B 1 194 ? 15.742 -37.438 3.727 1 75.31 194 VAL B N 1
ATOM 3794 C CA . VAL B 1 194 ? 14.664 -37.156 4.664 1 75.31 194 VAL B CA 1
ATOM 3795 C C . VAL B 1 194 ? 14.969 -35.844 5.426 1 75.31 194 VAL B C 1
ATOM 3797 O O . VAL B 1 194 ? 16.078 -35.656 5.91 1 75.31 194 VAL B O 1
ATOM 3800 N N . GLY B 1 195 ? 14.031 -34.875 5.379 1 70.88 195 GLY B N 1
ATOM 3801 C CA . GLY B 1 195 ? 14.188 -33.625 6.074 1 70.88 195 GLY B CA 1
ATOM 3802 C C . GLY B 1 195 ? 14.406 -32.438 5.133 1 70.88 195 GLY B C 1
ATOM 3803 O O . GLY B 1 195 ? 14.312 -31.281 5.543 1 70.88 195 GLY B O 1
ATOM 3804 N N . ASP B 1 196 ? 14.719 -32.844 3.885 1 70.19 196 ASP B N 1
ATOM 3805 C CA . ASP B 1 196 ? 14.922 -31.766 2.904 1 70.19 196 ASP B CA 1
ATOM 3806 C C . ASP B 1 196 ? 13.617 -31.016 2.631 1 70.19 196 ASP B C 1
ATOM 3808 O O . ASP B 1 196 ? 12.539 -31.609 2.656 1 70.19 196 ASP B O 1
ATOM 3812 N N . ILE B 1 197 ? 13.758 -29.734 2.535 1 70.38 197 ILE B N 1
ATOM 3813 C CA . ILE B 1 197 ? 12.609 -28.906 2.158 1 70.38 197 ILE B CA 1
ATOM 3814 C C . ILE B 1 197 ? 12.609 -28.688 0.648 1 70.38 197 ILE B C 1
ATOM 3816 O O . ILE B 1 197 ? 13.625 -28.281 0.075 1 70.38 197 ILE B O 1
ATOM 3820 N N . VAL B 1 198 ? 11.453 -29.078 0.15 1 72.56 198 VAL B N 1
ATOM 3821 C CA . VAL B 1 198 ? 11.391 -29 -1.307 1 72.56 198 VAL B CA 1
ATOM 3822 C C . VAL B 1 198 ? 10.164 -28.188 -1.729 1 72.56 198 VAL B C 1
ATOM 3824 O O . VAL B 1 198 ? 9.227 -28.031 -0.953 1 72.56 198 VAL B O 1
ATOM 3827 N N . LEU B 1 199 ? 10.352 -27.5 -2.791 1 71.88 199 LEU B N 1
ATOM 3828 C CA . LEU B 1 199 ? 9.227 -26.844 -3.453 1 71.88 199 LEU B CA 1
ATOM 3829 C C . LEU B 1 199 ? 8.617 -27.75 -4.516 1 71.88 199 LEU B C 1
ATOM 3831 O O . LEU B 1 199 ? 9.336 -28.406 -5.27 1 71.88 199 LEU B O 1
ATOM 3835 N N . LEU B 1 200 ? 7.309 -27.844 -4.363 1 69.44 200 LEU B N 1
ATOM 3836 C CA . LEU B 1 200 ? 6.621 -28.656 -5.363 1 69.44 200 LEU B CA 1
ATOM 3837 C C . LEU B 1 200 ? 6.484 -27.891 -6.68 1 69.44 200 LEU B C 1
ATOM 3839 O O . LEU B 1 200 ? 6.098 -26.719 -6.684 1 69.44 200 LEU B O 1
ATOM 3843 N N . LYS B 1 201 ? 7.215 -28.453 -7.703 1 62.44 201 LYS B N 1
ATOM 3844 C CA . LYS B 1 201 ? 7.109 -27.859 -9.031 1 62.44 201 LYS B CA 1
ATOM 3845 C C . LYS B 1 201 ? 5.688 -27.969 -9.578 1 62.44 201 LYS B C 1
ATOM 3847 O O . LYS B 1 201 ? 5.285 -27.188 -10.438 1 62.44 201 LYS B O 1
ATOM 3852 N N . ASP B 1 202 ? 5.055 -29.156 -9.305 1 55.22 202 ASP B N 1
ATOM 3853 C CA . ASP B 1 202 ? 3.889 -29.578 -10.078 1 55.22 202 ASP B CA 1
ATOM 3854 C C . ASP B 1 202 ? 2.844 -28.453 -10.148 1 55.22 202 ASP B C 1
ATOM 3856 O O . ASP B 1 202 ? 2.879 -27.516 -9.352 1 55.22 202 ASP B O 1
ATOM 3860 N N . GLU B 1 203 ? 1.708 -28.781 -10.961 1 54.59 203 GLU B N 1
ATOM 3861 C CA . GLU B 1 203 ? 0.735 -28.156 -11.844 1 54.59 203 GLU B CA 1
ATOM 3862 C C . GLU B 1 203 ? -0.095 -27.109 -11.102 1 54.59 203 GLU B C 1
ATOM 3864 O O . GLU B 1 203 ? -0.203 -25.969 -11.547 1 54.59 203 GLU B O 1
ATOM 3869 N N . GLU B 1 204 ? -1.267 -27.641 -10.625 1 55.94 204 GLU B N 1
ATOM 3870 C CA . GLU B 1 204 ? -2.482 -26.859 -10.461 1 55.94 204 GLU B CA 1
ATOM 3871 C C . GLU B 1 204 ? -2.338 -25.844 -9.32 1 55.94 204 GLU B C 1
ATOM 3873 O O . GLU B 1 204 ? -2.979 -25.984 -8.281 1 55.94 204 GLU B O 1
ATOM 3878 N N . LEU B 1 205 ? -1.217 -25.031 -9.578 1 63.78 205 LEU B N 1
ATOM 3879 C CA . LEU B 1 205 ? -0.934 -24.125 -8.461 1 63.78 205 LEU B CA 1
ATOM 3880 C C . LEU B 1 205 ? -1.683 -22.812 -8.625 1 63.78 205 LEU B C 1
ATOM 3882 O O . LEU B 1 205 ? -1.897 -22.344 -9.742 1 63.78 205 LEU B O 1
ATOM 3886 N N . ILE B 1 206 ? -2.324 -22.562 -7.652 1 79.69 206 ILE B N 1
ATOM 3887 C CA . ILE B 1 206 ? -2.936 -21.234 -7.512 1 79.69 206 ILE B CA 1
ATOM 3888 C C . ILE B 1 206 ? -1.854 -20.156 -7.547 1 79.69 206 ILE B C 1
ATOM 3890 O O . ILE B 1 206 ? -0.802 -20.312 -6.922 1 79.69 206 ILE B O 1
ATOM 3894 N N . ARG B 1 207 ? -2.121 -19.25 -8.414 1 86.75 207 ARG B N 1
ATOM 3895 C CA . ARG B 1 207 ? -1.205 -18.125 -8.547 1 86.75 207 ARG B CA 1
ATOM 3896 C C . ARG B 1 207 ? -0.775 -17.609 -7.176 1 86.75 207 ARG B C 1
ATOM 3898 O O . ARG B 1 207 ? -1.614 -17.375 -6.305 1 86.75 207 ARG B O 1
ATOM 3905 N N . GLY B 1 208 ? 0.525 -17.516 -7.016 1 79.25 208 GLY B N 1
ATOM 3906 C CA . GLY B 1 208 ? 1.055 -16.953 -5.789 1 79.25 208 GLY B CA 1
ATOM 3907 C C . GLY B 1 208 ? 1.219 -17.969 -4.68 1 79.25 208 GLY B C 1
ATOM 3908 O O . GLY B 1 208 ? 1.66 -17.625 -3.578 1 79.25 208 GLY B O 1
ATOM 3909 N N . ASN B 1 209 ? 0.874 -19.156 -4.941 1 76.25 209 ASN B N 1
ATOM 3910 C CA . ASN B 1 209 ? 0.961 -20.188 -3.906 1 76.25 209 ASN B CA 1
ATOM 3911 C C . ASN B 1 209 ? 2.09 -21.172 -4.191 1 76.25 209 ASN B C 1
ATOM 3913 O O . ASN B 1 209 ? 1.913 -22.109 -4.957 1 76.25 209 ASN B O 1
ATOM 3917 N N . LEU B 1 210 ? 3.172 -20.906 -3.598 1 73 210 LEU B N 1
ATOM 3918 C CA . LEU B 1 210 ? 4.289 -21.844 -3.65 1 73 210 LEU B CA 1
ATOM 3919 C C . LEU B 1 210 ? 4.23 -22.828 -2.482 1 73 210 LEU B C 1
ATOM 3921 O O . LEU B 1 210 ? 4.359 -22.422 -1.323 1 73 210 LEU B O 1
ATOM 3925 N N . ARG B 1 211 ? 3.971 -24.031 -2.852 1 71.94 211 ARG B N 1
ATOM 3926 C CA . ARG B 1 211 ? 3.789 -25.031 -1.799 1 71.94 211 ARG B CA 1
ATOM 3927 C C . ARG B 1 211 ? 5.117 -25.688 -1.426 1 71.94 211 ARG B C 1
ATOM 3929 O O . ARG B 1 211 ? 5.836 -26.172 -2.295 1 71.94 211 ARG B O 1
ATOM 3936 N N . LEU B 1 212 ? 5.312 -25.562 -0.18 1 71.94 212 LEU B N 1
ATOM 3937 C CA . LEU B 1 212 ? 6.52 -26.172 0.36 1 71.94 212 LEU B CA 1
ATOM 3938 C C . LEU B 1 212 ? 6.203 -27.516 1.007 1 71.94 212 LEU B C 1
ATOM 3940 O O . LEU B 1 212 ? 5.09 -27.734 1.498 1 71.94 212 LEU B O 1
ATOM 3944 N N . ALA B 1 213 ? 7.094 -28.375 0.792 1 72.38 213 ALA B N 1
ATOM 3945 C CA . ALA B 1 213 ? 6.945 -29.688 1.409 1 72.38 213 ALA B CA 1
ATOM 3946 C C . ALA B 1 213 ? 8.266 -30.172 2.004 1 72.38 213 ALA B C 1
ATOM 3948 O O . ALA B 1 213 ? 9.336 -29.672 1.636 1 72.38 213 ALA B O 1
ATOM 3949 N N . ARG B 1 214 ? 8.039 -31 2.949 1 72.94 214 ARG B N 1
ATOM 3950 C CA . ARG B 1 214 ? 9.195 -31.656 3.541 1 72.94 214 ARG B CA 1
ATOM 3951 C C . ARG B 1 214 ? 9.234 -33.125 3.162 1 72.94 214 ARG B C 1
ATOM 3953 O O . ARG B 1 214 ? 8.203 -33.812 3.154 1 72.94 214 ARG B O 1
ATOM 3960 N N . ILE B 1 215 ? 10.438 -33.562 2.904 1 74.38 215 ILE B N 1
ATOM 3961 C CA . ILE B 1 215 ? 10.586 -35 2.564 1 74.38 215 ILE 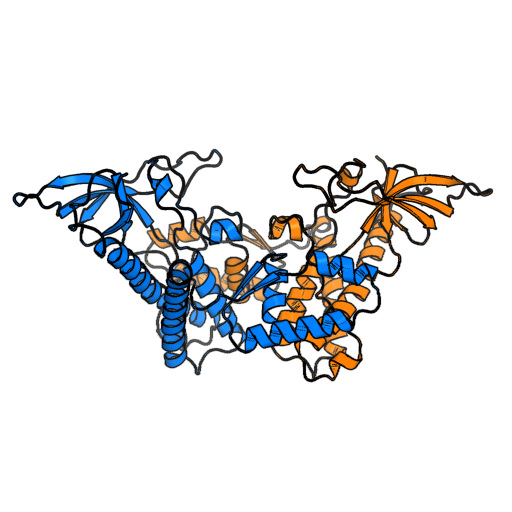B CA 1
ATOM 3962 C C . ILE B 1 215 ? 10.539 -35.844 3.836 1 74.38 215 ILE B C 1
ATOM 3964 O O . ILE B 1 215 ? 11.305 -35.594 4.773 1 74.38 215 ILE B O 1
ATOM 3968 N N . VAL B 1 216 ? 9.664 -36.688 3.959 1 77.81 216 VAL B N 1
ATOM 3969 C CA . VAL B 1 216 ? 9.531 -37.5 5.148 1 77.81 216 VAL B CA 1
ATOM 3970 C C . VAL B 1 216 ? 10.102 -38.906 4.871 1 77.81 216 VAL B C 1
ATOM 3972 O O . VAL B 1 216 ? 10.625 -39.562 5.773 1 77.81 216 VAL B O 1
ATOM 3975 N N . GLU B 1 217 ? 9.961 -39.375 3.711 1 80 217 GLU B N 1
ATOM 3976 C CA . GLU B 1 217 ? 10.477 -40.688 3.35 1 80 217 GLU B CA 1
ATOM 3977 C C . GLU B 1 217 ? 11.047 -40.688 1.935 1 80 217 GLU B C 1
ATOM 3979 O O . GLU B 1 217 ? 10.523 -40.031 1.046 1 80 217 GLU B O 1
ATOM 3984 N N . THR B 1 218 ? 12.164 -41.406 1.849 1 80.62 218 THR B N 1
ATOM 3985 C CA . THR B 1 218 ? 12.758 -41.562 0.524 1 80.62 218 THR B CA 1
ATOM 3986 C C . THR B 1 218 ? 12.789 -43 0.104 1 80.62 218 THR B C 1
ATOM 3988 O O . THR B 1 218 ? 12.953 -43.906 0.942 1 80.62 218 THR B O 1
ATOM 3991 N N . THR B 1 219 ? 12.406 -43.188 -1.05 1 77.56 219 THR B N 1
ATOM 3992 C CA . THR B 1 219 ? 12.492 -44.531 -1.582 1 77.56 219 THR B CA 1
ATOM 3993 C C . THR B 1 219 ? 13.727 -44.688 -2.467 1 77.56 219 THR B C 1
ATOM 3995 O O . THR B 1 219 ? 13.867 -44 -3.477 1 77.56 219 THR B O 1
ATOM 3998 N N . LEU B 1 220 ? 14.641 -45.531 -1.994 1 74.31 220 LEU B N 1
ATOM 3999 C CA . LEU B 1 220 ? 15.867 -45.781 -2.736 1 74.31 220 LEU B CA 1
ATOM 4000 C C . LEU B 1 220 ? 15.633 -46.844 -3.822 1 74.31 220 LEU B C 1
ATOM 4002 O O . LEU B 1 220 ? 14.984 -47.844 -3.58 1 74.31 220 LEU B O 1
ATOM 4006 N N . SER B 1 221 ? 15.945 -46.375 -5.004 1 70.5 221 SER B N 1
ATOM 4007 C CA . SER B 1 221 ? 15.875 -47.344 -6.086 1 70.5 221 SER B CA 1
ATOM 4008 C C . SER B 1 221 ? 17.109 -48.25 -6.109 1 70.5 221 SER B C 1
ATOM 4010 O O . SER B 1 221 ? 18.031 -48.062 -5.305 1 70.5 221 SER B O 1
ATOM 4012 N N . ARG B 1 222 ? 17.109 -49.344 -6.938 1 70.19 222 ARG B N 1
ATOM 4013 C CA . ARG B 1 222 ? 18.172 -50.344 -7.051 1 70.19 222 ARG B CA 1
ATOM 4014 C C . ARG B 1 222 ? 19.516 -49.656 -7.34 1 70.19 222 ARG B C 1
ATOM 4016 O O . ARG B 1 222 ? 20.562 -50.188 -6.953 1 70.19 222 ARG B O 1
ATOM 4023 N N . ASP B 1 223 ? 19.516 -48.594 -7.965 1 69.94 223 ASP B N 1
ATOM 4024 C CA . ASP B 1 223 ? 20.75 -47.906 -8.336 1 69.94 223 ASP B CA 1
ATOM 4025 C C . ASP B 1 223 ? 21.141 -46.875 -7.266 1 69.94 223 ASP B C 1
ATOM 4027 O O . ASP B 1 223 ? 22.016 -46.031 -7.5 1 69.94 223 ASP B O 1
ATOM 4031 N N . ASN B 1 224 ? 20.609 -46.875 -6.07 1 66.44 224 ASN B N 1
ATOM 4032 C CA . ASN B 1 224 ? 20.938 -46 -4.941 1 66.44 224 ASN B CA 1
ATOM 4033 C C . ASN B 1 224 ? 20.516 -44.562 -5.203 1 66.44 224 ASN B C 1
ATOM 4035 O O . ASN B 1 224 ? 21.109 -43.625 -4.664 1 66.44 224 ASN B O 1
ATOM 4039 N N . LEU B 1 225 ? 19.625 -44.531 -6.199 1 71.94 225 LEU B N 1
ATOM 4040 C CA . LEU B 1 225 ? 19.141 -43.188 -6.441 1 71.94 225 LEU B CA 1
ATOM 4041 C C . LEU B 1 225 ? 17.719 -43 -5.91 1 71.94 225 LEU B C 1
ATOM 4043 O O . LEU B 1 225 ? 16.922 -43.969 -5.957 1 71.94 225 LEU B O 1
ATOM 4047 N N . VAL B 1 226 ? 17.453 -42 -5.234 1 71.56 226 VAL B N 1
ATOM 4048 C CA . VAL B 1 226 ? 16.109 -41.688 -4.73 1 71.56 226 VAL B CA 1
ATOM 4049 C C . VAL B 1 226 ? 15.242 -41.125 -5.863 1 71.56 226 VAL B C 1
ATOM 4051 O O . VAL B 1 226 ? 15.562 -40.125 -6.469 1 71.56 226 VAL B O 1
ATOM 4054 N N . ARG B 1 227 ? 14.234 -41.906 -6.285 1 69.94 227 ARG B N 1
ATOM 4055 C CA . ARG B 1 227 ? 13.391 -41.469 -7.398 1 69.94 227 ARG B CA 1
ATOM 4056 C C . ARG B 1 227 ? 12.031 -41 -6.898 1 69.94 227 ARG B C 1
ATOM 4058 O O . ARG B 1 227 ? 11.359 -40.219 -7.566 1 69.94 227 ARG B O 1
ATOM 4065 N N . LYS B 1 228 ? 11.602 -41.531 -5.77 1 75.56 228 LYS B N 1
ATOM 4066 C CA . LYS B 1 228 ? 10.312 -41.156 -5.195 1 75.56 228 LYS B CA 1
ATOM 4067 C C . LYS B 1 228 ? 10.461 -40.781 -3.727 1 75.56 228 LYS B C 1
ATOM 4069 O O . LYS B 1 228 ? 11.258 -41.375 -2.998 1 75.56 228 LYS B O 1
ATOM 4074 N N . VAL B 1 229 ? 9.805 -39.656 -3.414 1 76.31 229 VAL B N 1
ATOM 4075 C CA . VAL B 1 229 ? 9.875 -39.219 -2.023 1 76.31 229 VAL B CA 1
ATOM 4076 C C . VAL B 1 229 ? 8.469 -38.938 -1.494 1 76.31 229 VAL B C 1
ATOM 4078 O O . VAL B 1 229 ? 7.559 -38.625 -2.264 1 76.31 229 VAL B O 1
ATOM 4081 N N . LYS B 1 230 ? 8.328 -39.25 -0.316 1 77.12 230 LYS B N 1
ATOM 4082 C CA . LYS B 1 230 ? 7.113 -38.875 0.398 1 77.12 230 LYS B CA 1
ATOM 4083 C C . LYS B 1 230 ? 7.27 -37.531 1.072 1 77.12 230 LYS B C 1
ATOM 4085 O O . LYS B 1 230 ? 8.234 -37.281 1.802 1 77.12 230 LYS B O 1
ATOM 4090 N N . LEU B 1 231 ? 6.281 -36.625 0.7 1 74.5 231 LEU B N 1
ATOM 4091 C CA . LEU B 1 231 ? 6.383 -35.25 1.149 1 74.5 231 LEU B CA 1
ATOM 4092 C C . LEU B 1 231 ? 5.312 -34.938 2.188 1 74.5 231 LEU B C 1
ATOM 4094 O O . LEU B 1 231 ? 4.184 -35.406 2.086 1 74.5 231 LEU B O 1
ATOM 4098 N N . LEU B 1 232 ? 5.742 -34.281 3.199 1 70.62 232 LEU B N 1
ATOM 4099 C CA . LEU B 1 232 ? 4.809 -33.656 4.133 1 70.62 232 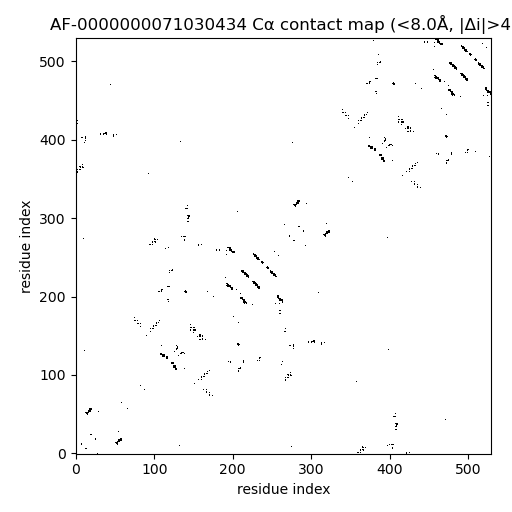LEU B CA 1
ATOM 4100 C C . LEU B 1 232 ? 4.555 -32.188 3.756 1 70.62 232 LEU B C 1
ATOM 4102 O O . LEU B 1 232 ? 5.484 -31.391 3.711 1 70.62 232 LEU B O 1
ATOM 4106 N N . MET B 1 233 ? 3.285 -31.953 3.43 1 69.44 233 MET B N 1
ATOM 4107 C CA . MET B 1 233 ? 2.932 -30.609 2.953 1 69.44 233 MET B CA 1
ATOM 4108 C C . MET B 1 233 ? 2.791 -29.641 4.117 1 69.44 233 MET B C 1
ATOM 4110 O O . MET B 1 233 ? 2.33 -30.016 5.195 1 69.44 233 MET B O 1
ATOM 4114 N N . ALA B 1 234 ? 3.33 -28.5 3.859 1 61.47 234 ALA B N 1
ATOM 4115 C CA . ALA B 1 234 ? 3.168 -27.438 4.855 1 61.47 234 ALA B CA 1
ATOM 4116 C C . ALA B 1 234 ? 1.709 -27.016 4.965 1 61.47 234 ALA B C 1
ATOM 4118 O O . ALA B 1 234 ? 0.979 -27.016 3.971 1 61.47 234 ALA B O 1
ATOM 4119 N N . ASP B 1 235 ? 1.029 -27.125 6.215 1 56.34 235 ASP B N 1
ATOM 4120 C CA . ASP B 1 235 ? -0.362 -26.734 6.406 1 56.34 235 ASP B CA 1
ATOM 4121 C C . ASP B 1 235 ? -0.481 -25.219 6.57 1 56.34 235 ASP B C 1
ATOM 4123 O O . ASP B 1 235 ? 0.146 -24.641 7.457 1 56.34 235 ASP B O 1
ATOM 4127 N N . SER B 1 236 ? -0.985 -24.594 5.613 1 54.69 236 SER B N 1
ATOM 4128 C CA . SER B 1 236 ? -1.168 -23.141 5.75 1 54.69 236 SER B CA 1
ATOM 4129 C C . SER B 1 236 ? -2.369 -22.828 6.633 1 54.69 236 SER B C 1
ATOM 4131 O O . SER B 1 236 ? -2.514 -21.688 7.102 1 54.69 236 SER B O 1
ATOM 4133 N N . ASP B 1 237 ? -3.262 -23.766 6.887 1 53.94 237 ASP B N 1
ATOM 4134 C CA . ASP B 1 237 ? -4.508 -23.469 7.59 1 53.94 237 ASP B CA 1
ATOM 4135 C C . ASP B 1 237 ? -4.375 -23.75 9.086 1 53.94 237 ASP B C 1
ATOM 4137 O O . ASP B 1 237 ? -4.465 -24.906 9.508 1 53.94 237 ASP B O 1
ATOM 4141 N N . LEU B 1 238 ? -3.76 -22.891 9.742 1 52.72 238 LEU B N 1
ATOM 4142 C CA . LEU B 1 238 ? -3.641 -23.016 11.188 1 52.72 238 LEU B CA 1
ATOM 4143 C C . LEU B 1 238 ? -4.871 -22.453 11.891 1 52.72 238 LEU B C 1
ATOM 4145 O O . LEU B 1 238 ? -5.484 -21.5 11.398 1 52.72 238 LEU B O 1
ATOM 4149 N N . ASN B 1 239 ? -5.449 -23.188 12.742 1 52.91 239 ASN B N 1
ATOM 4150 C CA . ASN B 1 239 ? -6.559 -22.641 13.516 1 52.91 239 ASN B CA 1
ATOM 4151 C C . ASN B 1 239 ? -6.121 -21.453 14.352 1 52.91 239 ASN B C 1
ATOM 4153 O O . ASN B 1 239 ? -4.941 -21.094 14.367 1 52.91 239 ASN B O 1
ATOM 4157 N N . LYS B 1 240 ? -7.133 -20.781 15.039 1 52.34 240 LYS B N 1
ATOM 4158 C CA . LYS B 1 240 ? -6.973 -19.562 15.828 1 52.34 240 LYS B CA 1
ATOM 4159 C C . LYS B 1 240 ? -5.848 -19.719 16.844 1 52.34 240 LYS B C 1
ATOM 4161 O O . LYS B 1 240 ? -5.23 -18.719 17.25 1 52.34 240 LYS B O 1
ATOM 4166 N N . MET B 1 241 ? -5.598 -20.906 17.203 1 52.12 241 MET B N 1
ATOM 4167 C CA . MET B 1 241 ? -4.602 -21.141 18.234 1 52.12 241 MET B CA 1
ATOM 4168 C C . MET B 1 241 ? -3.252 -21.516 17.625 1 52.12 241 MET B C 1
ATOM 4170 O O . MET B 1 241 ? -2.332 -21.922 18.344 1 52.12 241 MET B O 1
ATOM 4174 N N . GLY B 1 242 ? -3.205 -21.297 16.344 1 51 242 GLY B N 1
ATOM 4175 C CA . GLY B 1 242 ? -1.967 -21.625 15.656 1 51 242 GLY B CA 1
ATOM 4176 C C . GLY B 1 242 ? -1.772 -23.109 15.438 1 51 242 GLY B C 1
ATOM 4177 O O . GLY B 1 242 ? -0.664 -23.562 15.141 1 51 242 GLY B O 1
ATOM 4178 N N . LYS B 1 243 ? -2.785 -23.781 15.852 1 54.28 243 LYS B N 1
ATOM 4179 C CA . LYS B 1 243 ? -2.721 -25.234 15.711 1 54.28 243 LYS B CA 1
ATOM 4180 C C . LYS B 1 243 ? -3.27 -25.688 14.359 1 54.28 243 LYS B C 1
ATOM 4182 O O . LYS B 1 243 ? -4.172 -25.047 13.812 1 54.28 243 LYS B O 1
ATOM 4187 N N . ARG B 1 244 ? -2.605 -26.734 13.844 1 55.97 244 ARG B N 1
ATOM 4188 C CA . ARG B 1 244 ? -3.025 -27.312 12.57 1 55.97 244 ARG B CA 1
ATOM 4189 C C . ARG B 1 244 ? -4.457 -27.828 12.648 1 55.97 244 ARG B C 1
ATOM 4191 O O . ARG B 1 244 ? -4.812 -28.531 13.602 1 55.97 244 ARG B O 1
ATOM 4198 N N . VAL B 1 245 ? -5.371 -27.203 11.891 1 56.38 245 VAL B N 1
ATOM 4199 C CA . VAL B 1 245 ? -6.754 -27.656 11.867 1 56.38 245 VAL B CA 1
ATOM 4200 C C . VAL B 1 245 ? -6.859 -28.938 11.039 1 56.38 245 VAL B C 1
ATOM 4202 O O . VAL B 1 245 ? -7.734 -29.766 11.281 1 56.38 245 VAL B O 1
ATOM 4205 N N . LYS B 1 246 ? -6.004 -29.062 10.023 1 58.47 246 LYS B N 1
ATOM 4206 C CA . LYS B 1 246 ? -6.215 -30.203 9.133 1 58.47 246 LYS B CA 1
ATOM 4207 C C . LYS B 1 246 ? -5.098 -31.234 9.273 1 58.47 246 LYS B C 1
ATOM 4209 O O . LYS B 1 246 ? -3.992 -30.891 9.703 1 58.47 246 LYS B O 1
ATOM 4214 N N . GLU B 1 247 ? -5.383 -32.531 9.219 1 60.53 247 GLU B N 1
ATOM 4215 C CA . GLU B 1 247 ? -4.43 -33.625 9.219 1 60.53 247 GLU B CA 1
ATOM 4216 C C . GLU B 1 247 ? -3.311 -33.406 8.203 1 60.53 247 GLU B C 1
ATOM 4218 O O . GLU B 1 247 ? -3.535 -32.812 7.152 1 60.53 247 GLU B O 1
ATOM 4223 N N . PRO B 1 248 ? -2.07 -33.656 8.633 1 64.38 248 PRO B N 1
ATOM 4224 C CA . PRO B 1 248 ? -0.941 -33.531 7.711 1 64.38 248 PRO B CA 1
ATOM 4225 C C . PRO B 1 248 ? -1.158 -34.25 6.391 1 64.38 248 PRO B C 1
ATOM 4227 O O . PRO B 1 248 ? -1.734 -35.344 6.371 1 64.38 248 PRO B O 1
ATOM 4230 N N . VAL B 1 249 ? -1.062 -33.594 5.363 1 66.44 249 VAL B N 1
ATOM 4231 C CA . VAL B 1 249 ? -1.223 -34.156 4.035 1 66.44 249 VAL B CA 1
ATOM 4232 C C . VAL B 1 249 ? 0.126 -34.656 3.521 1 66.44 249 VAL B C 1
ATOM 4234 O O . VAL B 1 249 ? 1.113 -33.906 3.529 1 66.44 249 VAL B O 1
ATOM 4237 N N . TYR B 1 250 ? 0.145 -36 3.273 1 70.81 250 TYR B N 1
ATOM 4238 C CA . TYR B 1 250 ? 1.345 -36.625 2.703 1 70.81 250 TYR B CA 1
ATOM 4239 C C . TYR B 1 250 ? 1.179 -36.844 1.208 1 70.81 250 TYR B C 1
ATOM 4241 O O . TYR B 1 250 ? 0.107 -37.25 0.752 1 70.81 250 TYR B O 1
ATOM 4249 N N . LEU B 1 251 ? 2.146 -36.375 0.451 1 74.38 251 LEU B N 1
ATOM 4250 C CA . LEU B 1 251 ? 2.104 -36.562 -0.994 1 74.38 251 LEU B CA 1
ATOM 4251 C C . LEU B 1 251 ? 3.361 -37.281 -1.485 1 74.38 251 LEU B C 1
ATOM 4253 O O . LEU B 1 251 ? 4.457 -37.031 -0.978 1 74.38 251 LEU B O 1
ATOM 4257 N N . GLU B 1 252 ? 3.152 -38.281 -2.311 1 73.69 252 GLU B N 1
ATOM 4258 C CA . GLU B 1 252 ? 4.289 -38.906 -2.965 1 73.69 252 GLU B CA 1
ATOM 4259 C C . GLU B 1 252 ? 4.574 -38.281 -4.324 1 73.69 252 GLU B C 1
ATOM 4261 O O . GLU B 1 252 ? 3.664 -38.094 -5.137 1 73.69 252 GLU B O 1
ATOM 4266 N N . ARG B 1 253 ? 5.766 -37.719 -4.469 1 73.81 253 ARG B N 1
ATOM 4267 C CA . ARG B 1 253 ? 6.133 -37.125 -5.742 1 73.81 253 ARG B CA 1
ATOM 4268 C C . ARG B 1 253 ? 7.508 -37.594 -6.199 1 73.81 253 ARG B C 1
ATOM 4270 O O . ARG B 1 253 ? 8.367 -37.906 -5.375 1 73.81 253 ARG B O 1
ATOM 4277 N N . PRO B 1 254 ? 7.523 -37.75 -7.578 1 69.38 254 PRO B N 1
ATOM 4278 C CA . PRO B 1 254 ? 8.867 -38.031 -8.102 1 69.38 254 PRO B CA 1
ATOM 4279 C C . PRO B 1 254 ? 9.82 -36.844 -7.875 1 69.38 254 PRO B C 1
ATOM 4281 O O . PRO B 1 254 ? 9.383 -35.688 -7.797 1 69.38 254 PRO B O 1
ATOM 4284 N N . VAL B 1 255 ? 11.094 -37.156 -7.73 1 67.88 255 VAL B N 1
ATOM 4285 C CA . VAL B 1 255 ? 12.133 -36.188 -7.383 1 67.88 255 VAL B CA 1
ATOM 4286 C C . VAL B 1 255 ? 12.203 -35.094 -8.445 1 67.88 255 VAL B C 1
ATOM 4288 O O . VAL B 1 255 ? 12.531 -33.969 -8.148 1 67.88 255 VAL B O 1
ATOM 4291 N N . HIS B 1 256 ? 11.828 -35.469 -9.68 1 60.47 256 HIS B N 1
ATOM 4292 C CA . HIS B 1 256 ? 11.984 -34.5 -10.75 1 60.47 256 HIS B CA 1
ATOM 4293 C C . HIS B 1 256 ? 10.945 -33.406 -10.641 1 60.47 256 HIS B C 1
ATOM 4295 O O . HIS B 1 256 ? 11.102 -32.344 -11.25 1 60.47 256 HIS B O 1
ATOM 4301 N N . LYS B 1 257 ? 9.969 -33.531 -9.797 1 63.06 257 LYS B N 1
ATOM 4302 C CA . LYS B 1 257 ? 8.93 -32.531 -9.602 1 63.06 257 LYS B CA 1
ATOM 4303 C C . LYS B 1 257 ? 9.211 -31.672 -8.367 1 63.06 257 LYS B C 1
ATOM 4305 O O . LYS B 1 257 ? 8.367 -30.875 -7.949 1 63.06 257 LYS B O 1
ATOM 4310 N N . LEU B 1 258 ? 10.383 -31.891 -7.891 1 65.12 258 LEU B N 1
ATOM 4311 C CA . LEU B 1 258 ? 10.703 -31.203 -6.641 1 65.12 258 LEU B CA 1
ATOM 4312 C C . LEU B 1 258 ? 11.953 -30.344 -6.805 1 65.12 258 LEU B C 1
ATOM 4314 O O . LEU B 1 258 ? 12.828 -30.656 -7.609 1 65.12 258 LEU B O 1
ATOM 4318 N N . VAL B 1 259 ? 11.875 -29.25 -6.219 1 60.47 259 VAL B N 1
ATOM 4319 C CA . VAL B 1 259 ? 13.055 -28.391 -6.168 1 60.47 259 VAL B CA 1
ATOM 4320 C C . VAL B 1 259 ? 13.539 -28.266 -4.727 1 60.47 259 VAL B C 1
ATOM 4322 O O . VAL B 1 259 ? 12.773 -27.891 -3.836 1 60.47 259 VAL B O 1
ATOM 4325 N N . LEU B 1 260 ? 14.797 -28.719 -4.559 1 56.47 260 LEU B N 1
ATOM 4326 C CA . LEU B 1 260 ? 15.391 -28.656 -3.227 1 56.47 260 LEU B CA 1
ATOM 4327 C C . LEU B 1 260 ? 15.648 -27.219 -2.805 1 56.47 260 LEU B C 1
ATOM 4329 O O . LEU B 1 260 ? 16.281 -26.453 -3.541 1 56.47 260 LEU B O 1
ATOM 4333 N N . LEU B 1 261 ? 15.008 -26.812 -1.814 1 59.66 261 LEU B N 1
ATOM 4334 C CA . LEU B 1 261 ? 15.203 -25.453 -1.313 1 59.66 261 LEU B CA 1
ATOM 4335 C C . LEU B 1 261 ? 16.266 -25.422 -0.219 1 59.66 261 LEU B C 1
ATOM 4337 O O . LEU B 1 261 ? 17.109 -24.531 -0.199 1 59.66 261 LEU B O 1
ATOM 4341 N N . GLN B 1 262 ? 16.109 -26.344 0.742 1 54.88 262 GLN B N 1
ATOM 4342 C CA . GLN B 1 262 ? 17.062 -26.359 1.854 1 54.88 262 GLN B CA 1
ATOM 4343 C C . GLN B 1 262 ? 17.422 -27.797 2.248 1 54.88 262 GLN B C 1
ATOM 4345 O O . GLN B 1 262 ? 16.531 -28.641 2.432 1 54.88 262 GLN B O 1
ATOM 4350 N N . GLU B 1 263 ? 18.859 -28.047 2.203 1 53.09 263 GLU B N 1
ATOM 4351 C CA . GLU B 1 263 ? 19.359 -29.344 2.633 1 53.09 263 GLU B CA 1
ATOM 4352 C C . GLU B 1 263 ? 19.25 -29.516 4.145 1 53.09 263 GLU B C 1
ATOM 4354 O O . GLU B 1 263 ? 19.375 -28.531 4.895 1 53.09 263 GLU B O 1
ATOM 4359 N N . ARG B 1 264 ? 18.844 -30.688 4.621 1 55.09 264 ARG B N 1
ATOM 4360 C CA . ARG B 1 264 ? 18.844 -30.969 6.051 1 55.09 264 ARG B CA 1
ATOM 4361 C C . ARG B 1 264 ? 20.172 -30.562 6.691 1 55.09 264 ARG B C 1
ATOM 4363 O O . ARG B 1 264 ? 21.234 -30.75 6.094 1 55.09 264 ARG B O 1
ATOM 4370 N N . GLU B 1 265 ? 20 -29.562 7.699 1 48.34 265 GLU B N 1
ATOM 4371 C CA . GLU B 1 265 ? 21.234 -29.359 8.453 1 48.34 265 GLU B CA 1
ATOM 4372 C C . GLU B 1 265 ? 21.703 -30.672 9.094 1 48.34 265 GLU B C 1
ATOM 4374 O O . GLU B 1 265 ? 20.891 -31.516 9.445 1 48.34 265 GLU B O 1
#

Sequence (530 aa):
MNSLRCMISIRGRIRQIFCDQGSNFVGALNEFKKCRKEMKDQLIKKFLEDRECEFILNTPSSSHMGGFWERQIRSIRSILTSILHQHKSRLDCSSLRAFLYETMAIVNSRPLTVDNLNDPNGPEPLTPNHLLTTKSELILPPLGEFVKQDIYTKKRWRQVQFLANEFWTRWRKEYLQSLQTRAKWGKAKRNLEVGDIVLLKDEELIRGNLRLARIVETTLSRDNLVRKVKLLMADSDLNKMGKRVKEPVYLERPVHKLVLLQEREMNSLRCMISIRGRIRQIFCDQGSNFVGALNEFKKCRKEMKDQLIKKFLEDRECEFILNTPSSSHMGGFWERQIRSIRSILTSILHQHKSRLDCSSLRAFLYETMAIVNSRPLTVDNLNDPNGPEPLTPNHLLTTKSELILPPLGEFVKQDIYTKKRWRQVQFLANEFWTRWRKEYLQSLQTRAKWGKAKRNLEVGDIVLLKDEELIRGNLRLARIVETTLSRDNLVRKVKLLMADSDLNKMGKRVKEPVYLERPVHKLVLLQERE

Organism: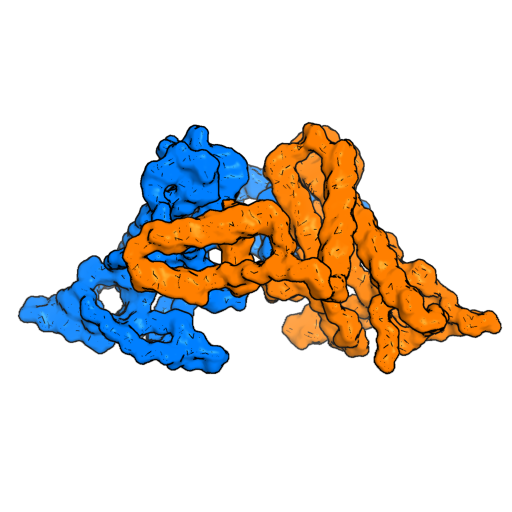 Stichopus japonicus (NCBI:txid307972)

pLDDT: mean 76.76, std 15.04, range [38.25, 96.62]

Solvent-accessible surface area (backbone atoms only — not comparable to full-atom values): 29620 Å² total; per-residue (Å²): 105,44,68,57,50,35,49,32,42,66,56,29,69,51,65,69,43,83,38,62,80,43,68,68,54,51,47,49,52,51,51,50,53,54,22,51,69,59,43,78,56,60,66,60,46,51,57,43,60,75,65,46,64,39,76,44,64,56,58,86,76,61,51,71,75,49,43,58,57,48,52,51,50,48,53,50,49,53,52,50,49,52,53,39,68,75,48,50,96,71,56,52,73,67,46,45,49,30,33,50,34,46,46,50,37,41,64,28,39,43,72,69,54,64,63,63,56,60,42,87,85,32,64,56,63,49,21,54,46,32,69,64,39,72,38,90,63,70,60,65,66,76,72,47,70,62,47,80,70,29,66,76,46,87,52,56,53,47,27,31,51,24,51,41,49,52,47,47,57,53,50,50,53,53,51,54,48,54,45,42,50,59,53,51,79,42,73,78,88,63,65,82,44,65,51,20,31,26,33,58,61,65,79,97,57,53,61,49,55,78,51,47,27,29,28,70,39,65,42,69,42,97,84,74,42,53,52,39,30,33,25,40,42,61,64,76,58,49,39,99,82,68,40,73,68,60,79,83,47,75,45,79,42,49,48,89,39,44,38,66,73,35,78,57,129,104,44,67,56,50,34,48,31,42,66,57,30,69,53,64,69,45,82,38,60,80,44,68,69,53,50,48,49,52,50,50,50,54,55,23,51,69,58,44,78,56,63,67,60,44,52,56,44,58,75,65,46,63,40,77,44,64,56,58,84,76,61,53,73,75,49,44,58,56,48,51,51,50,49,52,52,49,52,52,50,52,52,52,41,68,76,49,51,95,71,58,52,73,67,44,45,50,29,33,51,34,45,47,49,38,40,64,28,40,42,72,70,50,63,66,63,55,63,42,86,86,30,62,59,60,50,22,55,45,33,69,62,39,72,39,91,65,72,60,64,66,75,73,47,72,63,46,81,70,29,66,75,46,88,50,57,52,46,26,31,50,23,52,40,51,52,48,47,57,53,49,50,52,52,50,54,49,53,46,42,51,60,53,53,78,43,74,77,86,62,67,81,45,64,52,20,30,25,34,57,63,68,78,96,52,54,60,50,53,77,50,45,27,29,28,68,40,65,41,69,43,97,84,75,41,53,51,39,30,32,24,39,44,62,61,75,58,48,38,99,81,69,38,72,68,61,78,83,48,74,44,78,42,51,48,88,42,44,39,65,73,36,75,58,128

Radius of gyration: 27.2 Å; Cα contacts (8 Å, |Δi|>4): 783; chains: 2; bounding box: 64×87×64 Å

Secondary structure (DSSP, 8-state):
-HHHHHHHHHH---SEEEE---HHHHHHHHHHHHHHHH---HHHHHHHHTTPPEEEE--TT-HHHHHHHHHHHHHHHHHHHHHHHHHGGG--HHHHHHHHHHHHHHHTTS----GGGGSTT------HHHHHH---S--PPPSS---GGGGGSS-HHHHHHHHHHHHHHHHHHHHHHHHHHHHHSSSS-----TT-EEEE-SS---TT---EEEEEEEEE-TTS-EEEEEEEEP---B-TTS-B-SPPPEEEEEGGGEEEEE---/-HHHHHHHHHH---SEEEE---HHHHHHHHHHHHHHHH---HHHHHHHHTTPPEEEE--TT-HHHHHHHHHHHHHHHHHHHHHHHHHGGG--HHHHHHHHHHHHHHHTTS----GGGGSTT------HHHHHH---S--PPPSS---GGGGGSS-HHHHHHHHHHHHHHHHHHHHHHHHHHHHHSSSS-----TT-EEEE--S---TT---EEEEEEEEE-TTS-EEEEEEEEP---B-TTS-B-SPPPEEEEEGGGEEEEE---

Nearest PDB structures (foldseek):
  7o9k-assembly1_Q  TM=3.997E-01  e=9.346E-01  Homo sapiens
  5t6g-assembly1_A  TM=3.865E-01  e=1.607E+00  Norovirus Hu/1968/US
  4ash-assembly1_A  TM=4.303E-01  e=2.171E+00  Murine norovirus 1
  8apo-assembly1_An  TM=3.144E-01  e=3.176E-01  Polytomella magna
  5t6g-assembly1_A  TM=3.904E-01  e=1.739E+00  Norovirus Hu/1968/US

Foldseek 3Di:
DVVVVVCCVQQNAAAEDEDAPDPVVVVVVVVVVVVLVVDDDVVVSVVCVVRHYYYDHDDVPPPPVCPPVVVLVVQLCVLVVVLCVVQVVQDDPVLVVLLVVLLVLLQQLDADDPPQVLPLLGADGDTNCCVRVVDLDGDFDDDDDQDPCQSVDPPSVSVSSNSSVSSQVSSVVVVLVVLQVVVVVDDDPDADDQRFKKWFQDDDDTRSDTKIWGFHAFDQDPVRHTFKTKTWTRQSDQPPVRHRPDPTDIDIDTPVRIRGRDHDD/DVVVVVCCVQQNAAAEDEDEPDPVVVVVVVVVVVVLVVDDDVVVSVVDVVRHYYYDHDDVPPPPVCPPVVVLVVQLCVQVVVLCVVQVVQADPVLVVLLVVLLVLLQQLDADDPPQVQPLLGADGDTNCCVRVVDLDGDFDDDDDQDPCQSVDPPSVSVSSNSSVSSQVSSVVVVLVVLQVVVVVDDDPDADDQRFKKWFQDDDDTRSDTKIWGFHAFDQDPVRHTFKTKTWTRQNDQPPVSHRPDPTDIDIDTPVRIRGRDHDD

InterPro domains:
  IPR001584 Integrase, catalytic core [PS50994] (1-136)
  IPR012337 Ribonuclease H-like superfamily [SSF53098] (4-116)
  IPR036397 Ribonuclease H superfamily [G3DSA:3.30.420.10] (1-180)
  IPR040676 Domain of unknown function DUF5641 [PF18701] (155-260)